Protein AF-A0A9Q1I365-F1 (afdb_monomer_lite)

Radius of gyration: 39.19 Å; chains: 1; bounding box: 93×83×141 Å

InterPro domains:
  IPR014830 Glycolipid transfer protein domain [PF08718] (234-352)
  IPR014830 Glycolipid transfer protein domain [PTHR10219] (133-377)
  IPR036497 Glycolipid transfer protein superfamily [G3DSA:1.10.3520.10] (135-388)
  IPR036497 Glycolipid transfer protein superfamily [SSF110004] (151-384)

Organism: Conger conger (NCBI:txid82655)

Sequence (390 aa):
MSTPSVPSPLSSPAEAVGIEAQLKCHTPLASPSPFLHQKQSQMREDRMQAVSGWPMGRSDRMARFLYRFLLPVAIFSFLLFLGLVRLPDGTVQQCEASWLPCLGLYAPEFKPVPSTLPSDTDGNHGDGLLLSECPGQNFQVSRLLSDLHSALGPGSEVLLQPYLSSWDELIKFMESLGAVVEFFSQKVRDKVSVIRRLAQEELERQEEGPQRMGTGRNKHKDPGSLGNTGPEAENQLQHLGADGENERGSYKSVRSMIRTELSRGMVDFERETASGCRNLLRLNRSLLWLQLFLKNMADGPDADGRLRSPGELCREAYQQALAPYHPWLIRRAAEIVILAMPEWDTFFRLVCVHSQAEAAPVLDRVVRAIEEVYSRTQGALQEHVVCQSA

Foldseek 3Di:
DDDDDDDDDDDDDDDDDDDDDDDDDDDDDDDDDDPVVVVVVVVVVVVVVVVVDDPPDPVNVVVVVCCVVVVVVVVVVVVVVCVVVPPPPPDLPPQQFFPAPPLVPPPPPPPPPPPPDDPDPDPDDDDDDPQDAQPPAPAGLNLLLVLLVVLCDPDLWGFQPSVLSNLVNVLSVQCLQDPLSPVVSVVLVVLSVLLVVVQVVVVVVVVPPDPDDDDPDDDDDDDDDDDDDDDDDDDDDPDDDDPPPPPPGQNRTLLSVLVVCVVVVQDDRRDDGSGNLVSLVVVLLVLQLVLQLLLLLLVAADPVRDGDWSLVSSLVSCVSRPVSNDDPVVVVSVNVVSVSGDGPCSVCSNSVHRDSVVSNVSSVSSSVSSVSSSVSSSVSCCVRVNVVVD

Secondary structure (DSSP, 8-state):
---------------------------------TTSHHHHHHHHHHHHHTTS-----HHHHHHHHHHHHHHHHHHHHHHHHHHHH-S---S--SSSS-STTHHHH-----------------S----S------TT-S--HHHHHHHHHHHB-STT-BBHHHHHHHHHHHHHHHHHT-GGGHHHHHHHHHHHHHHHHHHHHHHHHHHSSS--S--------------------------S-SS-S--S-TTSBHHHHHHHHHHTT---SSS----HHHHHHHHHHHHHHHHHHHHHHHS-S-TTS----HHHHHHHHHHHHTGGGS-HHHHHHHHHHHHTPPPHHHHHHHTT-SSHHHHHHHHHHHHHHHHHHHHHHHHHHIIIIITT--

Structure (mmCIF, N/CA/C/O backbone):
data_AF-A0A9Q1I365-F1
#
_entry.id   AF-A0A9Q1I365-F1
#
loop_
_atom_site.group_PDB
_atom_site.id
_atom_site.type_symbol
_atom_site.label_atom_id
_atom_site.label_alt_id
_atom_site.label_comp_id
_atom_site.label_asym_id
_atom_site.label_entity_id
_atom_site.label_seq_id
_atom_site.pdbx_PDB_ins_code
_atom_site.Cartn_x
_atom_site.Cartn_y
_atom_site.Cartn_z
_atom_site.occupancy
_atom_site.B_iso_or_equiv
_atom_site.auth_seq_id
_atom_site.auth_comp_id
_atom_site.auth_asym_id
_atom_site.auth_atom_id
_atom_site.pdbx_PDB_model_num
ATOM 1 N N . MET A 1 1 ? -7.252 -39.283 -49.975 1.00 37.09 1 MET A N 1
ATOM 2 C CA . MET A 1 1 ? -8.690 -39.543 -50.173 1.00 37.09 1 MET A CA 1
ATOM 3 C C . MET A 1 1 ? -9.442 -38.266 -49.839 1.00 37.09 1 MET A C 1
ATOM 5 O O . MET A 1 1 ? -9.314 -37.787 -48.724 1.00 37.09 1 MET A O 1
ATOM 9 N N . SER A 1 2 ? -10.131 -37.732 -50.848 1.00 38.38 2 SER A N 1
ATOM 10 C CA . SER A 1 2 ? -11.332 -36.888 -50.764 1.00 38.38 2 SER A CA 1
ATOM 11 C C . SER A 1 2 ? -11.239 -35.484 -50.135 1.00 38.38 2 SER A C 1
ATOM 13 O O . SER A 1 2 ? -11.420 -35.299 -48.939 1.00 38.38 2 SER A O 1
ATOM 15 N N . THR A 1 3 ? -11.088 -34.472 -50.994 1.00 41.62 3 THR A N 1
ATOM 16 C CA . THR A 1 3 ? -11.977 -33.286 -50.992 1.00 41.62 3 THR A CA 1
ATOM 17 C C . THR A 1 3 ? -13.306 -33.674 -51.686 1.00 41.62 3 THR A C 1
ATOM 19 O O . THR A 1 3 ? -13.390 -34.814 -52.158 1.00 41.62 3 THR A O 1
ATOM 22 N N . PRO A 1 4 ? -14.315 -32.799 -51.901 1.00 56.28 4 PRO A N 1
ATOM 23 C CA . PRO A 1 4 ? -14.654 -31.467 -51.356 1.00 56.28 4 PRO A CA 1
ATOM 24 C C . PRO A 1 4 ? -16.140 -31.411 -50.888 1.00 56.28 4 PRO A C 1
ATOM 26 O O . PRO A 1 4 ? -16.831 -32.414 -50.990 1.00 56.28 4 PRO A O 1
ATOM 29 N N . SER A 1 5 ? -16.660 -30.245 -50.461 1.00 36.75 5 SER A N 1
ATOM 30 C CA . SER A 1 5 ? -17.896 -29.658 -51.049 1.00 36.75 5 SER A CA 1
ATOM 31 C C . SER A 1 5 ? -18.431 -28.434 -50.286 1.00 36.75 5 SER A C 1
ATOM 33 O O . SER A 1 5 ? -18.808 -28.517 -49.120 1.00 36.75 5 SER A O 1
ATOM 35 N N . VAL A 1 6 ? -18.514 -27.323 -51.020 1.00 45.88 6 VAL A N 1
ATOM 36 C CA . VAL A 1 6 ? -19.403 -26.160 -50.825 1.00 45.88 6 VAL A CA 1
ATOM 37 C C . VAL A 1 6 ? -20.855 -26.586 -51.120 1.00 45.88 6 VAL A C 1
ATOM 39 O O . VAL A 1 6 ? -21.047 -27.545 -51.871 1.00 45.88 6 VAL A O 1
ATOM 42 N N . PRO A 1 7 ? -21.877 -25.889 -50.586 1.00 47.00 7 PRO A N 1
ATOM 43 C CA . PRO A 1 7 ? -22.792 -25.206 -51.512 1.00 47.00 7 PRO A CA 1
ATOM 44 C C . PRO A 1 7 ? -23.345 -23.853 -51.001 1.00 47.00 7 PRO A C 1
ATOM 46 O O . PRO A 1 7 ? -23.817 -23.727 -49.877 1.00 47.00 7 PRO A O 1
ATOM 49 N N . SER A 1 8 ? -23.371 -22.872 -51.903 1.00 36.59 8 SER A N 1
ATOM 50 C CA . SER A 1 8 ? -24.526 -21.978 -52.146 1.00 36.59 8 SER A CA 1
ATOM 51 C C . SER A 1 8 ? -25.186 -22.477 -53.455 1.00 36.59 8 SER A C 1
ATOM 53 O O . SER A 1 8 ? -24.623 -23.410 -54.040 1.00 36.59 8 SER A O 1
ATOM 55 N N . PRO A 1 9 ? -26.236 -21.872 -54.058 1.00 55.19 9 PRO A N 1
ATOM 56 C CA . PRO A 1 9 ? -27.181 -20.807 -53.663 1.00 55.19 9 PRO A CA 1
ATOM 57 C C . PRO A 1 9 ? -28.667 -21.212 -53.926 1.00 55.19 9 PRO A C 1
ATOM 59 O O . PRO A 1 9 ? -28.908 -22.339 -54.335 1.00 55.19 9 PRO A O 1
ATOM 62 N N . LEU A 1 10 ? -29.654 -20.312 -53.734 1.00 30.95 10 LEU A N 1
ATOM 63 C CA . LEU A 1 10 ? -30.687 -19.910 -54.733 1.00 30.95 10 LEU A CA 1
ATOM 64 C C . LEU A 1 10 ? -31.981 -19.291 -54.141 1.00 30.95 10 LEU A C 1
ATOM 66 O O . LEU A 1 10 ? -32.551 -19.771 -53.170 1.00 30.95 10 LEU A O 1
ATOM 70 N N . SER A 1 11 ? -32.451 -18.275 -54.881 1.00 32.28 11 SER A N 1
ATOM 71 C CA . SER A 1 11 ? -33.843 -17.898 -55.213 1.00 32.28 11 SER A CA 1
ATOM 72 C C . SER A 1 11 ? -34.812 -17.326 -54.160 1.00 32.28 11 SER A C 1
ATOM 74 O O . SER A 1 11 ? -35.356 -18.034 -53.322 1.00 32.28 11 SER A O 1
ATOM 76 N N . SER A 1 12 ? -35.141 -16.043 -54.369 1.00 37.19 12 SER A N 1
ATOM 77 C CA . SER A 1 12 ? -36.459 -15.412 -54.135 1.00 37.19 12 SER A CA 1
ATOM 78 C C . SER A 1 12 ? -37.524 -16.007 -55.085 1.00 37.19 12 SER A C 1
ATOM 80 O O . SER A 1 12 ? -37.121 -16.526 -56.134 1.00 37.19 12 SER A O 1
ATOM 82 N N . PRO A 1 13 ? -38.842 -15.970 -54.773 1.00 42.78 13 PRO A N 1
ATOM 83 C CA . PRO A 1 13 ? -39.699 -14.861 -55.258 1.00 42.78 13 PRO A CA 1
ATOM 84 C C . PRO A 1 13 ? -40.960 -14.508 -54.406 1.00 42.78 13 PRO A C 1
ATOM 86 O O . PRO A 1 13 ? -41.371 -15.281 -53.549 1.00 42.78 13 PRO A O 1
ATOM 89 N N . ALA A 1 14 ? -41.577 -13.360 -54.760 1.00 30.05 14 ALA A N 1
ATOM 90 C CA . ALA A 1 14 ? -43.028 -13.021 -54.818 1.00 30.05 14 ALA A CA 1
ATOM 91 C C . ALA A 1 14 ? -43.869 -12.936 -53.508 1.00 30.05 14 ALA A C 1
ATOM 93 O O . ALA A 1 14 ? -43.929 -13.887 -52.743 1.00 30.05 14 ALA A O 1
ATOM 94 N N . GLU A 1 15 ? -44.404 -11.751 -53.137 1.00 31.14 15 GLU A N 1
ATOM 95 C CA . GLU A 1 15 ? -45.765 -11.188 -53.439 1.00 31.14 15 GLU A CA 1
ATOM 96 C C . GLU A 1 15 ? -46.904 -11.874 -52.641 1.00 31.14 15 GLU A C 1
ATOM 98 O O . GLU A 1 15 ? -46.858 -13.075 -52.442 1.00 31.14 15 GLU A O 1
ATOM 103 N N . ALA A 1 16 ? -47.987 -11.271 -52.132 1.00 32.72 16 ALA A N 1
ATOM 104 C CA . ALA A 1 16 ? -48.637 -9.951 -52.143 1.00 32.72 16 ALA A CA 1
ATOM 105 C C . ALA A 1 16 ? -49.625 -9.909 -50.934 1.00 32.72 16 ALA A C 1
ATOM 107 O O . ALA A 1 16 ? -49.861 -10.943 -50.312 1.00 32.72 16 ALA A O 1
ATOM 108 N N . VAL A 1 17 ? -50.185 -8.757 -50.530 1.00 31.09 17 VAL A N 1
ATOM 109 C CA . VAL A 1 17 ? -51.630 -8.367 -50.575 1.00 31.09 17 VAL A CA 1
ATOM 110 C C . VAL A 1 17 ? -51.836 -7.361 -49.408 1.00 31.09 17 VAL A C 1
ATOM 112 O O . VAL A 1 17 ? -51.324 -7.613 -48.325 1.00 31.09 17 VAL A O 1
ATOM 115 N N . GLY A 1 18 ? -52.529 -6.218 -49.500 1.00 28.19 18 GLY A N 1
ATOM 116 C CA . GLY A 1 18 ? -53.263 -5.598 -50.601 1.00 28.19 18 GLY A CA 1
ATOM 117 C C . GLY A 1 18 ? -53.977 -4.287 -50.199 1.00 28.19 18 GLY A C 1
ATOM 118 O O . GLY A 1 18 ? -53.754 -3.777 -49.106 1.00 28.19 18 GLY A O 1
ATOM 119 N N . ILE A 1 19 ? -54.880 -3.858 -51.104 1.00 30.80 19 ILE A N 1
ATOM 120 C CA . ILE A 1 19 ? -56.088 -3.007 -50.919 1.00 30.80 19 ILE A CA 1
ATOM 121 C C . ILE A 1 19 ? -55.805 -1.491 -50.710 1.00 30.80 19 ILE A C 1
ATOM 123 O O . ILE A 1 19 ? -55.023 -1.131 -49.848 1.00 30.80 19 ILE A O 1
ATOM 127 N N . GLU A 1 20 ? -56.348 -0.498 -51.434 1.00 30.22 20 GLU A N 1
ATOM 128 C CA . GLU A 1 20 ? -57.453 -0.375 -52.403 1.00 30.22 20 GLU A CA 1
ATOM 129 C C . GLU A 1 20 ? -57.254 0.871 -53.296 1.00 30.22 20 GLU A C 1
ATOM 131 O O . GLU A 1 20 ? -56.515 1.796 -52.961 1.00 30.22 20 GLU A O 1
ATOM 136 N N . ALA A 1 21 ? -57.953 0.887 -54.429 1.00 27.95 21 ALA A N 1
ATOM 137 C CA . ALA A 1 21 ? -57.973 1.932 -55.446 1.00 27.95 21 ALA A CA 1
ATOM 138 C C . ALA A 1 21 ? -59.171 2.898 -55.287 1.00 27.95 21 ALA A C 1
ATOM 140 O O . ALA A 1 21 ? -59.980 2.731 -54.382 1.00 27.95 21 ALA A O 1
ATOM 141 N N . GLN A 1 22 ? -59.323 3.782 -56.295 1.00 29.97 22 GLN A N 1
ATOM 142 C CA . GLN A 1 22 ? -60.498 4.588 -56.722 1.00 29.97 22 GLN A CA 1
ATOM 143 C C . GLN A 1 22 ? -60.347 6.101 -56.403 1.00 29.97 22 GLN A C 1
ATOM 145 O O . GLN A 1 22 ? -59.947 6.462 -55.310 1.00 29.97 22 GLN A O 1
ATOM 150 N N . LEU A 1 23 ? -60.621 7.078 -57.282 1.00 28.83 23 LEU A N 1
ATOM 151 C CA . LEU A 1 23 ? -61.217 7.086 -58.622 1.00 28.83 23 LEU A CA 1
ATOM 152 C C . LEU A 1 23 ? -60.898 8.408 -59.361 1.00 28.83 23 LEU A C 1
ATOM 154 O O . LEU A 1 23 ? -60.390 9.364 -58.782 1.00 28.83 23 LEU A O 1
ATOM 158 N N . LYS A 1 24 ? -61.200 8.436 -60.660 1.00 28.98 24 LYS A N 1
ATOM 159 C CA . LYS A 1 24 ? -60.775 9.390 -61.696 1.00 28.98 24 LYS A CA 1
ATOM 160 C C . LYS A 1 24 ? -61.958 10.241 -62.208 1.00 28.98 24 LYS A C 1
ATOM 162 O O . LYS A 1 24 ? -63.088 9.767 -62.160 1.00 28.98 24 LYS A O 1
ATOM 167 N N . CYS A 1 25 ? -61.623 11.372 -62.855 1.00 25.08 25 CYS A N 1
ATOM 168 C CA . CYS A 1 25 ? -62.406 12.154 -63.850 1.00 25.08 25 CYS A CA 1
ATOM 169 C C . CYS A 1 25 ?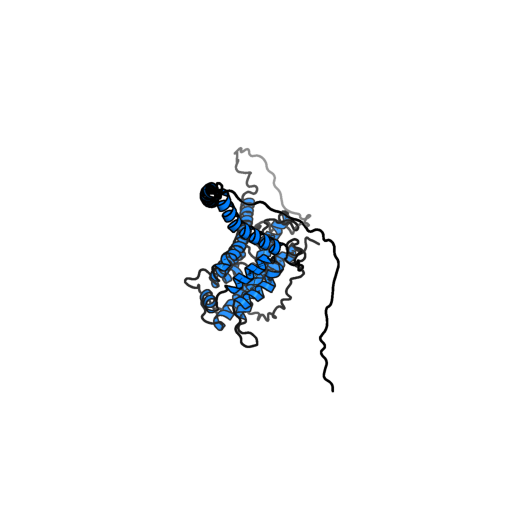 -63.487 13.129 -63.305 1.00 25.08 25 CYS A C 1
ATOM 171 O O . CYS A 1 25 ? -64.091 12.838 -62.290 1.00 25.08 25 CYS A O 1
ATOM 173 N N . HIS A 1 26 ? -63.829 14.298 -63.883 1.00 30.56 26 HIS A N 1
ATOM 174 C CA . HIS A 1 26 ? -63.609 14.947 -65.194 1.00 30.56 26 HIS A CA 1
ATOM 175 C C . HIS A 1 26 ? -63.815 16.502 -65.067 1.00 30.56 26 HIS A C 1
ATOM 177 O O . HIS A 1 26 ? -64.692 16.917 -64.321 1.00 30.56 26 HIS A O 1
ATOM 183 N N . THR A 1 27 ? -62.999 17.304 -65.786 1.00 27.80 27 THR A N 1
ATOM 184 C CA . THR A 1 27 ? -63.155 18.634 -66.498 1.00 27.80 27 THR A CA 1
ATOM 185 C C . THR A 1 27 ? -64.465 19.485 -66.439 1.00 27.80 27 THR A C 1
ATOM 187 O O . THR A 1 27 ? -65.485 18.888 -66.123 1.00 27.80 27 THR A O 1
ATOM 190 N N . PRO A 1 28 ? -64.568 20.765 -66.946 1.00 43.97 28 PRO A N 1
ATOM 191 C CA . PRO A 1 28 ? -63.582 21.696 -67.578 1.00 43.97 28 PRO A CA 1
ATOM 192 C C . PRO A 1 28 ? -63.743 23.250 -67.325 1.00 43.97 28 PRO A C 1
ATOM 194 O O . PRO A 1 28 ? -64.697 23.712 -66.718 1.00 43.97 28 PRO A O 1
ATOM 197 N N . LEU A 1 29 ? -62.817 24.033 -67.925 1.00 32.97 29 LEU A N 1
ATOM 198 C CA . LEU A 1 29 ? -62.939 25.358 -68.606 1.00 32.97 29 LEU A CA 1
ATOM 199 C C . LEU A 1 29 ? -63.512 26.617 -67.903 1.00 32.97 29 LEU A C 1
ATOM 201 O O . LEU A 1 29 ? -64.717 26.755 -67.740 1.00 32.97 29 LEU A O 1
ATOM 205 N N . ALA A 1 30 ? -62.652 27.642 -67.765 1.00 31.41 30 ALA A N 1
ATOM 206 C CA . ALA A 1 30 ? -62.901 29.020 -68.230 1.00 31.41 30 ALA A CA 1
ATOM 207 C C . ALA A 1 30 ? -61.595 29.853 -68.237 1.00 31.41 30 ALA A C 1
ATOM 209 O O . ALA A 1 30 ? -60.842 29.864 -67.266 1.00 31.41 30 ALA A O 1
ATOM 210 N N . SER A 1 31 ? -61.341 30.577 -69.325 1.00 36.22 31 SER A N 1
ATOM 211 C CA . SER A 1 31 ? -60.397 31.704 -69.440 1.00 36.22 31 SER A CA 1
ATOM 212 C C . SER A 1 31 ? -61.186 32.911 -69.988 1.00 36.22 31 SER A C 1
ATOM 214 O O . SER A 1 31 ? -62.312 32.714 -70.446 1.00 36.22 31 SER A O 1
ATOM 216 N N . PRO A 1 32 ? -60.628 34.129 -70.115 1.00 51.66 32 PRO A N 1
ATOM 217 C CA . PRO A 1 32 ? -59.732 34.908 -69.249 1.00 51.66 32 PRO A CA 1
ATOM 218 C C . PRO A 1 32 ? -60.311 36.331 -68.984 1.00 51.66 32 PRO A C 1
ATOM 220 O O . PRO A 1 32 ? -61.263 36.750 -69.634 1.00 51.66 32 PRO A O 1
ATOM 223 N N . SER A 1 33 ? -59.729 37.141 -68.087 1.00 38.28 33 SER A N 1
ATOM 224 C CA . SER A 1 33 ? -59.921 38.608 -68.148 1.00 38.28 33 SER A CA 1
ATOM 225 C C . SER A 1 33 ? -58.741 39.377 -67.521 1.00 38.28 33 SER A C 1
ATOM 227 O O . SER A 1 33 ? -58.203 38.934 -66.502 1.00 38.28 33 SER A O 1
ATOM 229 N N . PRO A 1 34 ? -58.296 40.512 -68.102 1.00 46.84 34 PRO A N 1
ATOM 230 C CA . PRO A 1 34 ? -56.928 41.037 -67.981 1.00 46.84 34 PRO A CA 1
ATOM 231 C C . PRO A 1 34 ? -56.661 41.876 -66.721 1.00 46.84 34 PRO A C 1
ATOM 233 O O . PRO A 1 34 ? -55.625 42.524 -66.619 1.00 46.84 34 PRO A O 1
ATOM 236 N N . PHE A 1 35 ? -57.566 41.866 -65.742 1.00 42.50 35 PHE A N 1
ATOM 237 C CA . PHE A 1 35 ? -57.469 42.701 -64.537 1.00 42.50 35 PHE A CA 1
ATOM 238 C C . PHE A 1 35 ? -56.734 42.038 -63.358 1.00 42.50 35 PHE A C 1
ATOM 240 O O . PHE A 1 35 ? -56.448 42.691 -62.355 1.00 42.50 35 PHE A O 1
ATOM 247 N N . LEU A 1 36 ? -56.385 40.751 -63.468 1.00 45.78 36 LEU A N 1
ATOM 248 C CA . LEU A 1 36 ? -55.667 40.015 -62.417 1.00 45.78 36 LEU A CA 1
ATOM 249 C C . LEU A 1 36 ? -54.142 40.078 -62.537 1.00 45.78 36 LEU A C 1
ATOM 251 O O . LEU A 1 36 ? -53.460 39.858 -61.538 1.00 45.78 36 LEU A O 1
ATOM 255 N N . HIS A 1 37 ? -53.595 40.425 -63.705 1.00 48.38 37 HIS A N 1
ATOM 256 C CA . HIS A 1 37 ? -52.142 40.454 -63.898 1.00 48.38 37 HIS A CA 1
ATOM 257 C C . HIS A 1 37 ? -51.461 41.585 -63.113 1.00 48.38 37 HIS A C 1
ATOM 259 O O . HIS A 1 37 ? -50.337 41.413 -62.649 1.00 48.38 37 HIS A O 1
ATOM 265 N N . GLN A 1 38 ? -52.169 42.694 -62.880 1.00 50.88 38 GLN A N 1
ATOM 266 C CA . GLN A 1 38 ? -51.659 43.823 -62.098 1.00 50.88 38 GLN A CA 1
ATOM 267 C C . GLN A 1 38 ? -51.815 43.619 -60.581 1.00 50.88 38 GLN A C 1
ATOM 269 O O . GLN A 1 38 ? -51.024 44.136 -59.800 1.00 50.88 38 GLN A O 1
ATOM 274 N N . LYS A 1 39 ? -52.790 42.806 -60.142 1.00 51.25 39 LYS A N 1
ATOM 275 C CA . LYS A 1 39 ? -52.969 42.453 -58.721 1.00 51.25 39 LYS A CA 1
ATOM 276 C C . LYS A 1 39 ? -52.108 41.251 -58.302 1.00 51.25 39 LYS A C 1
ATOM 278 O O . LYS A 1 39 ? -51.734 41.145 -57.137 1.00 51.25 39 LYS A O 1
ATOM 283 N N . GLN A 1 40 ? -51.756 40.363 -59.241 1.00 53.75 40 GLN A N 1
ATOM 284 C CA . GLN A 1 40 ? -50.844 39.243 -58.991 1.00 53.75 40 GLN A CA 1
ATOM 285 C C . GLN A 1 40 ? -49.371 39.653 -58.924 1.00 53.75 40 GLN A C 1
ATOM 287 O O . GLN A 1 40 ? -48.657 39.039 -58.141 1.00 53.75 40 GLN A O 1
ATOM 292 N N . SER A 1 41 ? -48.901 40.663 -59.669 1.00 53.69 41 SER A N 1
ATOM 293 C CA . SER A 1 41 ? -47.524 41.160 -59.498 1.00 53.69 41 SER A CA 1
ATOM 294 C C . SER A 1 41 ? -47.335 41.789 -58.114 1.00 53.69 41 SER A C 1
ATOM 296 O O . SER A 1 41 ? -46.416 41.398 -57.400 1.00 53.69 41 SER A O 1
ATOM 298 N N . GLN A 1 42 ? -48.289 42.626 -57.685 1.00 53.66 42 GLN A N 1
ATOM 299 C CA . GLN A 1 42 ? -48.279 43.271 -56.368 1.00 53.66 42 GLN A CA 1
ATOM 300 C C . GLN A 1 42 ? -48.336 42.244 -55.219 1.00 53.66 42 GLN A C 1
ATOM 302 O O . GLN A 1 42 ? -47.526 42.292 -54.300 1.00 53.66 42 GLN A O 1
ATOM 307 N N . MET A 1 43 ? -49.218 41.234 -55.303 1.00 51.03 43 MET A N 1
ATOM 308 C CA . MET A 1 43 ? -49.266 40.171 -54.288 1.00 51.03 43 MET A CA 1
ATOM 309 C C . MET A 1 43 ? -48.060 39.223 -54.327 1.00 51.03 43 MET A C 1
ATOM 311 O O . MET A 1 43 ? -47.780 38.584 -53.318 1.00 51.03 43 MET A O 1
ATOM 315 N N . ARG A 1 44 ? -47.351 39.068 -55.454 1.00 54.47 44 ARG A N 1
ATOM 316 C CA . ARG A 1 44 ? -46.168 38.190 -55.526 1.00 54.47 44 ARG A CA 1
ATOM 317 C C . ARG A 1 44 ? -44.939 38.851 -54.897 1.00 54.47 44 ARG A C 1
ATOM 319 O O . ARG A 1 44 ? -44.153 38.135 -54.282 1.00 54.47 44 ARG A O 1
ATOM 326 N N . GLU A 1 45 ? -44.821 40.176 -54.975 1.00 55.28 45 GLU A N 1
ATOM 327 C CA . GLU A 1 45 ? -43.836 40.956 -54.211 1.00 55.28 45 GLU A CA 1
ATOM 328 C C . GLU A 1 45 ? -44.157 40.970 -52.711 1.00 55.28 45 GLU A C 1
ATOM 330 O O . GLU A 1 45 ? -43.285 40.624 -51.911 1.00 55.28 45 GLU A O 1
ATOM 335 N N . ASP A 1 46 ? -45.419 41.193 -52.327 1.00 50.41 46 ASP A N 1
ATOM 336 C CA . ASP A 1 46 ? -45.829 41.131 -50.915 1.00 50.41 46 ASP A CA 1
ATOM 337 C C . ASP A 1 46 ? -45.661 39.718 -50.323 1.00 50.41 46 ASP A C 1
ATOM 339 O O . ASP A 1 46 ? -45.271 39.554 -49.166 1.00 50.41 46 ASP A O 1
ATOM 343 N N . ARG A 1 47 ? -45.876 38.658 -51.118 1.00 51.44 47 ARG A N 1
ATOM 344 C CA . ARG A 1 47 ? -45.681 37.267 -50.670 1.00 51.44 47 ARG A CA 1
ATOM 345 C C . ARG A 1 47 ? -44.209 36.845 -50.642 1.00 51.44 47 ARG A C 1
ATOM 347 O O . ARG A 1 47 ? -43.875 35.973 -49.846 1.00 51.44 47 ARG A O 1
ATOM 354 N N . MET A 1 48 ? -43.324 37.448 -51.445 1.00 48.31 48 MET A N 1
ATOM 355 C CA . MET A 1 48 ? -41.875 37.240 -51.296 1.00 48.31 48 MET A CA 1
ATOM 356 C C . MET A 1 48 ? -41.318 37.988 -50.078 1.00 48.31 48 MET A C 1
ATOM 358 O O . MET A 1 48 ? -40.492 37.424 -49.363 1.00 48.31 48 MET A O 1
ATOM 362 N N . GLN A 1 49 ? -41.831 39.181 -49.761 1.00 48.81 49 GLN A N 1
ATOM 363 C CA . GLN A 1 49 ? -41.464 39.899 -48.533 1.00 48.81 49 GLN A CA 1
ATOM 364 C C . GLN A 1 49 ? -42.065 39.267 -47.260 1.00 48.81 49 GLN A C 1
ATOM 366 O O . GLN A 1 49 ? -41.456 39.337 -46.193 1.00 48.81 49 GLN A O 1
ATOM 371 N N . ALA A 1 50 ? -43.194 38.555 -47.363 1.00 46.53 50 ALA A N 1
ATOM 372 C CA . ALA A 1 50 ? -43.809 37.830 -46.245 1.00 46.53 50 ALA A CA 1
ATOM 373 C C . ALA A 1 50 ? -43.195 36.440 -45.945 1.00 46.53 50 ALA A C 1
ATOM 375 O O . ALA A 1 50 ? -43.524 35.839 -44.921 1.00 46.53 50 ALA A O 1
ATOM 376 N N . VAL A 1 51 ? -42.295 35.913 -46.788 1.00 48.38 51 VAL A N 1
ATOM 377 C CA . VAL A 1 51 ? -41.576 34.642 -46.525 1.00 48.38 51 VAL A CA 1
ATOM 378 C C . VAL A 1 51 ? -40.171 34.878 -45.951 1.00 48.38 51 VAL A C 1
ATOM 380 O O . VAL A 1 51 ? -39.647 34.016 -45.251 1.00 48.38 51 VAL A O 1
ATOM 383 N N . SER A 1 52 ? -39.590 36.069 -46.124 1.00 45.12 52 SER A N 1
ATOM 384 C CA . SER A 1 52 ? -38.316 36.455 -45.491 1.00 45.12 52 SER A CA 1
ATOM 385 C C . SER A 1 52 ? -38.468 37.110 -44.109 1.00 45.12 52 SER A C 1
ATOM 387 O O . SER A 1 52 ? -37.476 37.528 -43.517 1.00 45.12 52 SER A O 1
ATOM 389 N N . GLY A 1 53 ? -39.697 37.216 -43.594 1.00 41.88 53 GLY A N 1
ATOM 390 C CA . GLY A 1 53 ? -40.034 38.029 -42.422 1.00 41.88 53 GLY A CA 1
ATOM 391 C C . GLY A 1 53 ? -40.707 37.289 -41.268 1.00 41.88 53 GLY A C 1
ATOM 392 O O . GLY A 1 53 ? -41.360 37.940 -40.459 1.00 41.88 53 GLY A O 1
ATOM 393 N N . TRP A 1 54 ? -40.577 35.963 -41.153 1.00 35.91 54 TRP A N 1
ATOM 394 C CA . TRP A 1 54 ? -40.960 35.290 -39.908 1.00 35.91 54 TRP A CA 1
ATOM 395 C C . TRP A 1 54 ? -39.842 35.482 -38.881 1.00 35.91 54 TRP A C 1
ATOM 397 O O . TRP A 1 54 ? -38.726 35.000 -39.104 1.00 35.91 54 TRP A O 1
ATOM 407 N N . PRO A 1 55 ? -40.091 36.151 -37.741 1.00 46.75 55 PRO A N 1
ATOM 408 C CA . PRO A 1 55 ? -39.135 36.150 -36.654 1.00 46.75 55 PRO A CA 1
ATOM 409 C C . PRO A 1 55 ? -39.097 34.721 -36.109 1.00 46.75 55 PRO A C 1
ATOM 411 O O . PRO A 1 55 ? -39.917 34.353 -35.272 1.00 46.75 55 PRO A O 1
ATOM 414 N N . MET A 1 56 ? -38.151 33.896 -36.578 1.00 46.88 56 MET A N 1
ATOM 415 C CA . MET A 1 56 ? -37.745 32.705 -35.833 1.00 46.88 56 MET A CA 1
ATOM 416 C C . MET A 1 56 ? -37.356 33.203 -34.447 1.00 46.88 56 MET A C 1
ATOM 418 O O . MET A 1 56 ? -36.329 33.875 -34.261 1.00 46.88 56 MET A O 1
ATOM 422 N N . GLY A 1 57 ? -38.267 32.950 -33.510 1.00 51.56 57 GLY A N 1
ATOM 423 C CA . GLY A 1 57 ? -38.238 33.501 -32.177 1.00 51.56 57 GLY A CA 1
ATOM 424 C C . GLY A 1 57 ? -36.877 33.250 -31.555 1.00 51.56 57 GLY A C 1
ATOM 425 O O . GLY A 1 57 ? -36.229 32.228 -31.787 1.00 51.56 57 GLY A O 1
ATOM 426 N N . ARG A 1 58 ? -36.429 34.189 -30.728 1.00 54.34 58 ARG A N 1
ATOM 427 C CA . ARG A 1 58 ? -35.246 34.012 -29.877 1.00 54.34 58 ARG A CA 1
ATOM 428 C C . ARG A 1 58 ? -35.301 32.660 -29.121 1.00 54.34 58 ARG A C 1
ATOM 430 O O . ARG A 1 58 ? -34.261 32.043 -28.926 1.00 54.34 58 ARG A O 1
ATOM 437 N N . SER A 1 59 ? -36.514 32.155 -28.854 1.00 55.09 59 SER A N 1
ATOM 438 C CA . SER A 1 59 ? -36.818 30.823 -28.310 1.00 55.09 59 SER A CA 1
ATOM 439 C C . SER A 1 59 ? -36.393 29.645 -29.209 1.00 55.09 59 SER A C 1
ATOM 441 O O . SER A 1 59 ? -35.828 28.688 -28.704 1.00 55.09 59 SER A O 1
ATOM 443 N N . ASP A 1 60 ? -36.518 29.724 -30.537 1.00 58.41 60 ASP A N 1
ATOM 444 C CA . ASP A 1 60 ? -36.218 28.611 -31.462 1.00 58.41 60 ASP A CA 1
ATOM 445 C C . ASP A 1 60 ? -34.715 28.404 -31.708 1.00 58.41 60 ASP A C 1
ATOM 447 O O . ASP A 1 60 ? -34.234 27.309 -32.014 1.00 58.41 60 ASP A O 1
ATOM 451 N N . ARG A 1 61 ? -33.931 29.481 -31.590 1.00 60.22 61 ARG A N 1
ATOM 452 C CA . ARG A 1 61 ? -32.462 29.394 -31.577 1.00 60.22 61 ARG A CA 1
ATOM 453 C C . ARG A 1 61 ? -31.964 28.871 -30.240 1.00 60.22 61 ARG A C 1
ATOM 455 O O . ARG A 1 61 ? -31.080 28.025 -30.238 1.00 60.22 61 ARG A O 1
ATOM 462 N N . MET A 1 62 ? -32.561 29.317 -29.136 1.00 60.19 62 MET A N 1
ATOM 463 C CA . MET A 1 62 ? -32.212 28.849 -27.797 1.00 60.19 62 MET A CA 1
ATOM 464 C C . MET A 1 62 ? -32.611 27.385 -27.595 1.00 60.19 62 MET A C 1
ATOM 466 O O . MET A 1 62 ? -31.811 26.629 -27.073 1.00 60.19 62 MET A O 1
ATOM 470 N N . ALA A 1 63 ? -33.765 26.951 -28.108 1.00 63.53 63 ALA A N 1
ATOM 471 C CA . ALA A 1 63 ? -34.212 25.561 -28.100 1.00 63.53 63 ALA A CA 1
ATOM 472 C C . ALA A 1 63 ? -33.309 24.660 -28.950 1.00 63.53 63 ALA A C 1
ATOM 474 O O . ALA A 1 63 ? -32.928 23.590 -28.496 1.00 63.53 63 ALA A O 1
ATOM 475 N N . ARG A 1 64 ? -32.876 25.100 -30.141 1.00 65.69 64 ARG A N 1
ATOM 476 C CA . ARG A 1 64 ? -31.896 24.350 -30.951 1.00 65.69 64 ARG A CA 1
ATOM 477 C C . ARG A 1 64 ? -30.503 24.315 -30.326 1.00 65.69 64 ARG A C 1
ATOM 479 O O . ARG A 1 64 ? -29.806 23.318 -30.481 1.00 65.69 64 ARG A O 1
ATOM 486 N N . PHE A 1 65 ? -30.092 25.374 -29.632 1.00 63.72 65 PHE A N 1
ATOM 487 C CA . PHE A 1 65 ? -28.825 25.408 -28.902 1.00 63.72 65 PHE A CA 1
ATOM 488 C C . PHE A 1 65 ? -28.894 24.491 -27.676 1.00 63.72 65 PHE A C 1
ATOM 490 O O . PHE A 1 65 ? -28.076 23.590 -27.545 1.00 63.72 65 PHE A O 1
ATOM 497 N N . LEU A 1 66 ? -29.940 24.626 -26.857 1.00 63.28 66 LEU A N 1
ATOM 498 C CA . LEU A 1 66 ? -30.239 23.743 -25.733 1.00 63.28 66 LEU A CA 1
ATOM 499 C C . LEU A 1 66 ? -30.316 22.290 -26.195 1.00 63.28 66 LEU A C 1
ATOM 501 O O . LEU A 1 66 ? -29.647 21.462 -25.610 1.00 63.28 66 LEU A O 1
ATOM 505 N N . TYR A 1 67 ? -31.006 21.968 -27.288 1.00 70.75 67 TYR A N 1
ATOM 506 C CA . TYR A 1 67 ? -31.066 20.602 -27.814 1.00 70.75 67 TYR A CA 1
ATOM 507 C C . TYR A 1 67 ? -29.703 20.106 -28.332 1.00 70.75 67 TYR A C 1
ATOM 509 O O . TYR A 1 67 ? -29.360 18.951 -28.116 1.00 70.75 67 TYR A O 1
ATOM 517 N N . ARG A 1 68 ? -28.868 20.967 -28.935 1.00 77.50 68 ARG A N 1
ATOM 518 C CA . ARG A 1 68 ? -27.498 20.605 -29.364 1.00 77.50 68 ARG A CA 1
ATOM 519 C C . ARG A 1 68 ? -26.548 20.284 -28.211 1.00 77.50 68 ARG A C 1
ATOM 521 O O . ARG A 1 68 ? -25.592 19.561 -28.458 1.00 77.50 68 ARG A O 1
ATOM 528 N N . PHE A 1 69 ? -26.794 20.782 -26.998 1.00 76.44 69 PHE A N 1
ATOM 529 C CA . PHE A 1 69 ? -25.977 20.477 -25.812 1.00 76.44 69 PHE A CA 1
ATOM 530 C C . PHE A 1 69 ? -26.652 19.479 -24.858 1.00 76.44 69 PHE A C 1
ATOM 532 O O . PHE A 1 69 ? -25.989 18.603 -24.315 1.00 76.44 69 PHE A O 1
ATOM 539 N N . LEU A 1 70 ? -27.973 19.536 -24.703 1.00 78.94 70 LEU A N 1
ATOM 540 C CA . LEU A 1 70 ? -28.748 18.616 -23.871 1.00 78.94 70 LEU A CA 1
ATOM 541 C C . LEU A 1 70 ? -28.862 17.232 -24.500 1.00 78.94 70 LEU A C 1
ATOM 543 O O . LEU A 1 70 ? -28.856 16.261 -23.760 1.00 78.94 70 LEU A O 1
ATOM 547 N N . LEU A 1 71 ? -28.920 17.107 -25.831 1.00 81.81 71 LEU A N 1
ATOM 548 C CA . LEU A 1 71 ? -28.919 15.801 -26.492 1.00 81.81 71 LEU A CA 1
ATOM 549 C C . LEU A 1 71 ? -27.604 15.036 -26.254 1.00 81.81 71 LEU A C 1
ATOM 551 O O . LEU A 1 71 ? -27.690 13.898 -25.809 1.00 81.81 71 LEU A O 1
ATOM 555 N N . PRO A 1 72 ? -26.394 15.594 -26.473 1.00 86.38 72 PRO A N 1
ATOM 556 C CA . PRO A 1 72 ? -25.165 14.873 -26.158 1.00 86.38 72 PRO A CA 1
ATOM 557 C C . PRO A 1 72 ? -24.987 14.645 -24.656 1.00 86.38 72 PRO A C 1
ATOM 559 O O . PRO A 1 72 ? -24.483 13.591 -24.295 1.00 86.38 72 PRO A O 1
ATOM 562 N N . VAL A 1 73 ? -25.443 15.549 -23.780 1.00 85.56 73 VAL A N 1
ATOM 563 C CA . VAL A 1 73 ? -25.436 15.305 -22.325 1.00 85.56 73 VAL A CA 1
ATOM 564 C C . VAL A 1 73 ? -26.397 14.177 -21.953 1.00 85.56 73 VAL A C 1
ATOM 566 O O . VAL A 1 73 ? -26.013 13.287 -21.211 1.00 85.56 73 VAL A O 1
ATOM 569 N N . ALA A 1 74 ? -27.608 14.146 -22.508 1.00 86.00 74 ALA A N 1
ATOM 570 C CA . ALA A 1 74 ? -28.578 13.081 -22.273 1.00 86.00 74 ALA A CA 1
ATOM 571 C C . ALA A 1 74 ? -28.106 11.746 -22.856 1.00 86.00 74 ALA A C 1
ATOM 573 O O . ALA A 1 74 ? -28.248 10.721 -22.201 1.00 86.00 74 ALA A O 1
ATOM 574 N N . ILE A 1 75 ? -27.492 11.749 -24.043 1.00 87.88 75 ILE A N 1
ATOM 575 C CA . ILE A 1 75 ? -26.860 10.566 -24.634 1.00 87.88 75 ILE A CA 1
ATOM 576 C C . ILE A 1 75 ? -25.683 10.120 -23.766 1.00 87.88 75 ILE A C 1
ATOM 578 O O . ILE A 1 75 ? -25.575 8.937 -23.485 1.00 87.88 75 ILE A O 1
ATOM 582 N N . PHE A 1 76 ? -24.834 11.028 -23.284 1.00 86.88 76 PHE A N 1
ATOM 583 C CA . PHE A 1 76 ? -23.711 10.698 -22.405 1.00 86.88 76 PHE A CA 1
ATOM 584 C C . PHE A 1 76 ? -24.184 10.148 -21.055 1.00 86.88 76 PHE A C 1
ATOM 586 O O . PHE A 1 76 ? -23.681 9.125 -20.609 1.00 86.88 76 PHE A O 1
ATOM 593 N N . SER A 1 77 ? -25.202 10.754 -20.440 1.00 84.38 77 SER A N 1
ATOM 594 C CA . SER A 1 77 ? -25.851 10.252 -19.226 1.00 84.38 77 SER A CA 1
ATOM 595 C C . SER A 1 77 ? -26.551 8.915 -19.458 1.00 84.38 77 SER A C 1
ATOM 597 O O . SER A 1 77 ? -26.494 8.054 -18.589 1.00 84.38 77 SER A O 1
ATOM 599 N N . PHE A 1 78 ? -27.167 8.702 -20.622 1.00 84.69 78 PHE A N 1
ATOM 600 C CA . PHE A 1 78 ? -27.787 7.432 -20.996 1.00 84.69 78 PHE A CA 1
ATOM 601 C C . PHE A 1 78 ? -26.743 6.354 -21.294 1.00 84.69 78 PHE A C 1
ATOM 603 O O . PHE A 1 78 ? -26.939 5.213 -20.912 1.00 84.69 78 PHE A O 1
ATOM 610 N N . LEU A 1 79 ? -25.608 6.695 -21.906 1.00 81.69 79 LEU A N 1
ATOM 611 C CA . LEU A 1 79 ? -24.477 5.787 -22.106 1.00 81.69 79 LEU A CA 1
ATOM 612 C C . LEU A 1 79 ? -23.773 5.465 -20.785 1.00 81.69 79 LEU A C 1
ATOM 614 O O . LEU A 1 79 ? -23.392 4.319 -20.585 1.00 81.69 79 LEU A O 1
ATOM 618 N N . LEU A 1 80 ? -23.656 6.428 -19.866 1.00 79.88 80 LEU A N 1
ATOM 619 C CA . LEU A 1 80 ? -23.229 6.190 -18.485 1.00 79.88 80 LEU A CA 1
ATOM 620 C C . LEU A 1 80 ? -24.209 5.260 -17.776 1.00 79.88 80 LEU A C 1
ATOM 622 O O . LEU A 1 80 ? -23.789 4.273 -17.191 1.00 79.88 80 LEU A O 1
ATOM 626 N N . PHE A 1 81 ? -25.510 5.528 -17.873 1.00 79.38 81 PHE A N 1
ATOM 627 C CA . PHE A 1 81 ? -26.551 4.696 -17.281 1.00 79.38 81 PHE A CA 1
ATOM 628 C C . PHE A 1 81 ? -26.545 3.283 -17.871 1.00 79.38 81 PHE A C 1
ATOM 630 O O . PHE A 1 81 ? -26.540 2.311 -17.130 1.00 79.38 81 PHE A O 1
ATOM 637 N N . LEU A 1 82 ? -26.448 3.139 -19.192 1.00 76.50 82 LEU A N 1
ATOM 638 C CA . LEU A 1 82 ? -26.306 1.844 -19.849 1.00 76.50 82 LEU A CA 1
ATOM 639 C C . LEU A 1 82 ? -24.980 1.168 -19.498 1.00 76.50 82 LEU A C 1
ATOM 641 O O . LEU A 1 82 ? -24.970 -0.042 -19.346 1.00 76.50 82 LEU A O 1
ATOM 645 N N . GLY A 1 83 ? -23.887 1.912 -19.333 1.00 67.31 83 GLY A N 1
ATOM 646 C CA . GLY A 1 83 ? -22.602 1.391 -18.864 1.00 67.31 83 GLY A CA 1
ATOM 647 C C . GLY A 1 83 ? -22.648 0.919 -17.409 1.00 67.31 83 GLY A C 1
ATOM 648 O O . GLY A 1 83 ? -21.985 -0.053 -17.069 1.00 67.31 83 GLY A O 1
ATOM 649 N N . LEU A 1 84 ? -23.474 1.553 -16.574 1.00 67.88 84 LEU A N 1
ATOM 650 C CA . LEU A 1 84 ? -23.746 1.141 -15.196 1.00 67.88 84 LEU A CA 1
ATOM 651 C C . LEU A 1 84 ? -24.720 -0.050 -15.128 1.00 67.88 84 LEU A C 1
ATOM 653 O O . LEU A 1 84 ? -24.596 -0.874 -14.231 1.00 67.88 84 LEU A O 1
ATOM 657 N N . VAL A 1 85 ? -25.654 -0.170 -16.079 1.00 66.19 85 VAL A N 1
ATOM 658 C CA . VAL A 1 85 ? -26.709 -1.209 -16.116 1.00 66.19 85 VAL A CA 1
ATOM 659 C C . VAL A 1 85 ? -26.313 -2.444 -16.948 1.00 66.19 85 VAL A C 1
ATOM 661 O O . VAL A 1 85 ? -26.911 -3.505 -16.804 1.00 66.19 85 VAL A O 1
ATOM 664 N N . ARG A 1 86 ? -25.302 -2.346 -17.823 1.00 52.09 86 ARG A N 1
ATOM 665 C CA . ARG A 1 86 ? -24.785 -3.443 -18.674 1.00 52.09 86 ARG A CA 1
ATOM 666 C C . ARG A 1 86 ? -23.450 -3.993 -18.194 1.00 52.09 86 ARG A C 1
ATOM 668 O O . ARG A 1 86 ? -22.729 -4.607 -18.981 1.00 52.09 86 ARG A O 1
ATOM 675 N N . LEU A 1 87 ? -23.105 -3.789 -16.928 1.00 51.31 87 LEU A N 1
ATOM 676 C CA . LEU A 1 87 ? -22.064 -4.612 -16.344 1.00 51.31 87 LEU A CA 1
ATOM 677 C C . LEU A 1 87 ? -22.643 -6.008 -16.171 1.00 51.31 87 LEU A C 1
ATOM 679 O O . LEU A 1 87 ? -23.638 -6.148 -15.465 1.00 51.31 87 LEU A O 1
ATOM 683 N N . PRO A 1 88 ? -22.096 -7.034 -16.845 1.00 41.94 88 PRO A N 1
ATOM 684 C CA . PRO A 1 88 ? -22.472 -8.382 -16.496 1.00 41.94 88 PRO A CA 1
ATOM 685 C C . PRO A 1 88 ? -22.094 -8.551 -15.027 1.00 41.94 88 PRO A C 1
ATOM 687 O O . PRO A 1 88 ? -20.931 -8.346 -14.663 1.00 41.94 88 PRO A O 1
ATOM 690 N N . ASP A 1 89 ? -23.085 -8.902 -14.209 1.00 44.66 89 ASP A N 1
ATOM 691 C CA . ASP A 1 89 ? -22.929 -9.475 -12.875 1.00 44.66 89 ASP A CA 1
ATOM 692 C C . ASP A 1 89 ? -22.162 -10.799 -12.997 1.00 44.66 89 ASP A C 1
ATOM 694 O O . ASP A 1 89 ? -22.673 -11.894 -12.773 1.00 44.66 89 ASP A O 1
ATOM 698 N N . GLY A 1 90 ? -20.897 -10.716 -13.398 1.00 41.12 90 GLY A N 1
ATOM 699 C CA . GLY A 1 90 ? -19.929 -11.779 -13.240 1.00 41.12 90 GLY A CA 1
ATOM 700 C C . GLY A 1 90 ? -19.563 -11.837 -11.769 1.00 41.12 90 GLY A C 1
ATOM 701 O O . GLY A 1 90 ? 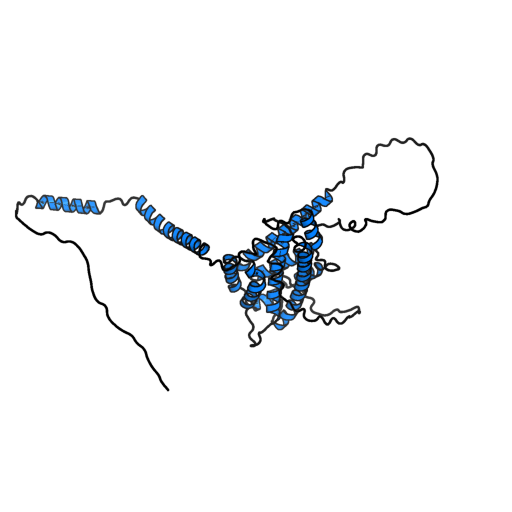-18.489 -11.383 -11.403 1.00 41.12 90 GLY A O 1
ATOM 702 N N . THR A 1 91 ? -20.493 -12.309 -10.938 1.00 39.84 91 THR A N 1
ATOM 703 C CA . THR A 1 91 ? -20.244 -12.949 -9.637 1.00 39.84 91 THR A CA 1
ATOM 704 C C . THR A 1 91 ? -19.100 -12.337 -8.813 1.00 39.84 91 THR A C 1
ATOM 706 O O . THR A 1 91 ? -18.090 -12.987 -8.556 1.00 39.84 91 THR A O 1
ATOM 709 N N . VAL A 1 92 ? -19.252 -11.086 -8.367 1.00 45.09 92 VAL A N 1
ATOM 710 C CA . VAL A 1 92 ? -18.445 -10.503 -7.268 1.00 45.09 92 VAL A CA 1
ATOM 711 C C . VAL A 1 92 ? -19.386 -9.873 -6.236 1.00 45.09 92 VAL A C 1
ATOM 713 O O . VAL A 1 92 ? -19.137 -8.804 -5.696 1.00 45.09 92 VAL A O 1
ATOM 716 N N . GLN A 1 93 ? -20.519 -10.524 -5.976 1.00 38.25 93 GLN A N 1
ATOM 717 C CA . GLN A 1 93 ? -21.545 -10.005 -5.071 1.00 38.25 93 GLN A CA 1
ATOM 718 C C . GLN A 1 93 ? -21.337 -10.429 -3.605 1.00 38.25 93 GLN A C 1
ATOM 720 O O . GLN A 1 93 ? -22.184 -10.145 -2.767 1.00 38.25 93 GLN A O 1
ATOM 725 N N . GLN A 1 94 ? -20.206 -11.059 -3.255 1.00 38.56 94 GLN A N 1
ATOM 726 C CA . GLN A 1 94 ? -19.987 -11.572 -1.893 1.00 38.56 94 GLN A CA 1
ATOM 727 C C . GLN A 1 94 ? -18.816 -10.982 -1.095 1.00 38.56 94 GLN A C 1
ATOM 729 O O . GLN A 1 94 ? -18.754 -11.273 0.091 1.00 38.56 94 GLN A O 1
ATOM 734 N N . CYS A 1 95 ? -17.916 -10.152 -1.640 1.00 47.75 95 CYS A N 1
ATOM 735 C CA . CYS A 1 95 ? -16.791 -9.630 -0.829 1.00 47.75 95 CYS A CA 1
ATOM 736 C C . CYS A 1 95 ? -16.941 -8.178 -0.348 1.00 47.75 95 CYS A C 1
ATOM 738 O O . CYS A 1 95 ? -16.127 -7.717 0.454 1.00 47.75 95 CYS A O 1
ATOM 740 N N . GLU A 1 96 ? -17.968 -7.453 -0.802 1.00 42.41 96 GLU A N 1
ATOM 741 C CA . GLU A 1 96 ? -18.253 -6.095 -0.314 1.00 42.41 96 GLU A CA 1
ATOM 742 C C . GLU A 1 96 ? -19.167 -6.101 0.928 1.00 42.41 96 GLU A C 1
ATOM 744 O O . GLU A 1 96 ? -19.043 -5.217 1.776 1.00 42.41 96 GLU A O 1
ATOM 749 N N . ALA A 1 97 ? -20.018 -7.129 1.066 1.00 43.31 97 ALA A N 1
ATOM 750 C CA . ALA A 1 97 ? -21.095 -7.191 2.059 1.00 43.31 97 ALA A CA 1
ATOM 751 C C . ALA A 1 97 ? -20.858 -8.150 3.238 1.00 43.31 97 ALA A C 1
ATOM 753 O O . ALA A 1 97 ? -21.617 -8.116 4.198 1.00 43.31 97 ALA A O 1
ATOM 754 N N . SER A 1 98 ? -19.832 -9.000 3.208 1.00 44.09 98 SER A N 1
ATOM 755 C CA . SER A 1 98 ? -19.544 -9.881 4.337 1.00 44.09 98 SER A CA 1
ATOM 756 C C . SER A 1 98 ? -18.045 -10.056 4.523 1.00 44.09 98 SER A C 1
ATOM 758 O O . SER A 1 98 ? -17.269 -10.232 3.586 1.00 44.09 98 SER A O 1
ATOM 760 N N . TRP A 1 99 ? -17.621 -9.960 5.776 1.00 49.12 99 TRP A N 1
ATOM 761 C CA . TRP A 1 99 ? -16.245 -10.212 6.190 1.00 49.12 99 TRP A CA 1
ATOM 762 C C . TRP A 1 99 ? -15.879 -11.699 6.087 1.00 49.12 99 TRP A C 1
ATOM 764 O O . TRP A 1 99 ? -14.707 -12.046 5.940 1.00 49.12 99 TRP A O 1
ATOM 774 N N . LEU A 1 100 ? -16.894 -12.565 6.125 1.00 48.44 100 LEU A N 1
ATOM 775 C CA . LEU A 1 100 ? -16.748 -14.002 6.307 1.00 48.44 100 LEU A CA 1
ATOM 776 C C . LEU A 1 100 ? -16.330 -14.836 5.080 1.00 48.44 100 LEU A C 1
ATOM 778 O O . LEU A 1 100 ? -15.629 -15.820 5.297 1.00 48.44 100 LEU A O 1
ATOM 782 N N . PRO A 1 101 ? -16.642 -14.519 3.807 1.00 42.16 101 PRO A N 1
ATOM 783 C CA . PRO A 1 101 ? -16.194 -15.370 2.707 1.00 42.16 101 PRO A CA 1
ATOM 784 C C . PRO A 1 101 ? -14.775 -15.029 2.226 1.00 42.16 101 PRO A C 1
ATOM 786 O O . PRO A 1 101 ? -14.137 -15.851 1.573 1.00 42.16 101 PRO A O 1
ATOM 789 N N . CYS A 1 102 ? -14.232 -13.850 2.551 1.00 44.34 102 CYS A N 1
ATOM 790 C CA . CYS A 1 102 ? -12.961 -13.407 1.970 1.00 44.34 102 CYS A CA 1
ATOM 791 C C . CYS A 1 102 ? -11.712 -13.922 2.713 1.00 44.34 102 CYS A C 1
ATOM 793 O O . CYS A 1 102 ? -10.641 -13.978 2.116 1.00 44.34 102 CYS A O 1
ATOM 795 N N . LEU A 1 103 ? -11.814 -14.286 3.998 1.00 48.66 103 LEU A N 1
ATOM 796 C CA . LEU A 1 103 ? -10.662 -14.775 4.776 1.00 48.66 103 LEU A CA 1
ATOM 797 C C . LEU A 1 103 ? -10.340 -16.256 4.505 1.00 48.66 103 LEU A C 1
ATOM 799 O O . LEU A 1 103 ? -9.189 -16.650 4.668 1.00 48.66 103 LEU A O 1
ATOM 803 N N . GLY A 1 104 ? -11.322 -17.052 4.061 1.00 37.88 104 GLY A N 1
ATOM 804 C CA . GLY A 1 104 ? -11.152 -18.485 3.778 1.00 37.88 104 GLY A CA 1
ATOM 805 C C . GLY A 1 104 ? -10.776 -18.831 2.330 1.00 37.88 104 GLY A C 1
ATOM 806 O O . GLY A 1 104 ? -10.181 -19.876 2.097 1.00 37.88 104 GLY A O 1
ATOM 807 N N . LEU A 1 105 ? -11.090 -17.969 1.355 1.00 36.00 105 LEU A N 1
ATOM 808 C CA . LEU A 1 105 ? -10.831 -18.226 -0.075 1.00 36.00 105 LEU A CA 1
ATOM 809 C C . LEU A 1 105 ? -9.507 -17.639 -0.594 1.00 36.00 105 LEU A C 1
ATOM 811 O O . LEU A 1 105 ? -9.083 -17.981 -1.692 1.00 36.00 105 LEU A O 1
ATOM 815 N N . TYR A 1 106 ? -8.859 -16.766 0.180 1.00 38.88 106 TYR A N 1
ATOM 816 C CA . TYR A 1 106 ? -7.617 -16.078 -0.192 1.00 38.88 106 TYR A CA 1
ATOM 817 C C . TYR A 1 106 ? -6.556 -16.209 0.907 1.00 38.88 106 TYR A C 1
ATOM 819 O O . TYR A 1 106 ? -5.937 -15.233 1.322 1.00 38.88 106 TYR A O 1
ATOM 827 N N . ALA A 1 107 ? -6.318 -17.433 1.373 1.00 37.97 107 ALA A N 1
ATOM 828 C CA . ALA A 1 107 ? -4.961 -17.792 1.750 1.00 37.97 107 ALA A CA 1
ATOM 829 C C . ALA A 1 107 ? -4.266 -18.182 0.437 1.00 37.97 107 ALA A C 1
ATOM 831 O O . ALA A 1 107 ? -4.470 -19.310 -0.017 1.00 37.97 107 ALA A O 1
ATOM 832 N N . PRO A 1 108 ? -3.529 -17.283 -0.254 1.00 38.56 108 PRO A N 1
ATOM 833 C CA . PRO A 1 108 ? -2.583 -17.776 -1.240 1.00 38.56 108 PRO A CA 1
ATOM 834 C C . PRO A 1 108 ? -1.723 -18.796 -0.499 1.00 38.56 108 PRO A C 1
ATOM 836 O O . PRO A 1 108 ? -1.202 -18.498 0.576 1.00 38.56 108 PRO A O 1
ATOM 839 N N . GLU A 1 109 ? -1.662 -20.019 -1.020 1.00 31.33 109 GLU A N 1
ATOM 840 C CA . GLU A 1 109 ? -0.788 -21.067 -0.513 1.00 31.33 109 GLU A CA 1
ATOM 841 C C . GLU A 1 109 ? 0.649 -20.617 -0.787 1.00 31.33 109 GLU A C 1
ATOM 843 O O . GLU A 1 109 ? 1.296 -21.000 -1.760 1.00 31.33 109 GLU A O 1
ATOM 848 N N . PHE A 1 110 ? 1.122 -19.686 0.035 1.00 37.69 110 PHE A N 1
ATOM 849 C CA . PHE A 1 110 ? 2.496 -19.264 0.054 1.00 37.69 110 PHE A CA 1
ATOM 850 C C . PHE A 1 110 ? 3.238 -20.442 0.654 1.00 37.69 110 PHE A C 1
ATOM 852 O O . PHE A 1 110 ? 3.196 -20.665 1.861 1.00 37.69 110 PHE A O 1
ATOM 859 N N . LYS A 1 111 ? 3.847 -21.262 -0.203 1.00 27.30 111 LYS A N 1
ATOM 860 C CA . LYS A 1 111 ? 4.817 -22.247 0.258 1.00 27.30 111 LYS A CA 1
ATOM 861 C C . LYS A 1 111 ? 5.939 -21.442 0.910 1.00 27.30 111 LYS A C 1
ATOM 863 O O . LYS A 1 111 ? 6.629 -20.732 0.174 1.00 27.30 111 LYS A O 1
ATOM 868 N N . PRO A 1 112 ? 6.115 -21.498 2.243 1.00 29.98 112 PRO A N 1
ATOM 869 C CA . PRO A 1 112 ? 7.264 -20.864 2.853 1.00 29.98 112 PRO A CA 1
ATOM 870 C C . PRO A 1 112 ? 8.493 -21.489 2.199 1.00 29.98 112 PRO A C 1
ATOM 872 O O . PRO A 1 112 ? 8.649 -22.714 2.180 1.00 29.98 112 PRO A O 1
ATOM 875 N N . VAL A 1 113 ? 9.340 -20.654 1.600 1.00 33.66 113 VAL A N 1
ATOM 876 C CA . VAL A 1 113 ? 10.688 -21.089 1.243 1.00 33.66 113 VAL A CA 1
ATOM 877 C C . VAL A 1 113 ? 11.305 -21.600 2.547 1.00 33.66 113 VAL A C 1
ATOM 879 O O . VAL A 1 113 ? 11.237 -20.876 3.541 1.00 33.66 113 VAL A O 1
ATOM 882 N N . PRO A 1 114 ? 11.831 -22.838 2.604 1.00 29.23 114 PRO A N 1
ATOM 883 C CA . PRO A 1 114 ? 12.386 -23.375 3.834 1.00 29.23 114 PRO A CA 1
ATOM 884 C C . PRO A 1 114 ? 13.462 -22.431 4.362 1.00 29.23 114 PRO A C 1
ATOM 886 O O . PRO A 1 114 ? 14.520 -22.271 3.754 1.00 29.23 114 PRO A O 1
ATOM 889 N N . SER A 1 115 ? 13.177 -21.796 5.494 1.00 36.72 115 SER A N 1
ATOM 890 C CA . SER A 1 115 ? 14.154 -21.046 6.265 1.00 36.72 115 SER A CA 1
ATOM 891 C C . SER A 1 115 ? 15.147 -22.041 6.856 1.00 36.72 115 SER A C 1
ATOM 893 O O . SER A 1 115 ? 15.007 -22.478 7.995 1.00 36.72 115 SER A O 1
ATOM 895 N N . THR A 1 116 ? 16.165 -22.429 6.091 1.00 29.31 116 THR A N 1
ATOM 896 C CA . THR A 1 116 ? 17.430 -22.861 6.688 1.00 29.31 116 THR A CA 1
ATOM 897 C C . THR A 1 116 ? 18.035 -21.636 7.355 1.00 29.31 116 THR A C 1
ATOM 899 O O . THR A 1 116 ? 18.731 -20.850 6.722 1.00 29.31 116 THR A O 1
ATOM 902 N N . LEU A 1 117 ? 17.681 -21.443 8.623 1.00 31.88 117 LEU A N 1
ATOM 903 C CA . LEU A 1 117 ? 18.333 -20.515 9.531 1.00 31.88 117 LEU A CA 1
ATOM 904 C C . LEU A 1 117 ? 19.616 -21.203 10.032 1.00 31.88 117 LEU A C 1
ATOM 906 O O . LEU A 1 117 ? 19.506 -22.228 10.711 1.00 31.88 117 LEU A O 1
ATOM 910 N N . PRO A 1 118 ? 20.827 -20.704 9.737 1.00 33.94 118 PRO A N 1
ATOM 911 C CA . PRO A 1 118 ? 21.968 -20.985 10.588 1.00 33.94 118 PRO A CA 1
ATOM 912 C C . PRO A 1 118 ? 21.724 -20.248 11.906 1.00 33.94 118 PRO A C 1
ATOM 914 O O . PRO A 1 118 ? 21.459 -19.046 11.933 1.00 33.94 118 PRO A O 1
ATOM 917 N N . SER A 1 119 ? 21.733 -21.001 12.999 1.00 37.06 119 SER A N 1
ATOM 918 C CA . SER A 1 119 ? 21.688 -20.459 14.351 1.00 37.06 119 SER A CA 1
ATOM 919 C C . SER A 1 119 ? 23.044 -19.835 14.672 1.00 37.06 119 SER A C 1
ATOM 921 O O . SER A 1 119 ? 23.879 -20.490 15.288 1.00 37.06 119 SER A O 1
ATOM 923 N N . ASP A 1 120 ? 23.254 -18.581 14.282 1.00 31.84 120 ASP A N 1
ATOM 924 C CA . ASP A 1 120 ? 24.444 -17.833 14.680 1.00 31.84 120 ASP A CA 1
ATOM 925 C C . ASP A 1 120 ? 24.155 -17.056 15.966 1.00 31.84 120 ASP A C 1
ATOM 927 O O . ASP A 1 120 ? 23.690 -15.916 15.982 1.00 31.84 120 ASP A O 1
ATOM 931 N N . THR A 1 121 ? 24.435 -17.718 17.087 1.00 40.19 121 THR A N 1
ATOM 932 C CA . THR A 1 121 ? 24.880 -17.033 18.296 1.00 40.19 121 THR A CA 1
ATOM 933 C C . THR A 1 121 ? 26.319 -16.588 18.069 1.00 40.19 121 THR A C 1
ATOM 935 O O . THR A 1 121 ? 27.239 -17.320 18.420 1.00 40.19 121 THR A O 1
ATOM 938 N N . ASP A 1 122 ? 26.526 -15.409 17.495 1.00 32.41 122 ASP A N 1
ATOM 939 C CA . ASP A 1 122 ? 27.721 -14.640 17.825 1.00 32.41 122 ASP A CA 1
ATOM 940 C C . ASP A 1 122 ? 27.506 -13.149 17.577 1.00 32.41 122 ASP A C 1
ATOM 942 O O . ASP A 1 122 ? 26.905 -12.718 16.591 1.00 32.41 122 ASP A O 1
ATOM 946 N N . GLY A 1 123 ? 27.957 -12.349 18.538 1.00 39.78 123 GLY A N 1
ATOM 947 C CA . GLY A 1 123 ? 27.958 -10.903 18.414 1.00 39.78 123 GLY A CA 1
ATOM 948 C C . GLY A 1 123 ? 28.909 -10.478 17.299 1.00 39.78 123 GLY A C 1
ATOM 949 O O . GLY A 1 123 ? 29.988 -11.042 17.159 1.00 39.78 123 GLY A O 1
ATOM 950 N N . ASN A 1 124 ? 28.522 -9.418 16.582 1.00 43.19 124 ASN A N 1
ATOM 951 C CA . ASN A 1 124 ? 29.288 -8.723 15.539 1.00 43.19 124 ASN A CA 1
ATOM 952 C C . ASN A 1 124 ? 29.099 -9.227 14.090 1.00 43.19 124 ASN A C 1
ATOM 954 O O . ASN A 1 124 ? 30.017 -9.765 13.478 1.00 43.19 124 ASN A O 1
ATOM 958 N N . HIS A 1 125 ? 27.952 -8.883 13.490 1.00 38.44 125 HIS A N 1
ATOM 959 C CA . HIS A 1 125 ? 27.814 -8.744 12.036 1.00 38.44 125 HIS A CA 1
ATOM 960 C C . HIS A 1 125 ? 27.421 -7.311 11.665 1.00 38.44 125 HIS A C 1
ATOM 962 O O . HIS A 1 125 ? 26.249 -6.957 11.565 1.00 38.44 125 HIS A O 1
ATOM 968 N N . GLY A 1 126 ? 28.436 -6.476 11.458 1.00 45.12 126 GLY A N 1
ATOM 969 C CA . GLY A 1 126 ? 28.336 -5.363 10.525 1.00 45.12 126 GLY A CA 1
ATOM 970 C C . GLY A 1 126 ? 28.758 -5.843 9.140 1.00 45.12 126 GLY A C 1
ATOM 971 O O . GLY A 1 126 ? 29.952 -5.938 8.899 1.00 45.12 126 GLY A O 1
ATOM 972 N N . ASP A 1 127 ? 27.786 -6.180 8.288 1.00 41.94 127 ASP A N 1
ATOM 973 C CA . ASP A 1 127 ? 27.772 -6.028 6.816 1.00 41.94 127 ASP A CA 1
ATOM 974 C C . ASP A 1 127 ? 26.416 -6.575 6.302 1.00 41.94 127 ASP A C 1
ATOM 976 O O . ASP A 1 127 ? 25.905 -7.541 6.855 1.00 41.94 127 ASP A O 1
ATOM 980 N N . GLY A 1 128 ? 25.713 -6.048 5.299 1.00 42.59 128 GLY A N 1
ATOM 981 C CA . GLY A 1 128 ? 26.066 -5.066 4.287 1.00 42.59 128 GLY A CA 1
ATOM 982 C C . GLY A 1 128 ? 24.803 -4.525 3.597 1.00 42.59 128 GLY A C 1
ATOM 983 O O . GLY A 1 128 ? 23.721 -5.110 3.676 1.00 42.59 128 GLY A O 1
ATOM 984 N N . LEU A 1 129 ? 24.959 -3.364 2.954 1.00 53.75 129 LEU A N 1
ATOM 985 C CA . LEU A 1 129 ? 23.927 -2.396 2.543 1.00 53.75 129 LEU A CA 1
ATOM 986 C C . LEU A 1 129 ? 23.300 -1.642 3.727 1.00 53.75 129 LEU A C 1
ATOM 988 O O . LEU A 1 129 ? 22.111 -1.770 4.030 1.00 53.75 129 LEU A O 1
ATOM 992 N N . LEU A 1 130 ? 24.086 -0.774 4.371 1.00 58.81 130 LEU A N 1
ATOM 993 C CA . LEU A 1 130 ? 23.514 0.418 4.998 1.00 58.81 130 LEU A CA 1
ATOM 994 C C . LEU A 1 130 ? 22.778 1.192 3.902 1.00 58.81 130 LEU A C 1
ATOM 996 O O . LEU A 1 130 ? 23.406 1.826 3.058 1.00 58.81 130 LEU A O 1
ATOM 1000 N N . LEU A 1 131 ? 21.452 1.080 3.874 1.00 78.88 131 LEU A N 1
ATOM 1001 C CA . LEU A 1 131 ? 20.636 1.850 2.947 1.00 78.88 131 LEU A CA 1
ATOM 1002 C C . LEU A 1 131 ? 20.699 3.302 3.404 1.00 78.88 131 LEU A C 1
ATOM 1004 O O . LEU A 1 131 ? 20.080 3.684 4.397 1.00 78.88 131 LEU A O 1
ATOM 1008 N N . SER A 1 132 ? 21.519 4.087 2.715 1.00 82.12 132 SER A N 1
ATOM 1009 C CA . SER A 1 132 ? 21.583 5.527 2.901 1.00 82.12 132 SER A CA 1
ATOM 1010 C C . SER A 1 132 ? 20.290 6.176 2.420 1.00 82.12 132 SER A C 1
ATOM 1012 O O . SER A 1 132 ? 19.566 5.622 1.592 1.00 82.12 132 SER A O 1
ATOM 1014 N N . GLU A 1 133 ? 20.004 7.373 2.922 1.00 89.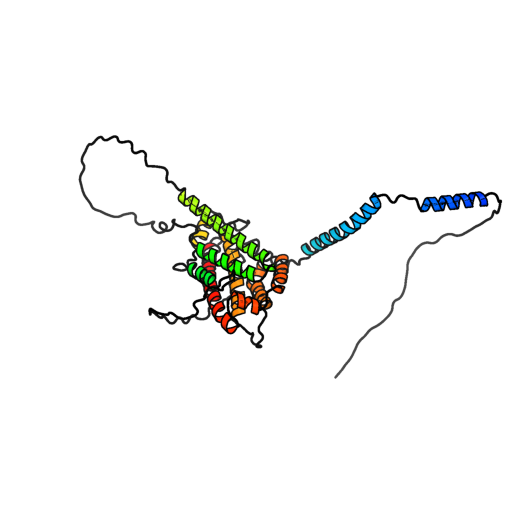06 133 GLU A N 1
ATOM 1015 C CA . GLU A 1 133 ? 18.934 8.182 2.349 1.00 89.06 133 GLU A CA 1
ATOM 1016 C C . GLU A 1 133 ? 19.273 8.595 0.910 1.00 89.06 133 GLU A C 1
ATOM 1018 O O . GLU A 1 133 ? 20.422 8.881 0.567 1.00 89.06 133 GLU A O 1
ATOM 1023 N N . CYS A 1 134 ? 18.237 8.633 0.084 1.00 88.56 134 CYS A N 1
ATOM 1024 C CA . CYS A 1 134 ? 18.239 9.078 -1.293 1.00 88.56 134 CYS A CA 1
ATOM 1025 C C . CYS A 1 134 ? 18.056 10.598 -1.372 1.00 88.56 134 CYS A C 1
ATOM 1027 O O . CYS A 1 134 ? 16.933 11.082 -1.196 1.00 88.56 134 CYS A O 1
ATOM 1029 N N . PRO A 1 135 ? 19.110 11.390 -1.634 1.00 87.25 135 PRO A N 1
ATOM 1030 C CA . PRO A 1 135 ? 18.990 12.842 -1.633 1.00 87.25 135 PRO A CA 1
ATOM 1031 C C . PRO A 1 135 ? 18.020 13.320 -2.722 1.00 87.25 135 PRO A C 1
ATOM 1033 O O . PRO A 1 135 ? 18.063 12.867 -3.864 1.00 87.25 135 PRO A O 1
ATOM 1036 N N . GLY A 1 136 ? 17.141 14.258 -2.363 1.00 85.94 136 GLY A N 1
ATOM 1037 C CA . GLY A 1 136 ? 16.164 14.848 -3.286 1.00 85.94 136 GLY A CA 1
ATOM 1038 C C . GLY A 1 136 ? 14.937 13.980 -3.585 1.00 85.94 136 GLY A C 1
ATOM 1039 O O . GLY A 1 136 ? 14.074 14.424 -4.337 1.00 85.94 136 GLY A O 1
ATOM 1040 N N . GLN A 1 137 ? 14.829 12.785 -2.994 1.00 89.44 137 GLN A N 1
ATOM 1041 C CA . GLN A 1 137 ? 13.639 11.939 -3.096 1.00 89.44 137 GLN A CA 1
ATOM 1042 C C . GLN A 1 137 ? 12.722 12.122 -1.883 1.00 89.44 137 GLN A C 1
ATOM 1044 O O . GLN A 1 137 ? 13.180 12.208 -0.741 1.00 89.44 137 GLN A O 1
ATOM 1049 N N . ASN A 1 138 ? 11.409 12.153 -2.124 1.00 91.56 138 ASN A N 1
ATOM 1050 C CA . ASN A 1 138 ? 10.420 12.175 -1.042 1.00 91.56 138 ASN A CA 1
ATOM 1051 C C . ASN A 1 138 ? 10.317 10.809 -0.359 1.00 91.56 138 ASN A C 1
ATOM 1053 O O . ASN A 1 138 ? 10.230 10.744 0.867 1.00 91.56 138 ASN A O 1
ATOM 1057 N N . PHE A 1 139 ? 10.327 9.741 -1.160 1.00 94.19 139 PHE A N 1
ATOM 1058 C CA . PHE A 1 139 ? 10.354 8.364 -0.689 1.00 94.19 139 PHE A CA 1
ATOM 1059 C C . PHE A 1 139 ? 11.776 7.930 -0.311 1.00 94.19 139 PHE A C 1
ATOM 1061 O O . PHE A 1 139 ? 12.737 8.240 -1.012 1.00 94.19 139 PHE A O 1
ATOM 1068 N N . GLN A 1 140 ? 11.894 7.199 0.794 1.00 95.06 140 GLN A N 1
ATOM 1069 C CA . GLN A 1 140 ? 13.132 6.724 1.393 1.00 95.06 140 GLN A CA 1
ATOM 1070 C C . GLN A 1 140 ? 12.986 5.254 1.802 1.00 95.06 140 GLN A C 1
ATOM 1072 O O . GLN A 1 140 ? 12.354 4.928 2.809 1.00 95.06 140 GLN A O 1
ATOM 1077 N N . VAL A 1 141 ? 13.633 4.353 1.055 1.00 94.00 141 VAL A N 1
ATOM 1078 C CA . VAL A 1 141 ? 13.605 2.902 1.333 1.00 94.00 141 VAL A CA 1
ATOM 1079 C C . VAL A 1 141 ? 14.147 2.577 2.729 1.00 94.00 141 VAL A C 1
ATOM 1081 O O . VAL A 1 141 ? 13.628 1.697 3.414 1.00 94.00 141 VAL A O 1
ATOM 1084 N N . SER A 1 142 ? 15.172 3.307 3.174 1.00 94.31 142 SER A N 1
ATOM 1085 C CA . SER A 1 142 ? 15.771 3.150 4.501 1.00 94.31 142 SER A CA 1
ATOM 1086 C C . SER A 1 142 ? 14.778 3.440 5.629 1.00 94.31 142 SER A C 1
ATOM 1088 O O . SER A 1 142 ? 14.706 2.674 6.590 1.00 94.31 142 SER A O 1
ATOM 1090 N N . ARG A 1 143 ? 13.961 4.494 5.487 1.00 95.81 143 ARG A N 1
ATOM 1091 C CA . ARG A 1 143 ? 12.903 4.843 6.447 1.00 95.81 143 ARG A CA 1
ATOM 1092 C C . ARG A 1 143 ? 11.786 3.812 6.437 1.00 95.81 143 ARG A C 1
ATOM 1094 O O . ARG A 1 143 ? 11.397 3.354 7.504 1.00 95.81 143 ARG A O 1
ATOM 1101 N N . LEU A 1 144 ? 11.359 3.368 5.251 1.00 96.88 144 LEU A N 1
ATOM 1102 C CA . LEU A 1 144 ? 10.347 2.319 5.119 1.00 96.88 144 LEU A CA 1
ATOM 1103 C C . LEU A 1 144 ? 10.779 1.050 5.860 1.00 96.88 144 LEU A C 1
ATOM 1105 O O . LEU A 1 144 ? 10.021 0.505 6.655 1.00 96.88 144 LEU A O 1
ATOM 1109 N N . LEU A 1 145 ? 12.011 0.594 5.627 1.00 96.12 145 LEU A N 1
ATOM 1110 C CA . LEU A 1 145 ? 12.556 -0.567 6.324 1.00 96.12 145 LEU A CA 1
ATOM 1111 C C . LEU A 1 145 ? 12.671 -0.333 7.826 1.00 96.12 145 LEU A C 1
ATOM 1113 O O . LEU A 1 145 ? 12.337 -1.231 8.592 1.00 96.12 145 LEU A O 1
ATOM 1117 N N . SER A 1 146 ? 13.132 0.841 8.257 1.00 96.44 146 SER A N 1
ATOM 1118 C CA . SER A 1 146 ? 13.205 1.187 9.678 1.00 96.44 146 SER A CA 1
ATOM 1119 C C . SER A 1 146 ? 11.832 1.101 10.349 1.00 96.44 146 SER A C 1
ATOM 1121 O O . SER A 1 146 ? 11.707 0.492 11.412 1.00 96.44 146 SER A O 1
ATOM 1123 N N . ASP A 1 147 ? 10.795 1.654 9.719 1.00 97.69 147 ASP A N 1
ATOM 1124 C CA . ASP A 1 147 ? 9.430 1.650 10.243 1.00 97.69 147 ASP A CA 1
ATOM 1125 C C . ASP A 1 147 ? 8.816 0.245 10.243 1.00 97.69 147 ASP A C 1
ATOM 1127 O O . ASP A 1 147 ? 8.211 -0.151 11.238 1.00 97.69 147 ASP A O 1
ATOM 1131 N N . LEU A 1 148 ? 9.019 -0.543 9.177 1.00 97.81 148 LEU A N 1
ATOM 1132 C CA . LEU A 1 148 ? 8.563 -1.937 9.105 1.00 97.81 148 LEU A CA 1
ATOM 1133 C C . LEU A 1 148 ? 9.198 -2.794 10.204 1.00 97.81 148 LEU A C 1
ATOM 1135 O O . LEU A 1 148 ? 8.484 -3.502 10.907 1.00 97.81 148 LEU A O 1
ATOM 1139 N N . HIS A 1 149 ? 10.516 -2.701 10.407 1.00 97.00 149 HIS A N 1
ATOM 1140 C CA . HIS A 1 149 ? 11.185 -3.424 11.493 1.00 97.00 149 HIS A CA 1
ATOM 1141 C C . HIS A 1 149 ? 10.737 -2.928 12.869 1.00 97.00 149 HIS A C 1
ATOM 1143 O O . HIS A 1 149 ? 10.495 -3.738 13.757 1.00 97.00 149 HIS A O 1
ATOM 1149 N N . SER A 1 150 ? 10.565 -1.615 13.043 1.00 97.38 150 SER A N 1
ATOM 1150 C CA . SER A 1 150 ? 10.064 -1.038 14.297 1.00 97.38 150 SER A CA 1
ATOM 1151 C C . SER A 1 150 ? 8.615 -1.438 14.585 1.00 97.38 150 SER A C 1
ATOM 1153 O O . SER A 1 150 ? 8.192 -1.440 15.740 1.00 97.38 150 SER A O 1
ATOM 1155 N N . ALA A 1 151 ? 7.842 -1.791 13.555 1.00 97.94 151 ALA A N 1
ATOM 1156 C CA . ALA A 1 151 ? 6.495 -2.320 13.713 1.00 97.94 151 ALA A CA 1
ATOM 1157 C C . ALA A 1 151 ? 6.498 -3.751 14.260 1.00 97.94 151 ALA A C 1
ATOM 1159 O O . ALA A 1 151 ? 5.508 -4.161 14.861 1.00 97.94 151 ALA A O 1
ATOM 1160 N N . LEU A 1 152 ? 7.583 -4.510 14.103 1.00 96.94 152 LEU A N 1
ATOM 1161 C CA . LEU A 1 152 ? 7.692 -5.871 14.620 1.00 96.94 152 LEU A CA 1
ATOM 1162 C C . LEU A 1 152 ? 7.998 -5.839 16.121 1.00 96.94 152 LEU A C 1
ATOM 1164 O O . LEU A 1 152 ? 9.132 -5.648 16.554 1.00 96.94 152 LEU A O 1
ATOM 1168 N N . GLY A 1 153 ? 6.953 -6.026 16.927 1.00 91.81 153 GLY A N 1
ATOM 1169 C CA . GLY A 1 153 ? 7.065 -6.114 18.378 1.00 91.81 153 GLY A CA 1
ATOM 1170 C C . GLY A 1 153 ? 7.562 -7.485 18.861 1.00 91.81 153 GLY A C 1
ATOM 1171 O O . GLY A 1 153 ? 7.719 -8.419 18.067 1.00 91.81 153 GLY A O 1
ATOM 1172 N N . PRO A 1 154 ? 7.782 -7.638 20.181 1.00 88.56 154 PRO A N 1
ATOM 1173 C CA . PRO A 1 154 ? 8.097 -8.933 20.777 1.00 88.56 154 PRO A CA 1
ATOM 1174 C C . PRO A 1 154 ? 6.966 -9.948 20.544 1.00 88.56 154 PRO A C 1
ATOM 1176 O O . PRO A 1 154 ? 5.784 -9.600 20.525 1.00 88.56 154 PRO A O 1
ATOM 1179 N N . GLY A 1 155 ? 7.332 -11.222 20.381 1.00 88.31 155 GLY A N 1
ATOM 1180 C CA . GLY A 1 155 ? 6.387 -12.276 20.006 1.00 88.31 155 GLY A CA 1
ATOM 1181 C C . GLY A 1 155 ? 5.854 -12.069 18.587 1.00 88.31 155 GLY A C 1
ATOM 1182 O O . GLY A 1 155 ? 6.606 -11.693 17.695 1.00 88.31 155 GLY A O 1
ATOM 1183 N N . SER A 1 156 ? 4.557 -12.299 18.377 1.00 89.88 156 SER A N 1
ATOM 1184 C CA . SER A 1 156 ? 3.889 -12.085 17.083 1.00 89.88 156 SER A CA 1
ATOM 1185 C C . SER A 1 156 ? 3.185 -10.726 16.988 1.00 89.88 156 SER A C 1
ATOM 1187 O O . SER A 1 156 ? 2.350 -10.539 16.105 1.00 89.88 156 SER A O 1
ATOM 1189 N N . GLU A 1 157 ? 3.450 -9.787 17.902 1.00 93.06 157 GLU A N 1
ATOM 1190 C CA . GLU A 1 157 ? 2.808 -8.466 17.924 1.00 93.06 157 GLU A CA 1
ATOM 1191 C C . GLU A 1 157 ? 3.274 -7.562 16.774 1.00 93.06 157 GLU A C 1
ATOM 1193 O O . GLU A 1 157 ? 4.426 -7.619 16.334 1.00 93.06 157 GLU A O 1
ATOM 1198 N N . VAL A 1 158 ? 2.366 -6.686 16.333 1.00 97.62 158 VAL A N 1
ATOM 1199 C CA . VAL A 1 158 ? 2.646 -5.594 15.390 1.00 97.62 158 VAL A CA 1
ATOM 1200 C C . VAL A 1 158 ? 2.299 -4.276 16.075 1.00 97.62 158 VAL A C 1
ATOM 1202 O O . VAL A 1 158 ? 1.131 -4.027 16.379 1.00 97.62 158 VAL A O 1
ATOM 1205 N N . LEU A 1 159 ? 3.300 -3.447 16.362 1.00 97.38 159 LEU A N 1
ATOM 1206 C CA . LEU A 1 159 ? 3.128 -2.141 16.995 1.00 97.38 159 LEU A CA 1
ATOM 1207 C C . LEU A 1 159 ? 2.441 -1.176 16.032 1.00 97.38 159 LEU A C 1
ATOM 1209 O O . LEU A 1 159 ? 2.860 -1.010 14.886 1.00 97.38 159 LEU A O 1
ATOM 1213 N N . LEU A 1 160 ? 1.383 -0.519 16.508 1.00 96.69 160 LEU A N 1
ATOM 1214 C CA . LEU A 1 160 ? 0.477 0.210 15.628 1.00 96.69 160 LEU A CA 1
ATOM 1215 C C . LEU A 1 160 ? 1.111 1.492 15.077 1.00 96.69 160 LEU A C 1
ATOM 1217 O O . LEU A 1 160 ? 0.981 1.779 13.892 1.00 96.69 160 LEU A O 1
ATOM 1221 N N . GLN A 1 161 ? 1.814 2.261 15.911 1.00 96.50 161 GLN A N 1
ATOM 1222 C CA . GLN A 1 161 ? 2.374 3.545 15.482 1.00 96.50 161 GLN A CA 1
ATOM 1223 C C . GLN A 1 161 ? 3.464 3.384 14.404 1.00 96.50 161 GLN A C 1
ATOM 1225 O O . GLN A 1 161 ? 3.293 3.992 13.348 1.00 96.50 161 GLN A O 1
ATOM 1230 N N . PRO A 1 162 ? 4.493 2.527 14.564 1.00 97.75 162 PRO A N 1
ATOM 1231 C CA . PRO A 1 162 ? 5.460 2.280 13.493 1.00 97.75 162 PRO A CA 1
ATOM 1232 C C . PRO A 1 162 ? 4.840 1.615 12.255 1.00 97.75 162 PRO A C 1
ATOM 1234 O O . PRO A 1 162 ? 5.206 1.955 11.133 1.00 97.75 162 PRO A O 1
ATOM 1237 N N . TYR A 1 163 ? 3.836 0.741 12.426 1.00 98.25 163 TYR A N 1
ATOM 1238 C CA . TYR A 1 163 ? 3.072 0.192 11.299 1.00 98.25 163 TYR A CA 1
ATOM 1239 C C . TYR A 1 163 ? 2.429 1.307 10.461 1.00 98.25 163 TYR A C 1
ATOM 1241 O O . TYR A 1 163 ? 2.559 1.321 9.239 1.00 98.25 163 TYR A O 1
ATOM 1249 N N . LEU A 1 164 ? 1.773 2.282 11.096 1.00 98.12 164 LEU A N 1
ATOM 1250 C CA . LEU A 1 164 ? 1.174 3.415 10.387 1.00 98.12 164 LEU A CA 1
ATOM 1251 C C . LEU A 1 164 ? 2.235 4.366 9.809 1.00 98.12 164 LEU A C 1
ATOM 1253 O O . LEU A 1 164 ? 2.004 4.923 8.740 1.00 98.12 164 LEU A O 1
ATOM 1257 N N . SER A 1 165 ? 3.391 4.535 10.461 1.00 98.19 165 SER A N 1
ATOM 1258 C CA . SER A 1 165 ? 4.526 5.283 9.891 1.00 98.19 165 SER A CA 1
ATOM 1259 C C . SER A 1 165 ? 5.042 4.635 8.604 1.00 98.19 165 SER A C 1
ATOM 1261 O O . SER A 1 165 ? 5.221 5.327 7.603 1.00 98.19 165 SER A O 1
ATOM 1263 N N . SER A 1 166 ? 5.144 3.299 8.569 1.00 98.06 166 SER A N 1
ATOM 1264 C CA . SER A 1 166 ? 5.539 2.579 7.351 1.00 98.06 166 SER A CA 1
ATOM 1265 C C . SER A 1 166 ? 4.584 2.869 6.188 1.00 98.06 166 SER A C 1
ATOM 1267 O O . SER A 1 166 ? 5.019 3.050 5.052 1.00 98.06 166 SER A O 1
ATOM 1269 N N . TRP A 1 167 ? 3.286 3.026 6.472 1.00 97.94 167 TRP A N 1
ATOM 1270 C CA . TRP A 1 167 ? 2.300 3.434 5.475 1.00 97.94 167 TRP A CA 1
ATOM 1271 C C . TRP A 1 167 ? 2.491 4.861 4.969 1.00 97.94 167 TRP A C 1
ATOM 1273 O O . TRP A 1 167 ? 2.243 5.094 3.788 1.00 97.94 167 TRP A O 1
ATOM 1283 N N . ASP A 1 168 ? 2.939 5.804 5.801 1.00 97.56 168 ASP A N 1
ATOM 1284 C CA . ASP A 1 168 ? 3.261 7.153 5.320 1.00 97.56 168 ASP A CA 1
ATOM 1285 C C . ASP A 1 168 ? 4.399 7.105 4.295 1.00 97.56 168 ASP A C 1
ATOM 1287 O O . ASP A 1 168 ? 4.358 7.814 3.289 1.00 97.56 168 ASP A O 1
ATOM 1291 N N . GLU A 1 169 ? 5.394 6.246 4.513 1.00 97.00 169 GLU A N 1
ATOM 1292 C CA . GLU A 1 169 ? 6.500 6.061 3.577 1.00 97.00 169 GLU A CA 1
ATOM 1293 C C . GLU A 1 169 ? 6.053 5.326 2.298 1.00 97.00 169 GLU A C 1
ATOM 1295 O O . GLU A 1 169 ? 6.385 5.749 1.190 1.00 97.00 169 GLU A O 1
ATOM 1300 N N . LEU A 1 170 ? 5.198 4.302 2.411 1.00 95.81 170 LEU A N 1
ATOM 1301 C CA . LEU A 1 170 ? 4.574 3.634 1.256 1.00 95.81 170 LEU A CA 1
ATOM 1302 C C . LEU A 1 170 ? 3.682 4.575 0.432 1.00 95.81 170 LEU A C 1
ATOM 1304 O O . LEU A 1 170 ? 3.604 4.452 -0.790 1.00 95.81 170 LEU A O 1
ATOM 1308 N N . ILE A 1 171 ? 3.011 5.532 1.074 1.00 94.94 171 ILE A N 1
ATOM 1309 C CA . ILE A 1 171 ? 2.226 6.562 0.386 1.00 94.94 171 ILE A CA 1
ATOM 1310 C C . ILE A 1 171 ? 3.132 7.446 -0.475 1.00 94.94 171 ILE A C 1
ATOM 1312 O O . ILE A 1 171 ? 2.812 7.671 -1.643 1.00 94.94 171 ILE A O 1
ATOM 1316 N N . LYS A 1 172 ? 4.291 7.869 0.047 1.00 94.75 172 LYS A N 1
ATOM 1317 C CA . LYS A 1 172 ? 5.283 8.627 -0.735 1.00 94.75 172 LYS A CA 1
ATOM 1318 C C . LYS A 1 172 ? 5.812 7.814 -1.911 1.00 94.75 172 LYS A C 1
ATOM 1320 O O . LYS A 1 172 ? 5.991 8.371 -2.993 1.00 94.75 172 LYS A O 1
ATOM 1325 N N . PHE A 1 173 ? 6.034 6.510 -1.727 1.00 92.94 173 PHE A N 1
ATOM 1326 C CA . PHE A 1 173 ? 6.397 5.613 -2.825 1.00 92.94 173 PHE A CA 1
ATOM 1327 C C . PHE A 1 173 ? 5.338 5.631 -3.932 1.00 92.94 173 PHE A C 1
ATOM 1329 O O . PHE A 1 173 ? 5.670 5.902 -5.083 1.00 92.94 173 PHE A O 1
ATOM 1336 N N . MET A 1 174 ? 4.064 5.421 -3.584 1.00 90.25 174 MET A N 1
ATOM 1337 C CA . MET A 1 174 ? 2.962 5.437 -4.554 1.00 90.25 174 MET A CA 1
ATOM 1338 C C . MET A 1 174 ? 2.863 6.775 -5.298 1.00 90.25 174 MET A C 1
ATOM 1340 O O . MET A 1 174 ? 2.693 6.787 -6.512 1.00 90.25 174 MET A O 1
ATOM 1344 N N . GLU A 1 175 ? 3.014 7.899 -4.599 1.00 90.12 175 GLU A N 1
ATOM 1345 C CA . GLU A 1 175 ? 2.978 9.242 -5.200 1.00 90.12 175 GLU A CA 1
ATOM 1346 C C . GLU A 1 175 ? 4.184 9.512 -6.110 1.00 90.12 175 GLU A C 1
ATOM 1348 O O . GLU A 1 175 ? 4.068 10.222 -7.110 1.00 90.12 175 GLU A O 1
ATOM 1353 N N . SER A 1 176 ? 5.325 8.884 -5.821 1.00 90.19 176 SER A N 1
ATOM 1354 C CA . SER A 1 176 ? 6.533 8.978 -6.644 1.00 90.19 176 SER A CA 1
ATOM 1355 C C . SER A 1 176 ? 6.430 8.206 -7.967 1.00 90.19 176 SER A C 1
ATOM 1357 O O . SER A 1 176 ? 7.209 8.464 -8.883 1.00 90.19 176 SER A O 1
ATOM 1359 N N . LEU A 1 177 ? 5.456 7.296 -8.106 1.00 85.00 177 LEU A N 1
ATOM 1360 C CA . LEU A 1 177 ? 5.167 6.607 -9.371 1.00 85.00 177 LEU A CA 1
ATOM 1361 C C . LEU A 1 177 ? 4.448 7.514 -10.386 1.00 85.00 177 LEU A C 1
ATOM 1363 O O . LEU A 1 177 ? 4.382 7.173 -11.564 1.00 85.00 177 LEU A O 1
ATOM 1367 N N . GLY A 1 178 ? 3.944 8.678 -9.960 1.00 80.31 178 GLY A N 1
ATOM 1368 C CA . GLY A 1 178 ? 3.389 9.707 -10.837 1.00 80.31 178 GLY A CA 1
ATOM 1369 C C . GLY A 1 178 ? 2.035 10.251 -10.377 1.00 80.31 178 GLY A C 1
ATOM 1370 O O . GLY A 1 178 ? 1.327 9.653 -9.569 1.00 80.31 178 GLY A O 1
ATOM 1371 N N . ALA A 1 179 ? 1.637 11.387 -10.958 1.00 73.94 179 ALA A N 1
ATOM 1372 C CA . ALA A 1 179 ? 0.436 12.136 -10.565 1.00 73.94 179 ALA A CA 1
ATOM 1373 C C . ALA A 1 179 ? -0.881 11.345 -10.703 1.00 73.94 179 ALA A C 1
ATOM 1375 O O . ALA A 1 179 ? -1.862 11.631 -10.024 1.00 73.94 179 ALA A O 1
ATOM 1376 N N . VAL A 1 180 ? -0.918 10.318 -11.558 1.00 71.81 180 VAL A N 1
ATOM 1377 C CA . VAL A 1 180 ? -2.120 9.495 -11.783 1.00 71.81 180 VAL A CA 1
ATOM 1378 C C . VAL A 1 180 ? -2.440 8.600 -10.569 1.00 71.81 180 VAL A C 1
ATOM 1380 O O . VAL A 1 180 ? -3.573 8.142 -10.415 1.00 71.81 180 VAL A O 1
ATOM 1383 N N . VAL A 1 181 ? -1.477 8.386 -9.665 1.00 77.31 181 VAL A N 1
ATOM 1384 C CA . VAL A 1 181 ? -1.622 7.515 -8.484 1.00 77.31 181 VAL A CA 1
ATOM 1385 C C . VAL A 1 181 ? -2.174 8.264 -7.257 1.00 77.31 181 VAL A C 1
ATOM 1387 O O . VAL A 1 181 ? -2.630 7.631 -6.304 1.00 77.31 181 VAL A O 1
ATOM 1390 N N . GLU A 1 182 ? -2.236 9.600 -7.287 1.00 79.31 182 GLU A N 1
ATOM 1391 C CA . GLU A 1 182 ? -2.614 10.448 -6.140 1.00 79.31 182 GLU A CA 1
ATOM 1392 C C . GLU A 1 182 ? -4.018 10.140 -5.586 1.00 79.31 182 GLU A C 1
ATOM 1394 O O . GLU A 1 182 ? -4.240 10.095 -4.375 1.00 79.31 182 GLU A O 1
ATOM 1399 N N . PHE A 1 183 ? -4.982 9.829 -6.457 1.00 79.88 183 PHE A N 1
ATOM 1400 C CA . PHE A 1 183 ? -6.318 9.426 -6.009 1.00 79.88 183 PHE A CA 1
ATOM 1401 C C . PHE A 1 183 ? -6.279 8.158 -5.140 1.00 79.88 183 PHE A C 1
ATOM 1403 O O . PHE A 1 183 ? -6.998 8.050 -4.142 1.00 79.88 183 PHE A O 1
ATOM 1410 N N . PHE A 1 184 ? -5.438 7.189 -5.508 1.00 82.75 184 PHE A N 1
ATOM 1411 C CA . PHE A 1 184 ? -5.314 5.924 -4.788 1.00 82.75 184 PHE A CA 1
ATOM 1412 C C . PHE A 1 184 ? -4.526 6.104 -3.492 1.00 82.75 184 PHE A C 1
ATOM 1414 O O . PHE A 1 184 ? -4.947 5.577 -2.459 1.00 82.75 184 PHE A O 1
ATOM 1421 N N . SER A 1 185 ? -3.452 6.902 -3.517 1.00 88.44 185 SER A N 1
ATOM 1422 C CA . SER A 1 185 ? -2.677 7.221 -2.315 1.00 88.44 185 SER A CA 1
ATOM 1423 C C . SER A 1 185 ? -3.543 7.938 -1.274 1.00 88.44 185 SER A C 1
ATOM 1425 O O . SER A 1 185 ? -3.513 7.575 -0.096 1.00 88.44 185 SER A O 1
ATOM 1427 N N . GLN A 1 186 ? -4.427 8.847 -1.703 1.00 90.69 186 GLN A N 1
ATOM 1428 C CA . GLN A 1 186 ? -5.360 9.524 -0.806 1.00 90.69 186 GLN A CA 1
ATOM 1429 C C . GLN A 1 186 ? -6.315 8.544 -0.115 1.00 90.69 186 GLN A C 1
ATOM 1431 O O . GLN A 1 186 ? -6.539 8.637 1.090 1.00 90.69 186 GLN A O 1
ATOM 1436 N N . LYS A 1 187 ? -6.823 7.535 -0.834 1.00 90.69 187 LYS A N 1
ATOM 1437 C CA . LYS A 1 187 ? -7.677 6.501 -0.226 1.00 90.69 187 LYS A CA 1
ATOM 1438 C C . LYS A 1 187 ? -6.951 5.664 0.818 1.00 90.69 187 LYS A C 1
ATOM 1440 O O . LYS A 1 187 ? -7.625 5.117 1.692 1.00 90.69 187 LYS A O 1
ATOM 1445 N N . VAL A 1 188 ? -5.635 5.505 0.722 1.00 93.25 188 VAL A N 1
ATOM 1446 C CA . VAL A 1 188 ? -4.821 4.839 1.751 1.00 93.25 188 VAL A CA 1
ATOM 1447 C C . VAL A 1 188 ? -4.608 5.787 2.933 1.00 93.25 188 VAL A C 1
ATOM 1449 O O . VAL A 1 188 ? -4.881 5.400 4.069 1.00 93.25 188 VAL A O 1
ATOM 1452 N N . ARG A 1 189 ? -4.249 7.049 2.665 1.00 95.12 189 ARG A N 1
ATOM 1453 C CA . ARG A 1 189 ? -4.071 8.111 3.669 1.00 95.12 189 ARG A CA 1
ATOM 1454 C C . ARG A 1 189 ? -5.303 8.295 4.555 1.00 95.12 189 ARG A C 1
ATOM 1456 O O . ARG A 1 189 ? -5.172 8.341 5.776 1.00 95.12 189 ARG A O 1
ATOM 1463 N N . ASP A 1 190 ? -6.496 8.318 3.962 1.00 94.25 190 ASP A N 1
ATOM 1464 C CA . ASP A 1 190 ? -7.754 8.433 4.705 1.00 94.25 190 ASP A CA 1
ATOM 1465 C C . ASP A 1 190 ? -7.899 7.290 5.727 1.00 94.25 190 ASP A C 1
ATOM 1467 O O . ASP A 1 190 ? -8.202 7.534 6.893 1.00 94.25 190 ASP A O 1
ATOM 1471 N N . LYS A 1 191 ? -7.605 6.042 5.334 1.00 91.12 191 LYS A N 1
ATOM 1472 C CA . LYS A 1 191 ? -7.701 4.867 6.223 1.00 91.12 191 LYS A CA 1
ATOM 1473 C C . LYS A 1 191 ? -6.697 4.927 7.369 1.00 91.12 191 LYS A C 1
ATOM 1475 O O . LYS A 1 191 ? -7.056 4.638 8.508 1.00 91.12 191 LYS A O 1
ATOM 1480 N N . VAL A 1 192 ? -5.459 5.324 7.070 1.00 96.06 192 VAL A N 1
ATOM 1481 C CA . VAL A 1 192 ? -4.408 5.530 8.076 1.00 96.06 192 VAL A CA 1
ATOM 1482 C C . VAL A 1 192 ? -4.845 6.604 9.079 1.00 96.06 192 VAL A C 1
ATOM 1484 O O . VAL A 1 192 ? -4.738 6.397 10.287 1.00 96.06 192 VAL A O 1
ATOM 1487 N N . SER A 1 193 ? -5.409 7.718 8.598 1.00 96.25 193 SER A N 1
ATOM 1488 C CA . SER A 1 193 ? -5.886 8.813 9.453 1.00 96.25 193 SER A CA 1
ATOM 1489 C C . SER A 1 193 ? -7.023 8.396 10.391 1.00 96.25 193 SER A C 1
ATOM 1491 O O . SER A 1 193 ? -7.020 8.790 11.555 1.00 96.25 193 SER A O 1
ATOM 1493 N N . VAL A 1 194 ? -7.944 7.537 9.935 1.00 94.00 194 VAL A N 1
ATOM 1494 C CA . VAL A 1 194 ? -9.019 6.997 10.780 1.00 94.00 194 VAL A CA 1
ATOM 1495 C C . VAL A 1 194 ? -8.449 6.189 11.942 1.00 94.00 194 VAL A C 1
ATOM 1497 O O . VAL A 1 194 ? -8.840 6.431 13.081 1.00 94.00 194 VAL A O 1
ATOM 1500 N N . ILE A 1 195 ? -7.499 5.283 11.685 1.00 95.12 195 ILE A N 1
ATOM 1501 C CA . ILE A 1 195 ? -6.873 4.476 12.746 1.00 95.12 195 ILE A CA 1
ATOM 1502 C C . ILE A 1 195 ? -6.137 5.377 13.747 1.00 95.12 195 ILE A C 1
ATOM 1504 O O . ILE A 1 195 ? -6.278 5.187 14.953 1.00 95.12 195 ILE A O 1
ATOM 1508 N N . ARG A 1 196 ? -5.397 6.391 13.271 1.00 96.81 196 ARG A N 1
ATOM 1509 C CA . ARG A 1 196 ? -4.708 7.358 14.146 1.00 96.81 196 ARG A CA 1
ATOM 1510 C C . ARG A 1 196 ? -5.675 8.125 15.037 1.00 96.81 196 ARG A C 1
ATOM 1512 O O . ARG A 1 196 ? -5.434 8.232 16.234 1.00 96.81 196 ARG A O 1
ATOM 1519 N N . ARG A 1 197 ? -6.768 8.631 14.462 1.00 95.75 197 ARG A N 1
ATOM 1520 C CA . ARG A 1 197 ? -7.794 9.359 15.211 1.00 95.75 197 ARG A CA 1
ATOM 1521 C C . ARG A 1 197 ? -8.399 8.479 16.304 1.00 95.75 197 ARG A C 1
ATOM 1523 O O . ARG A 1 197 ? -8.471 8.912 17.444 1.00 95.75 197 ARG A O 1
ATOM 1530 N N . LEU A 1 198 ? -8.763 7.238 15.979 1.00 93.69 198 LEU A N 1
ATOM 1531 C CA . LEU A 1 198 ? -9.308 6.294 16.961 1.00 93.69 198 LEU A CA 1
ATOM 1532 C C . LEU A 1 198 ? -8.306 5.968 18.079 1.00 93.69 198 LEU A C 1
ATOM 1534 O O . LEU A 1 198 ? -8.699 5.893 19.241 1.00 93.69 198 LEU A O 1
ATOM 1538 N N . ALA A 1 199 ? -7.021 5.814 17.740 1.00 93.31 199 ALA A N 1
ATOM 1539 C CA . ALA A 1 199 ? -5.960 5.604 18.722 1.00 93.31 199 ALA A CA 1
ATOM 1540 C C . ALA A 1 199 ? -5.815 6.799 19.677 1.00 93.31 199 ALA A C 1
ATOM 1542 O O . ALA A 1 199 ? -5.667 6.607 20.881 1.00 93.31 199 ALA A O 1
ATOM 1543 N N . GLN A 1 200 ? -5.890 8.025 19.149 1.00 93.06 200 GLN A N 1
ATOM 1544 C CA . GLN A 1 200 ? -5.811 9.246 19.948 1.00 93.06 200 GLN A CA 1
ATOM 1545 C C . GLN A 1 200 ? -7.033 9.418 20.857 1.00 93.06 200 GLN A C 1
ATOM 1547 O O . GLN A 1 200 ? -6.867 9.635 22.052 1.00 93.06 200 GLN A O 1
ATOM 1552 N N . GLU A 1 201 ? -8.247 9.260 20.325 1.00 91.69 201 GLU A N 1
ATOM 1553 C CA . GLU A 1 201 ? -9.476 9.330 21.128 1.00 91.69 201 GLU A CA 1
ATOM 1554 C C . GLU A 1 201 ? -9.458 8.309 22.276 1.00 91.69 201 GLU A C 1
ATOM 1556 O O . GLU A 1 201 ? -9.999 8.546 23.353 1.00 91.69 201 GLU A O 1
ATOM 1561 N N . GLU A 1 202 ? -8.854 7.142 22.055 1.00 89.88 202 GLU A N 1
ATOM 1562 C CA . GLU A 1 202 ? -8.722 6.119 23.084 1.00 89.88 202 GLU A CA 1
ATOM 1563 C C . GLU A 1 202 ? -7.658 6.449 24.137 1.00 89.88 202 GLU A C 1
ATOM 1565 O O . GLU A 1 202 ? -7.857 6.127 25.309 1.00 89.88 202 GLU A O 1
ATOM 1570 N N . LEU A 1 203 ? -6.569 7.111 23.744 1.00 89.06 203 LEU A N 1
ATOM 1571 C CA . LEU A 1 203 ? -5.577 7.644 24.676 1.00 89.06 203 LEU A CA 1
ATOM 1572 C C . LEU A 1 203 ? -6.218 8.695 25.597 1.00 89.06 203 LEU A C 1
ATOM 1574 O O . LEU A 1 203 ? -6.111 8.586 26.815 1.00 89.06 203 LEU A O 1
ATOM 1578 N N . GLU A 1 204 ? -6.955 9.649 25.023 1.00 89.44 204 GLU A N 1
ATOM 1579 C CA . GLU A 1 204 ? -7.652 10.714 25.760 1.00 89.44 204 GLU A CA 1
ATOM 1580 C C . GLU A 1 204 ? -8.666 10.129 26.760 1.00 89.44 204 GLU A C 1
ATOM 1582 O O . GLU A 1 204 ? -8.672 10.492 27.936 1.00 89.44 204 GLU A O 1
ATOM 1587 N N . ARG A 1 205 ? -9.455 9.123 26.350 1.00 86.06 205 ARG A N 1
ATOM 1588 C CA . ARG A 1 205 ? -10.383 8.415 27.257 1.00 86.06 205 ARG A CA 1
ATOM 1589 C C . ARG A 1 205 ? -9.683 7.739 28.439 1.00 86.06 205 ARG A C 1
ATOM 1591 O O . ARG A 1 205 ? -10.277 7.640 29.512 1.00 86.06 205 ARG A O 1
ATOM 1598 N N . GLN A 1 206 ? -8.463 7.233 28.255 1.00 82.75 206 GLN A N 1
ATOM 1599 C CA . GLN A 1 206 ? -7.693 6.601 29.334 1.00 82.75 206 GLN A CA 1
ATOM 1600 C C . GLN A 1 206 ? -7.103 7.629 30.301 1.00 82.75 206 GLN A C 1
ATOM 1602 O O . GLN A 1 206 ? -7.012 7.353 31.498 1.00 82.75 206 GLN A O 1
ATOM 1607 N N . GLU A 1 207 ? -6.738 8.812 29.807 1.00 82.38 207 GLU A N 1
ATOM 1608 C CA . GLU A 1 207 ? -6.251 9.924 30.629 1.00 82.38 207 GLU A CA 1
ATOM 1609 C C . GLU A 1 207 ? -7.377 10.583 31.449 1.00 82.38 207 GLU A C 1
ATOM 1611 O O . GLU A 1 207 ? -7.138 11.029 32.572 1.00 82.38 207 GLU A O 1
ATOM 1616 N N . GLU A 1 208 ? -8.616 10.572 30.944 1.00 75.75 208 GLU A N 1
ATOM 1617 C CA . GLU A 1 208 ? -9.806 11.122 31.616 1.00 75.75 208 GLU A CA 1
ATOM 1618 C C . GLU A 1 208 ? -10.516 10.142 32.588 1.00 75.75 208 GLU A C 1
ATOM 1620 O O . GLU A 1 208 ? -11.468 10.526 33.277 1.00 75.75 208 GLU A O 1
ATOM 1625 N N . GLY A 1 209 ? -10.050 8.887 32.701 1.00 60.62 209 GLY A N 1
ATOM 1626 C CA . GLY A 1 209 ? -10.517 7.895 33.690 1.00 60.62 209 GLY A CA 1
ATOM 1627 C C . GLY A 1 209 ? -10.302 8.346 35.151 1.00 60.62 209 GLY A C 1
ATOM 1628 O O . GLY A 1 209 ? -9.536 9.273 35.397 1.00 60.62 209 GLY A O 1
ATOM 1629 N N . PRO A 1 210 ? -10.971 7.748 36.164 1.00 53.38 210 PRO A N 1
ATOM 1630 C CA . PRO A 1 210 ? -11.385 8.431 37.397 1.00 53.38 210 PRO A CA 1
ATOM 1631 C C . PRO A 1 210 ? -10.232 8.905 38.303 1.00 53.38 210 PRO A C 1
ATOM 1633 O O . PRO A 1 210 ? -9.958 8.334 39.355 1.00 53.38 210 PRO A O 1
ATOM 1636 N N . GLN A 1 211 ? -9.638 10.051 37.972 1.00 50.59 211 GLN A N 1
ATOM 1637 C CA . GLN A 1 211 ? -8.917 10.921 38.899 1.00 50.59 211 GLN A CA 1
ATOM 1638 C C . GLN A 1 211 ? -9.856 12.020 39.412 1.00 50.59 211 GLN A C 1
ATOM 1640 O O . GLN A 1 211 ? -9.674 13.210 39.172 1.00 50.59 211 GLN A O 1
ATOM 1645 N N . ARG A 1 212 ? -10.889 11.623 40.162 1.00 51.31 212 ARG A N 1
ATOM 1646 C CA . ARG A 1 212 ? -11.619 12.532 41.061 1.00 51.31 212 ARG A CA 1
ATOM 1647 C C . ARG A 1 212 ? -11.989 11.834 42.364 1.00 51.31 212 ARG A C 1
ATOM 1649 O O . ARG A 1 212 ? -13.139 11.475 42.571 1.00 51.31 212 ARG A O 1
ATOM 1656 N N . MET A 1 213 ? -11.023 11.728 43.274 1.00 45.06 213 MET A N 1
ATOM 1657 C CA . MET A 1 213 ? -11.220 12.090 44.685 1.00 45.06 213 MET A CA 1
ATOM 1658 C C . MET A 1 213 ? -9.890 12.019 45.437 1.00 45.06 213 MET A C 1
ATOM 1660 O O . MET A 1 213 ? -9.267 10.965 45.466 1.00 45.06 213 MET A O 1
ATOM 1664 N N . GLY A 1 214 ? -9.482 13.113 46.094 1.00 44.00 214 GLY A N 1
ATOM 1665 C CA . GLY A 1 214 ? -8.533 12.983 47.205 1.00 44.00 214 GLY A CA 1
ATOM 1666 C C . GLY A 1 214 ? -7.492 14.073 47.448 1.00 44.00 214 GLY A C 1
ATOM 1667 O O . GLY A 1 214 ? -6.384 13.726 47.828 1.00 44.00 214 GLY A O 1
ATOM 1668 N N . THR A 1 215 ? -7.806 15.368 47.353 1.00 41.72 215 THR A N 1
ATOM 1669 C CA . THR A 1 215 ? -7.015 16.397 48.072 1.00 41.72 215 THR A CA 1
ATOM 1670 C C . THR A 1 215 ? -7.907 17.442 48.740 1.00 41.72 215 THR A C 1
ATOM 1672 O O . THR A 1 215 ? -7.802 18.640 48.522 1.00 41.72 215 THR A O 1
ATOM 1675 N N . GLY A 1 216 ? -8.777 16.968 49.632 1.00 38.88 216 GLY A N 1
ATOM 1676 C CA . GLY A 1 216 ? -9.405 17.779 50.676 1.00 38.88 216 GLY A CA 1
ATOM 1677 C C . GLY A 1 216 ? -8.924 17.319 52.049 1.00 38.88 216 GLY A C 1
ATOM 1678 O O . GLY A 1 216 ? -9.678 16.700 52.791 1.00 38.88 216 GLY A O 1
ATOM 1679 N N . ARG A 1 217 ? -7.648 17.545 52.387 1.00 37.81 217 ARG A N 1
ATOM 1680 C CA . ARG A 1 217 ? -7.111 17.203 53.714 1.00 37.81 217 ARG A CA 1
ATOM 1681 C C . ARG A 1 217 ? -7.494 18.296 54.711 1.00 37.81 217 ARG A C 1
ATOM 1683 O O . ARG A 1 217 ? -6.707 19.202 54.973 1.00 37.81 217 ARG A O 1
ATOM 1690 N N . ASN A 1 218 ? -8.695 18.201 55.277 1.00 40.03 218 ASN A N 1
ATOM 1691 C CA . ASN A 1 218 ? -9.039 18.945 56.484 1.00 40.03 218 ASN A CA 1
ATOM 1692 C C . ASN A 1 218 ? -8.270 18.328 57.662 1.00 40.03 218 ASN A C 1
ATOM 1694 O O . ASN A 1 218 ? -8.457 17.162 58.005 1.00 40.03 218 ASN A O 1
ATOM 1698 N N . LYS A 1 219 ? -7.360 19.103 58.258 1.00 42.62 219 LYS A N 1
ATOM 1699 C CA . LYS A 1 219 ? -6.708 18.757 59.523 1.00 42.62 219 LYS A CA 1
ATOM 1700 C C . LYS A 1 219 ? -7.739 18.895 60.646 1.00 42.62 219 LYS A C 1
ATOM 1702 O O . LYS A 1 219 ? -8.072 20.009 61.041 1.00 42.62 219 LYS A O 1
ATOM 1707 N N . HIS A 1 220 ? -8.180 17.774 61.200 1.00 38.25 220 HIS A N 1
ATOM 1708 C CA . HIS A 1 220 ? -8.531 17.695 62.615 1.00 38.25 220 HIS A CA 1
ATOM 1709 C C . HIS A 1 220 ? -7.778 16.515 63.218 1.00 38.25 220 HIS A C 1
ATOM 1711 O O . HIS A 1 220 ? -7.758 15.417 62.669 1.00 38.25 220 HIS A O 1
ATOM 1717 N N . LYS A 1 221 ? -7.042 16.823 64.281 1.00 33.84 221 LYS A N 1
ATOM 1718 C CA . LYS A 1 221 ? -6.106 15.960 64.986 1.00 33.84 221 LYS A CA 1
ATOM 1719 C C . LYS A 1 221 ? -6.715 15.738 66.360 1.00 33.84 221 LYS A C 1
ATOM 1721 O O . LYS A 1 221 ? -6.679 16.668 67.151 1.00 33.84 221 LYS A O 1
ATOM 1726 N N . ASP A 1 222 ? -7.191 14.529 66.622 1.00 34.69 222 ASP A N 1
ATOM 1727 C CA . ASP A 1 222 ? -7.363 14.014 67.979 1.00 34.69 222 ASP A CA 1
ATOM 1728 C C . ASP A 1 222 ? -6.649 12.656 68.082 1.00 34.69 222 ASP A C 1
ATOM 1730 O O . ASP A 1 222 ? -6.778 11.836 67.168 1.00 34.69 222 ASP A O 1
ATOM 1734 N N . PRO A 1 223 ? -5.835 12.419 69.129 1.00 44.62 223 PRO A N 1
ATOM 1735 C CA . PRO A 1 223 ? -5.099 11.176 69.309 1.00 44.62 223 PRO A CA 1
ATOM 1736 C C . PRO A 1 223 ? -5.802 10.260 70.320 1.00 44.62 223 PRO A C 1
ATOM 1738 O O . PRO A 1 223 ? -6.211 10.704 71.390 1.00 44.62 223 PRO A O 1
ATOM 1741 N N . GLY A 1 224 ? -5.861 8.958 70.042 1.00 31.48 224 GLY A N 1
ATOM 1742 C CA . GLY A 1 224 ? -6.285 8.002 71.061 1.00 31.48 224 GLY A CA 1
ATOM 1743 C C . GLY A 1 224 ? -6.348 6.545 70.616 1.00 31.48 224 GLY A C 1
ATOM 1744 O O . GLY A 1 224 ? -7.243 6.165 69.876 1.00 31.48 224 GLY A O 1
ATOM 1745 N N . SER A 1 225 ? -5.463 5.745 71.216 1.00 31.38 225 SER A N 1
ATOM 1746 C CA . SER A 1 225 ? -5.635 4.324 71.561 1.00 31.38 225 SER A CA 1
ATOM 1747 C C . SER A 1 225 ? -5.082 3.230 70.628 1.00 31.38 225 SER A C 1
ATOM 1749 O O . SER A 1 225 ? -5.704 2.809 69.663 1.00 31.38 225 SER A O 1
ATOM 1751 N N . LEU A 1 226 ? -3.894 2.759 71.037 1.00 35.09 226 LEU A N 1
ATOM 1752 C CA . LEU A 1 226 ? -3.423 1.374 71.225 1.00 35.09 226 LEU A CA 1
ATOM 1753 C C . LEU A 1 226 ? -4.133 0.194 70.527 1.00 35.09 226 LEU A C 1
ATOM 1755 O O . LEU A 1 226 ? -5.314 -0.055 70.751 1.00 35.09 226 LEU A O 1
ATOM 1759 N N . GLY A 1 227 ? -3.309 -0.674 69.923 1.00 31.09 227 GLY A N 1
ATOM 1760 C CA . GLY A 1 227 ? -3.607 -2.097 69.715 1.00 31.09 227 GLY A CA 1
ATOM 1761 C C . GLY A 1 227 ? -2.526 -2.823 68.905 1.00 31.09 227 GLY A C 1
ATOM 1762 O O . GLY A 1 227 ? -2.472 -2.679 67.693 1.00 31.09 227 GLY A O 1
ATOM 1763 N N . ASN A 1 228 ? -1.655 -3.564 69.596 1.00 31.70 228 ASN A N 1
ATOM 1764 C CA . ASN A 1 228 ? -0.554 -4.391 69.075 1.00 31.70 228 ASN A CA 1
ATOM 1765 C C . ASN A 1 228 ? -1.021 -5.764 68.535 1.00 31.70 228 ASN A C 1
ATOM 1767 O O . ASN A 1 228 ? -2.148 -6.169 68.801 1.00 31.70 228 ASN A O 1
ATOM 1771 N N . THR A 1 229 ? -0.051 -6.518 67.978 1.00 33.12 229 THR A N 1
ATOM 1772 C CA . THR A 1 229 ? -0.015 -7.959 67.582 1.00 33.12 229 THR A CA 1
ATOM 1773 C C . THR A 1 229 ? -0.502 -8.224 66.154 1.00 33.12 229 THR A C 1
ATOM 1775 O O . THR A 1 229 ? -1.516 -7.677 65.757 1.00 33.12 229 THR A O 1
ATOM 1778 N N . GLY A 1 230 ? 0.144 -8.979 65.264 1.00 30.70 230 GLY A N 1
ATOM 1779 C CA . GLY A 1 230 ? 1.204 -10.002 65.269 1.00 30.70 230 GLY A CA 1
ATOM 1780 C C . GLY A 1 230 ? 0.901 -10.922 64.052 1.00 30.70 230 GLY A C 1
ATOM 1781 O O . GLY A 1 230 ? -0.266 -10.976 63.668 1.00 30.70 230 GLY A O 1
ATOM 1782 N N . PRO A 1 231 ? 1.879 -11.555 63.374 1.00 51.97 231 PRO A N 1
ATOM 1783 C CA . PRO A 1 231 ? 1.697 -12.085 62.013 1.00 51.97 231 PRO A CA 1
ATOM 1784 C C . PRO A 1 231 ? 1.228 -13.558 61.963 1.00 51.97 231 PRO A C 1
ATOM 1786 O O . PRO A 1 231 ? 1.324 -14.253 62.966 1.00 51.97 231 PRO A O 1
ATOM 1789 N N . GLU A 1 232 ? 0.825 -14.001 60.758 1.00 29.86 232 GLU A N 1
ATOM 1790 C CA . GLU A 1 232 ? 0.773 -15.391 60.225 1.00 29.86 232 GLU A CA 1
ATOM 1791 C C . GLU A 1 232 ? -0.596 -16.069 59.966 1.00 29.86 232 GLU A C 1
ATOM 1793 O O . GLU A 1 232 ? -1.572 -15.875 60.684 1.00 29.86 232 GLU A O 1
ATOM 1798 N N . ALA A 1 233 ? -0.563 -16.922 58.922 1.00 31.23 233 ALA A N 1
ATOM 1799 C CA . ALA A 1 233 ? -1.542 -17.873 58.363 1.00 31.23 233 ALA A CA 1
ATOM 1800 C C . ALA A 1 233 ? -2.590 -17.296 57.380 1.00 31.23 233 ALA A C 1
ATOM 1802 O O . ALA A 1 233 ? -3.614 -16.744 57.765 1.00 31.23 233 ALA A O 1
ATOM 1803 N N . GLU A 1 234 ? -2.288 -17.210 56.081 1.00 31.16 234 GLU A N 1
ATOM 1804 C CA . GLU A 1 234 ? -2.323 -18.279 55.055 1.00 31.16 234 GLU A CA 1
ATOM 1805 C C . GLU A 1 234 ? -3.728 -18.656 54.534 1.00 31.16 234 GLU A C 1
ATOM 1807 O O . GLU A 1 234 ? -4.503 -19.364 55.162 1.00 31.16 234 GLU A O 1
ATOM 1812 N N . ASN A 1 235 ? -3.944 -18.241 53.280 1.00 33.84 235 ASN A N 1
ATOM 1813 C CA . ASN A 1 235 ? -4.311 -19.105 52.157 1.00 33.84 235 ASN A CA 1
ATOM 1814 C C . ASN A 1 235 ? -5.736 -19.692 52.102 1.00 33.84 235 ASN A C 1
ATOM 1816 O O . ASN A 1 235 ? -5.973 -20.805 52.558 1.00 33.84 235 ASN A O 1
ATOM 1820 N N . GLN A 1 236 ? -6.642 -18.990 51.404 1.00 36.62 236 GLN A N 1
ATOM 1821 C CA . GLN A 1 236 ? -7.648 -19.584 50.503 1.00 36.62 236 GLN A CA 1
ATOM 1822 C C . GLN A 1 236 ? -8.459 -18.491 49.785 1.00 36.62 236 GLN A C 1
ATOM 1824 O O . GLN A 1 236 ? -9.495 -18.059 50.274 1.00 36.62 236 GLN A O 1
ATOM 1829 N N . LEU A 1 237 ? -7.970 -18.042 48.622 1.00 33.62 237 LEU A N 1
ATOM 1830 C CA . LEU A 1 237 ? -8.773 -17.844 47.400 1.00 33.62 237 LEU A CA 1
ATOM 1831 C C . LEU A 1 237 ? -7.843 -17.500 46.218 1.00 33.62 237 LEU A C 1
ATOM 1833 O O . LEU A 1 237 ? -7.871 -16.415 45.646 1.00 33.62 237 LEU A O 1
ATOM 1837 N N . GLN A 1 238 ? -6.974 -18.443 45.854 1.00 41.88 238 GLN A N 1
ATOM 1838 C CA . GLN A 1 238 ? -6.326 -18.452 44.542 1.00 41.88 238 GLN A CA 1
ATOM 1839 C C . GLN A 1 238 ? -7.138 -19.360 43.622 1.00 41.88 238 GLN A C 1
ATOM 1841 O O . GLN A 1 238 ? -6.856 -20.546 43.507 1.00 41.88 238 GLN A O 1
ATOM 1846 N N . HIS A 1 239 ? -8.175 -18.806 42.996 1.00 35.91 239 HIS A N 1
ATOM 1847 C CA . HIS A 1 239 ? -8.638 -19.272 41.690 1.00 35.91 239 HIS A CA 1
ATOM 1848 C C . HIS A 1 239 ? -9.547 -18.201 41.084 1.00 35.91 239 HIS A C 1
ATOM 1850 O O . HIS A 1 239 ? -10.736 -18.182 41.366 1.00 35.91 239 HIS A O 1
ATOM 1856 N N . LEU A 1 240 ? -8.940 -17.268 40.345 1.00 33.97 240 LEU A N 1
ATOM 1857 C CA . LEU A 1 240 ? -9.490 -16.395 39.289 1.00 33.97 240 LEU A CA 1
ATOM 1858 C C . LEU A 1 240 ? -8.413 -15.329 39.003 1.00 33.97 240 LEU A C 1
ATOM 1860 O O . LEU A 1 240 ? -8.571 -14.148 39.291 1.00 33.97 240 LEU A O 1
ATOM 1864 N N . GLY A 1 241 ? -7.252 -15.772 38.524 1.00 33.56 241 GLY A N 1
ATOM 1865 C CA . GLY A 1 241 ? -6.152 -14.891 38.151 1.00 33.56 241 GLY A CA 1
ATOM 1866 C C . GLY A 1 241 ? -5.563 -15.347 36.829 1.00 33.56 241 GLY A C 1
ATOM 1867 O O . GLY A 1 241 ? -4.878 -16.364 36.813 1.00 33.56 241 GLY A O 1
ATOM 1868 N N . ALA A 1 242 ? -5.869 -14.611 35.756 1.00 34.75 242 ALA A N 1
ATOM 1869 C CA . ALA A 1 242 ? -5.050 -14.541 34.538 1.00 34.75 242 ALA A CA 1
ATOM 1870 C C . ALA A 1 242 ? -5.436 -13.407 33.555 1.00 34.75 242 ALA A C 1
ATOM 1872 O O . ALA A 1 242 ? -4.730 -13.248 32.572 1.00 34.75 242 ALA A O 1
ATOM 1873 N N . ASP A 1 243 ? -6.468 -12.585 33.798 1.00 36.66 243 ASP A N 1
ATOM 1874 C CA . ASP A 1 243 ? -6.886 -11.535 32.836 1.00 36.66 243 ASP A CA 1
ATOM 1875 C C . ASP A 1 243 ? -6.681 -10.094 33.352 1.00 36.66 243 ASP A C 1
ATOM 1877 O O . ASP A 1 243 ? -7.418 -9.178 33.000 1.00 36.66 243 ASP A O 1
ATOM 1881 N N . GLY A 1 244 ? -5.692 -9.875 34.225 1.00 35.47 244 GLY A N 1
ATOM 1882 C CA . GLY A 1 244 ? -5.545 -8.619 34.979 1.00 35.47 244 GLY A CA 1
ATOM 1883 C C . GLY A 1 244 ? -4.370 -7.703 34.619 1.00 35.47 244 GLY A C 1
ATOM 1884 O O . GLY A 1 244 ? -4.205 -6.686 35.284 1.00 35.47 244 GLY A O 1
ATOM 1885 N N . GLU A 1 245 ? -3.537 -8.026 33.621 1.00 36.56 245 GLU A N 1
ATOM 1886 C CA . GLU A 1 245 ? -2.270 -7.297 33.381 1.00 36.56 245 GLU A CA 1
ATOM 1887 C C . GLU A 1 245 ? -2.130 -6.595 32.016 1.00 36.56 245 GLU A C 1
ATOM 1889 O O . GLU A 1 245 ? -1.040 -6.133 31.691 1.00 36.56 245 GLU A O 1
ATOM 1894 N N . ASN A 1 246 ? -3.192 -6.423 31.214 1.00 41.81 246 ASN A N 1
ATOM 1895 C CA . ASN A 1 246 ? -3.039 -5.815 29.874 1.00 41.81 246 ASN A CA 1
ATOM 1896 C C . ASN A 1 246 ? -3.922 -4.590 29.563 1.00 41.81 246 ASN A C 1
ATOM 1898 O O . ASN A 1 246 ? -4.028 -4.184 28.408 1.00 41.81 246 ASN A O 1
ATOM 1902 N N . GLU A 1 247 ? -4.498 -3.938 30.577 1.00 45.34 247 GLU A N 1
ATOM 1903 C CA . GLU A 1 247 ? -5.297 -2.703 30.426 1.00 45.34 247 GLU A CA 1
ATOM 1904 C C . GLU A 1 247 ? -4.448 -1.411 30.361 1.00 45.34 247 GLU A C 1
ATOM 1906 O O . GLU A 1 247 ? -4.900 -0.326 30.717 1.00 45.34 247 GLU A O 1
ATOM 1911 N N . ARG A 1 248 ? -3.186 -1.487 29.918 1.00 51.41 248 ARG A N 1
ATOM 1912 C CA . ARG A 1 248 ? -2.376 -0.294 29.608 1.00 51.41 248 ARG A CA 1
ATOM 1913 C C . ARG A 1 248 ? -1.890 -0.353 28.171 1.00 51.41 248 ARG A C 1
ATOM 1915 O O . ARG A 1 248 ? -0.778 -0.794 27.887 1.00 51.41 248 ARG A O 1
ATOM 1922 N N . GLY A 1 249 ? -2.744 0.118 27.267 1.00 65.56 249 GLY A N 1
ATOM 1923 C CA . GLY A 1 249 ? -2.379 0.359 25.874 1.00 65.56 249 GLY A CA 1
ATOM 1924 C C . GLY A 1 249 ? -3.361 -0.208 24.856 1.00 65.56 249 GLY A C 1
ATOM 1925 O O . GLY A 1 249 ? -2.942 -0.911 23.927 1.00 65.56 249 GLY A O 1
ATOM 1926 N N . SER A 1 250 ? -4.653 0.118 24.972 1.00 85.25 250 SER A N 1
ATOM 1927 C CA . SER A 1 250 ? -5.543 0.048 23.805 1.00 85.25 250 SER A CA 1
ATOM 1928 C C . SER A 1 250 ? -4.873 0.777 22.633 1.00 85.25 250 SER A C 1
ATOM 1930 O O . SER A 1 250 ? -4.269 1.828 22.833 1.00 85.25 250 SER A O 1
ATOM 1932 N N . TYR A 1 251 ? -4.929 0.210 21.426 1.00 92.19 251 TYR A N 1
ATOM 1933 C CA . TYR A 1 251 ? -4.279 0.773 20.231 1.00 92.19 251 TYR A CA 1
ATOM 1934 C C . TYR A 1 251 ? -2.740 0.909 20.291 1.00 92.19 251 TYR A C 1
ATOM 1936 O O . TYR A 1 251 ? -2.140 1.539 19.422 1.00 92.19 251 TYR A O 1
ATOM 1944 N N . LYS A 1 252 ? -2.057 0.271 21.252 1.00 94.44 252 LYS A N 1
ATOM 1945 C CA . LYS A 1 252 ? -0.588 0.133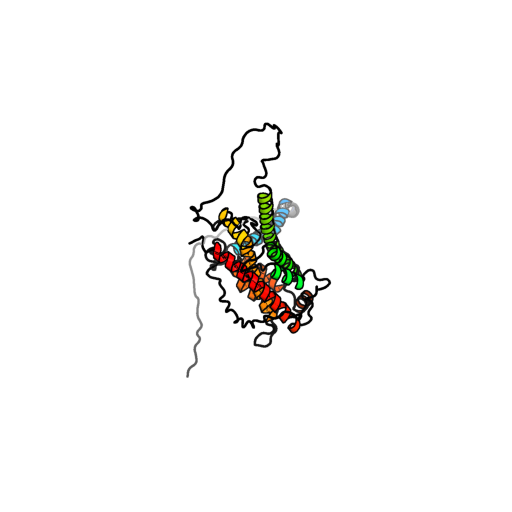 21.231 1.00 94.44 252 LYS A CA 1
ATOM 1946 C C . LYS A 1 252 ? -0.116 -0.813 20.120 1.00 94.44 252 LYS A C 1
ATOM 1948 O O . LYS A 1 252 ? 0.904 -0.565 19.476 1.00 94.44 252 LYS A O 1
ATOM 1953 N N . SER A 1 253 ? -0.852 -1.898 19.897 1.00 96.00 253 SER A N 1
ATOM 1954 C CA . SER A 1 253 ? -0.570 -2.890 18.863 1.00 96.00 253 SER A CA 1
ATOM 1955 C C . SER A 1 253 ? -1.817 -3.208 18.047 1.00 96.00 253 SER A C 1
ATOM 1957 O O . SER A 1 253 ? -2.937 -2.864 18.427 1.00 96.00 253 SER A O 1
ATOM 1959 N N . VAL A 1 254 ? -1.628 -3.894 16.922 1.00 95.88 254 VAL A N 1
ATOM 1960 C CA . VAL A 1 254 ? -2.720 -4.411 16.095 1.00 95.88 254 VAL A CA 1
ATOM 1961 C C . VAL A 1 254 ? -3.650 -5.311 16.913 1.00 95.88 254 VAL A C 1
ATOM 1963 O O . VAL A 1 254 ? -4.863 -5.120 16.861 1.00 95.88 254 VAL A O 1
ATOM 1966 N N . ARG A 1 255 ? -3.119 -6.246 17.716 1.00 94.19 255 ARG A N 1
ATOM 1967 C CA . ARG A 1 255 ? -3.962 -7.122 18.546 1.00 94.19 255 ARG A CA 1
ATOM 1968 C C . ARG A 1 255 ? -4.700 -6.352 19.630 1.00 94.19 255 ARG A C 1
ATOM 1970 O O . ARG A 1 255 ? -5.883 -6.614 19.839 1.00 94.19 255 ARG A O 1
ATOM 1977 N N . SER A 1 256 ? -4.044 -5.401 20.304 1.00 93.69 256 SER A N 1
ATOM 1978 C CA . SER A 1 256 ? -4.730 -4.618 21.336 1.00 93.69 256 SER A CA 1
ATOM 1979 C C . SER A 1 256 ? -5.825 -3.739 20.733 1.00 93.69 256 SER A C 1
ATOM 1981 O O . SER A 1 256 ? -6.917 -3.695 21.286 1.00 93.69 256 SER A O 1
ATOM 1983 N N . MET A 1 257 ? -5.601 -3.143 19.556 1.00 94.75 257 MET A N 1
ATOM 1984 C CA . MET A 1 257 ? -6.645 -2.448 18.796 1.00 94.75 257 MET A CA 1
ATOM 1985 C C . MET A 1 257 ? -7.827 -3.373 18.481 1.00 94.75 257 MET A C 1
ATOM 1987 O O . MET A 1 257 ? -8.959 -3.036 18.821 1.00 94.75 257 MET A O 1
ATOM 1991 N N . ILE A 1 258 ? -7.573 -4.535 17.865 1.00 92.12 258 ILE A N 1
ATOM 1992 C CA . ILE A 1 258 ? -8.630 -5.482 17.483 1.00 92.12 258 ILE A CA 1
ATOM 1993 C C . ILE A 1 258 ? -9.443 -5.898 18.715 1.00 92.12 258 ILE A C 1
ATOM 1995 O O . ILE A 1 258 ? -10.670 -5.826 18.699 1.00 92.12 258 ILE A O 1
ATOM 1999 N N . ARG A 1 259 ? -8.773 -6.258 19.816 1.00 91.75 259 ARG A N 1
ATOM 2000 C CA . ARG A 1 259 ? -9.436 -6.644 21.067 1.00 91.75 259 ARG A CA 1
ATOM 2001 C C . ARG A 1 259 ? -10.297 -5.514 21.637 1.00 91.75 259 ARG A C 1
ATOM 2003 O O . ARG A 1 259 ? -11.437 -5.776 22.011 1.00 91.75 259 ARG A O 1
ATOM 2010 N N . THR A 1 260 ? -9.782 -4.283 21.682 1.00 91.38 260 THR A N 1
ATOM 2011 C CA . THR A 1 260 ? -10.521 -3.113 22.187 1.00 91.38 260 THR A CA 1
ATOM 2012 C C . THR A 1 260 ? -11.741 -2.790 21.324 1.00 91.38 260 THR A C 1
ATOM 2014 O O . THR A 1 260 ? -12.792 -2.430 21.852 1.00 91.38 260 THR A O 1
ATOM 2017 N N . GLU A 1 261 ? -11.633 -2.887 19.998 1.00 91.31 261 GLU A N 1
ATOM 2018 C CA . GLU A 1 261 ? -12.766 -2.602 19.115 1.00 91.31 261 GLU A CA 1
ATOM 2019 C C . GLU A 1 261 ? -13.862 -3.663 19.192 1.00 91.31 261 GLU A C 1
ATOM 2021 O O . GLU A 1 261 ? -15.045 -3.312 19.216 1.00 91.31 261 GLU A O 1
ATOM 2026 N N . LEU A 1 262 ? -13.479 -4.940 19.269 1.00 87.44 262 LEU A N 1
ATOM 2027 C CA . LEU A 1 262 ? -14.422 -6.048 19.414 1.00 87.44 262 LEU A CA 1
ATOM 2028 C C . LEU A 1 262 ? -15.130 -6.003 20.771 1.00 87.44 262 LEU A C 1
ATOM 2030 O O . LEU A 1 262 ? -16.353 -6.102 20.817 1.00 87.44 262 LEU A O 1
ATOM 2034 N N . SER A 1 263 ? -14.401 -5.770 21.871 1.00 88.50 263 SER A N 1
ATOM 2035 C CA . SER A 1 263 ? -15.000 -5.719 23.216 1.00 88.50 263 SER A CA 1
ATOM 2036 C C . SER A 1 263 ? -16.006 -4.579 23.392 1.00 88.50 263 SER A C 1
ATOM 2038 O O . SER A 1 263 ? -16.898 -4.662 24.233 1.00 88.50 263 SER A O 1
ATOM 2040 N N . ARG A 1 264 ? -15.893 -3.524 22.580 1.00 85.94 264 ARG A N 1
ATOM 2041 C CA . ARG A 1 264 ? -16.796 -2.366 22.586 1.00 85.94 264 ARG A CA 1
ATOM 2042 C C . ARG A 1 264 ? -17.871 -2.410 21.501 1.00 85.94 264 ARG A C 1
ATOM 2044 O O . ARG A 1 264 ? -18.619 -1.445 21.372 1.00 85.94 264 ARG A O 1
ATOM 2051 N N . GLY A 1 265 ? -17.937 -3.479 20.706 1.00 84.44 265 GLY A N 1
ATOM 2052 C CA . GLY A 1 265 ? -18.913 -3.603 19.621 1.00 84.44 265 GLY A CA 1
ATOM 2053 C C . GLY A 1 265 ? -18.760 -2.541 18.524 1.00 84.44 265 GLY A C 1
ATOM 2054 O O . GLY A 1 265 ? -19.743 -2.161 17.897 1.00 84.44 265 GLY A O 1
ATOM 2055 N N . MET A 1 266 ? -17.543 -2.028 18.295 1.00 83.75 266 MET A N 1
ATOM 2056 C CA . MET A 1 266 ? -17.270 -1.036 17.238 1.00 83.75 266 MET A CA 1
ATOM 2057 C C . MET A 1 266 ? -17.168 -1.670 15.838 1.00 83.75 266 MET A C 1
ATOM 2059 O O . MET A 1 266 ? -17.209 -0.976 14.815 1.00 83.75 266 MET A O 1
ATOM 2063 N N . VAL A 1 267 ? -17.018 -2.993 15.780 1.00 80.75 267 VAL A N 1
ATOM 2064 C CA . VAL A 1 267 ? -16.938 -3.766 14.540 1.00 80.75 267 VAL A CA 1
ATOM 2065 C C . VAL A 1 267 ? -18.320 -4.323 14.217 1.00 80.75 267 VAL A C 1
ATOM 2067 O O . VAL A 1 267 ? -18.855 -5.128 14.971 1.00 80.75 267 VAL A O 1
ATOM 2070 N N . ASP A 1 268 ? -18.879 -3.894 13.087 1.00 71.62 268 ASP A N 1
ATOM 2071 C CA . ASP A 1 268 ? -20.114 -4.444 12.528 1.00 71.62 268 ASP A CA 1
ATOM 2072 C C . ASP A 1 268 ? -19.768 -5.208 11.240 1.00 71.62 268 ASP A C 1
ATOM 2074 O O . ASP A 1 268 ? -18.981 -4.744 10.400 1.00 71.62 268 ASP A O 1
ATOM 2078 N N . PHE A 1 269 ? -20.322 -6.413 11.113 1.00 68.00 269 PHE A N 1
ATOM 2079 C CA . PHE A 1 269 ? -20.073 -7.307 9.986 1.00 68.00 269 PHE A CA 1
ATOM 2080 C C . PHE A 1 269 ? -21.068 -7.131 8.834 1.00 68.00 269 PHE A C 1
ATOM 2082 O O . PHE A 1 269 ? -20.775 -7.569 7.722 1.00 68.00 269 PHE A O 1
ATOM 2089 N N . GLU A 1 270 ? -22.193 -6.463 9.081 1.00 57.19 270 GLU A N 1
ATOM 2090 C CA . GLU A 1 270 ? -23.274 -6.229 8.122 1.00 57.19 270 GLU A CA 1
ATOM 2091 C C . GLU A 1 270 ? -23.315 -4.771 7.646 1.00 57.19 270 GLU A C 1
ATOM 2093 O O . GLU A 1 270 ? -23.741 -4.487 6.524 1.00 57.19 270 GLU A O 1
ATOM 2098 N N . ARG A 1 271 ? -22.857 -3.828 8.481 1.00 64.31 271 ARG A N 1
ATOM 2099 C CA . ARG A 1 271 ? -22.900 -2.386 8.195 1.00 64.31 271 ARG A CA 1
ATOM 2100 C C . ARG A 1 271 ? -21.508 -1.778 8.092 1.00 64.31 271 ARG A C 1
ATOM 2102 O O . ARG A 1 271 ? -20.544 -2.218 8.711 1.00 64.31 271 ARG A O 1
ATOM 2109 N N . GLU A 1 272 ? -21.394 -0.709 7.308 1.00 64.81 272 GLU A N 1
ATOM 2110 C CA . GLU A 1 272 ? -20.141 0.033 7.211 1.00 64.81 272 GLU A CA 1
ATOM 2111 C C . GLU A 1 272 ? -19.910 0.863 8.481 1.00 64.81 272 GLU A C 1
ATOM 2113 O O . GLU A 1 272 ? -20.527 1.910 8.676 1.00 64.81 272 GLU A O 1
ATOM 2118 N N . THR A 1 273 ? -18.995 0.400 9.336 1.00 69.19 273 THR A N 1
ATOM 2119 C CA . THR A 1 273 ? -18.468 1.186 10.458 1.00 69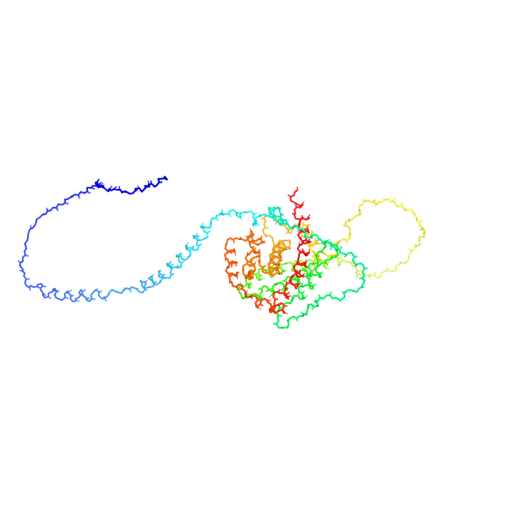.19 273 THR A CA 1
ATOM 2120 C C . THR A 1 273 ? -17.107 1.776 10.113 1.00 69.19 273 THR A C 1
ATOM 2122 O O . THR A 1 273 ? -16.312 1.199 9.366 1.00 69.19 273 THR A O 1
ATOM 2125 N N . ALA A 1 274 ? -16.807 2.948 10.673 1.00 74.81 274 ALA A N 1
ATOM 2126 C CA . ALA A 1 274 ? -15.497 3.581 10.556 1.00 74.81 274 ALA A CA 1
ATOM 2127 C C . ALA A 1 274 ? -14.480 2.979 11.550 1.00 74.81 274 ALA A C 1
ATOM 2129 O O . ALA A 1 274 ? -13.711 3.724 12.147 1.00 74.81 274 ALA A O 1
ATOM 2130 N N . SER A 1 275 ? -14.494 1.654 11.746 1.00 87.62 275 SER A N 1
ATOM 2131 C CA . SER A 1 275 ? -13.634 0.958 12.710 1.00 87.62 275 SER A CA 1
ATOM 2132 C C . SER A 1 275 ? -12.188 0.836 12.227 1.00 87.62 275 SER A C 1
ATOM 2134 O O . SER A 1 275 ? -11.899 0.751 11.023 1.00 87.62 275 SER A O 1
ATOM 2136 N N . GLY A 1 276 ? -11.260 0.798 13.174 1.00 90.31 276 GLY A N 1
ATOM 2137 C CA . GLY A 1 276 ? -9.850 0.522 12.959 1.00 90.31 276 GLY A CA 1
ATOM 2138 C C . GLY A 1 276 ? -9.631 -0.829 12.283 1.00 90.31 276 GLY A C 1
ATOM 2139 O O . GLY A 1 276 ? -8.874 -0.896 11.321 1.00 90.31 276 GLY A O 1
ATOM 2140 N N . CYS A 1 277 ? -10.364 -1.874 12.671 1.00 90.69 277 CYS A N 1
ATOM 2141 C CA . CYS A 1 277 ? -10.297 -3.217 12.092 1.00 90.69 277 CYS A CA 1
ATOM 2142 C C . CYS A 1 277 ? -10.620 -3.221 10.593 1.00 90.69 277 CYS A C 1
ATOM 2144 O O . CYS A 1 277 ? -9.927 -3.873 9.810 1.00 90.69 277 CYS A O 1
ATOM 2146 N N . ARG A 1 278 ? -11.638 -2.465 10.152 1.00 86.44 278 ARG A N 1
ATOM 2147 C CA . ARG A 1 278 ? -12.021 -2.398 8.725 1.00 86.44 278 ARG A CA 1
ATOM 2148 C C . ARG A 1 278 ? -10.966 -1.685 7.902 1.00 86.44 278 ARG A C 1
ATOM 2150 O O . ARG A 1 278 ? -10.626 -2.122 6.799 1.00 86.44 278 ARG A O 1
ATOM 2157 N N . ASN A 1 279 ? -10.449 -0.586 8.438 1.00 91.19 279 ASN A N 1
ATOM 2158 C CA . ASN A 1 279 ? -9.376 0.162 7.804 1.00 91.19 279 ASN A CA 1
ATOM 2159 C C . ASN A 1 279 ? -8.086 -0.665 7.763 1.00 91.19 279 ASN A C 1
ATOM 2161 O O . ASN A 1 279 ? -7.468 -0.749 6.703 1.00 91.19 279 ASN A O 1
ATOM 2165 N N . LEU A 1 280 ? -7.754 -1.369 8.847 1.00 94.06 280 LEU A N 1
ATOM 2166 C CA . LEU A 1 280 ? -6.612 -2.271 8.938 1.00 94.06 280 LEU A CA 1
ATOM 2167 C C . LEU A 1 280 ? -6.706 -3.407 7.922 1.00 94.06 280 LEU A C 1
ATOM 2169 O O . LEU A 1 280 ? -5.738 -3.642 7.213 1.00 94.06 280 LEU A O 1
ATOM 2173 N N . LEU A 1 281 ? -7.858 -4.068 7.783 1.00 91.00 281 LEU A N 1
ATOM 2174 C CA . LEU A 1 281 ? -8.039 -5.141 6.800 1.00 91.00 281 LEU A CA 1
ATOM 2175 C C . LEU A 1 281 ? -7.785 -4.649 5.366 1.00 91.00 281 LEU A C 1
ATOM 2177 O O . LEU A 1 281 ? -7.117 -5.314 4.573 1.00 91.00 281 LEU A O 1
ATOM 2181 N N . ARG A 1 282 ? -8.315 -3.471 5.022 1.00 90.44 282 ARG A N 1
ATOM 2182 C CA . ARG A 1 282 ? -8.122 -2.863 3.696 1.00 90.44 282 ARG A CA 1
ATOM 2183 C C . ARG A 1 282 ? -6.662 -2.459 3.463 1.00 90.44 282 ARG A C 1
ATOM 2185 O O . ARG A 1 282 ? -6.163 -2.630 2.350 1.00 90.44 282 ARG A O 1
ATOM 2192 N N . LEU A 1 283 ? -5.981 -1.959 4.496 1.00 94.75 283 LEU A N 1
ATOM 2193 C CA . LEU A 1 283 ? -4.540 -1.711 4.457 1.00 94.75 283 LEU A CA 1
ATOM 2194 C C . LEU A 1 283 ? -3.776 -3.028 4.268 1.00 94.75 283 LEU A C 1
ATOM 2196 O O . LEU A 1 283 ? -2.982 -3.118 3.344 1.00 94.75 283 LEU A O 1
ATOM 2200 N N . ASN A 1 284 ? -4.096 -4.083 5.020 1.00 94.81 284 ASN A N 1
ATOM 2201 C CA . ASN A 1 284 ? -3.424 -5.380 4.925 1.00 94.81 284 ASN A CA 1
ATOM 2202 C C . ASN A 1 284 ? -3.511 -5.985 3.509 1.00 94.81 284 ASN A C 1
ATOM 2204 O O . ASN A 1 284 ? -2.516 -6.449 2.962 1.00 94.81 284 ASN A O 1
ATOM 2208 N N . ARG A 1 285 ? -4.676 -5.896 2.851 1.00 92.56 285 ARG A N 1
ATOM 2209 C CA . ARG A 1 285 ? -4.837 -6.300 1.436 1.00 92.56 285 ARG A CA 1
ATOM 2210 C C . ARG A 1 285 ? -3.983 -5.463 0.477 1.00 92.56 285 ARG A C 1
ATOM 2212 O O . ARG A 1 285 ? -3.438 -5.988 -0.488 1.00 92.56 285 ARG A O 1
ATOM 2219 N N . SER A 1 286 ? -3.865 -4.164 0.744 1.00 94.00 286 SER A N 1
ATOM 2220 C CA . SER A 1 286 ? -3.021 -3.260 -0.048 1.00 94.00 286 SER A CA 1
ATOM 2221 C C . SER A 1 286 ? -1.531 -3.539 0.179 1.00 94.00 286 SER A C 1
ATOM 2223 O O . SER A 1 286 ? -0.736 -3.403 -0.746 1.00 94.00 286 SER A O 1
ATOM 2225 N N . LEU A 1 287 ? -1.157 -3.979 1.385 1.00 95.81 287 LEU A N 1
ATOM 2226 C CA . LEU A 1 287 ? 0.208 -4.367 1.724 1.00 95.81 287 LEU A CA 1
ATOM 2227 C C . LEU A 1 287 ? 0.627 -5.621 0.955 1.00 95.81 287 LEU A C 1
ATOM 2229 O O . LEU A 1 287 ? 1.718 -5.645 0.397 1.00 95.81 287 LEU A O 1
ATOM 2233 N N . LEU A 1 288 ? -0.270 -6.608 0.845 1.00 95.44 288 LEU A N 1
ATOM 2234 C CA . LEU A 1 288 ? -0.052 -7.792 0.011 1.00 95.44 288 LEU A CA 1
ATOM 2235 C C . LEU A 1 288 ? 0.184 -7.418 -1.457 1.00 95.44 288 LEU A C 1
ATOM 2237 O O . LEU A 1 288 ? 1.089 -7.947 -2.095 1.00 95.44 288 LEU A O 1
ATOM 2241 N N . TRP A 1 289 ? -0.602 -6.485 -2.002 1.00 95.19 289 TRP A N 1
ATOM 2242 C CA . TRP A 1 289 ? -0.376 -5.992 -3.363 1.00 95.19 289 TRP A CA 1
ATOM 2243 C C . TRP A 1 289 ? 1.019 -5.386 -3.532 1.00 95.19 289 TRP A C 1
ATOM 2245 O O . TRP A 1 289 ? 1.716 -5.735 -4.484 1.00 95.19 289 TRP A O 1
ATOM 2255 N N . LEU A 1 290 ? 1.439 -4.522 -2.603 1.00 94.94 290 LEU A N 1
ATOM 2256 C CA . LEU A 1 290 ? 2.777 -3.931 -2.622 1.00 94.94 290 LEU A CA 1
ATOM 2257 C C . LEU A 1 290 ? 3.864 -5.001 -2.509 1.00 94.94 290 LEU A C 1
ATOM 2259 O O . LEU A 1 290 ? 4.814 -4.966 -3.282 1.00 94.94 290 LEU A O 1
ATOM 2263 N N . GLN A 1 291 ? 3.708 -5.976 -1.612 1.00 95.88 291 GLN A N 1
ATOM 2264 C CA . GLN A 1 291 ? 4.637 -7.098 -1.470 1.00 95.88 291 GLN A CA 1
ATOM 2265 C C . GLN A 1 291 ? 4.809 -7.848 -2.795 1.00 95.88 291 GLN A C 1
ATOM 2267 O O . GLN A 1 291 ? 5.935 -8.037 -3.247 1.00 95.88 291 GLN A O 1
ATOM 2272 N N . LEU A 1 292 ? 3.702 -8.238 -3.438 1.00 96.56 292 LEU A N 1
ATOM 2273 C CA . LEU A 1 292 ? 3.730 -8.949 -4.718 1.00 96.56 292 LEU A CA 1
ATOM 2274 C C . LEU A 1 292 ? 4.349 -8.093 -5.821 1.00 96.56 292 LEU A C 1
ATOM 2276 O O . LEU A 1 292 ? 5.150 -8.590 -6.604 1.00 96.56 292 LEU A O 1
ATOM 2280 N N . PHE A 1 293 ? 4.018 -6.804 -5.874 1.00 94.94 293 PHE A N 1
ATOM 2281 C CA . PHE A 1 293 ? 4.577 -5.899 -6.870 1.00 94.94 293 PHE A CA 1
ATOM 2282 C C . PHE A 1 293 ? 6.094 -5.730 -6.703 1.00 94.94 293 PHE A C 1
ATOM 2284 O O . PHE A 1 293 ? 6.833 -5.884 -7.675 1.00 94.94 293 PHE A O 1
ATOM 2291 N N . LEU A 1 294 ? 6.571 -5.466 -5.482 1.00 94.69 294 LEU A N 1
ATOM 2292 C CA . LEU A 1 294 ? 7.999 -5.327 -5.190 1.00 94.69 294 LEU A CA 1
ATOM 2293 C C . LEU A 1 294 ? 8.758 -6.645 -5.409 1.00 94.69 294 LEU A C 1
ATOM 2295 O O . LEU A 1 294 ? 9.867 -6.615 -5.932 1.00 94.69 294 LEU A O 1
ATOM 2299 N N . LYS A 1 295 ? 8.152 -7.794 -5.078 1.00 95.88 295 LYS A N 1
ATOM 2300 C CA . LYS A 1 295 ? 8.719 -9.125 -5.341 1.00 95.88 295 LYS A CA 1
ATOM 2301 C C . LYS A 1 295 ? 8.868 -9.388 -6.835 1.00 95.88 295 LYS A C 1
ATOM 2303 O O . LYS A 1 295 ? 9.962 -9.684 -7.298 1.00 95.88 295 LYS A O 1
ATOM 2308 N N . ASN A 1 296 ? 7.797 -9.170 -7.592 1.00 94.62 296 ASN A N 1
ATOM 2309 C CA . ASN A 1 296 ? 7.796 -9.279 -9.046 1.00 94.62 296 ASN A CA 1
ATOM 2310 C C . ASN A 1 296 ? 8.849 -8.364 -9.691 1.00 94.62 296 ASN A C 1
ATOM 2312 O O . ASN A 1 296 ? 9.386 -8.693 -10.746 1.00 94.62 296 ASN A O 1
ATOM 2316 N N . MET A 1 297 ? 9.136 -7.212 -9.072 1.00 92.25 297 MET A N 1
ATOM 2317 C CA . MET A 1 297 ? 10.224 -6.335 -9.493 1.00 92.25 297 MET A CA 1
ATOM 2318 C C . MET A 1 297 ? 11.606 -6.823 -9.065 1.00 92.25 297 MET A C 1
ATOM 2320 O O . MET A 1 297 ? 12.563 -6.516 -9.759 1.00 92.25 297 MET A O 1
ATOM 2324 N N . ALA A 1 298 ? 11.746 -7.557 -7.964 1.00 92.94 298 ALA A N 1
ATOM 2325 C CA . ALA A 1 298 ? 13.023 -8.110 -7.519 1.00 92.94 298 ALA A CA 1
ATOM 2326 C C . ALA A 1 298 ? 13.465 -9.320 -8.363 1.00 92.94 298 ALA A C 1
ATOM 2328 O O . ALA A 1 298 ? 14.654 -9.445 -8.654 1.00 92.94 298 ALA A O 1
ATOM 2329 N N . ASP A 1 299 ? 12.517 -10.156 -8.805 1.00 90.88 299 ASP A N 1
ATOM 2330 C CA . ASP A 1 299 ? 12.774 -11.425 -9.511 1.00 90.88 299 ASP A CA 1
ATOM 2331 C C . ASP A 1 299 ? 13.512 -11.255 -10.861 1.00 90.88 299 ASP A C 1
ATOM 2333 O O . ASP A 1 299 ? 14.153 -12.189 -11.341 1.00 90.88 299 ASP A O 1
ATOM 2337 N N . GLY A 1 300 ? 13.501 -10.052 -11.450 1.00 85.25 300 GLY A N 1
ATOM 2338 C CA . GLY A 1 300 ? 14.275 -9.734 -12.653 1.00 85.25 300 GLY A CA 1
ATOM 2339 C C . GLY A 1 300 ? 13.672 -10.293 -13.952 1.00 85.25 300 GLY A C 1
ATOM 2340 O O . GLY A 1 300 ? 12.447 -10.320 -14.095 1.00 85.25 300 GLY A O 1
ATOM 2341 N N . PRO A 1 301 ? 14.502 -10.637 -14.959 1.00 88.50 301 PRO A N 1
ATOM 2342 C CA . PRO A 1 301 ? 14.026 -11.179 -16.231 1.00 88.50 301 PRO A CA 1
ATOM 2343 C C . PRO A 1 301 ? 13.266 -12.501 -16.069 1.00 88.50 301 PRO A C 1
ATOM 2345 O O . PRO A 1 301 ? 13.608 -13.322 -15.221 1.00 88.50 301 PRO A O 1
ATOM 2348 N N . ASP A 1 302 ? 12.255 -12.717 -16.912 1.00 88.50 302 ASP A N 1
ATOM 2349 C CA . ASP A 1 302 ? 11.500 -13.972 -16.948 1.00 88.50 302 ASP A CA 1
ATOM 2350 C C . ASP A 1 302 ? 12.315 -15.138 -17.552 1.00 88.50 302 ASP A C 1
ATOM 2352 O O . ASP A 1 302 ? 13.481 -14.994 -17.925 1.00 88.50 302 ASP A O 1
ATOM 2356 N N . ALA A 1 303 ? 11.702 -16.325 -17.638 1.00 87.94 303 ALA A N 1
ATOM 2357 C CA . ALA A 1 303 ? 12.349 -17.536 -18.153 1.00 87.94 303 ALA A CA 1
ATOM 2358 C C . ALA A 1 303 ? 12.862 -17.399 -19.601 1.00 87.94 303 ALA A C 1
ATOM 2360 O O . ALA A 1 303 ? 13.801 -18.098 -19.979 1.00 87.94 303 ALA A O 1
ATOM 2361 N N . ASP A 1 304 ? 12.283 -16.484 -20.385 1.00 90.56 304 ASP A N 1
ATOM 2362 C CA . ASP A 1 304 ? 12.692 -16.183 -21.759 1.00 90.56 304 ASP A CA 1
ATOM 2363 C C . ASP A 1 304 ? 13.784 -15.093 -21.816 1.00 90.56 304 ASP A C 1
ATOM 2365 O O . ASP A 1 304 ? 14.214 -14.677 -22.894 1.00 90.56 304 ASP A O 1
ATOM 2369 N N . GLY A 1 305 ? 14.250 -14.613 -20.657 1.00 88.62 305 GLY A N 1
ATOM 2370 C CA . GLY A 1 305 ? 15.246 -13.553 -20.526 1.00 88.62 305 GLY A CA 1
ATOM 2371 C C . GLY A 1 305 ? 14.686 -12.147 -20.756 1.00 88.62 305 GLY A C 1
ATOM 2372 O O . GLY A 1 305 ? 15.462 -11.193 -20.864 1.00 88.62 305 GLY A O 1
ATOM 2373 N N . ARG A 1 306 ? 13.359 -11.979 -20.828 1.00 91.75 306 ARG A N 1
ATOM 2374 C CA . ARG A 1 306 ? 12.721 -10.676 -21.032 1.00 91.75 306 ARG A CA 1
ATOM 2375 C C . ARG A 1 306 ? 12.513 -9.983 -19.691 1.00 91.75 306 ARG A C 1
ATOM 2377 O O . ARG A 1 306 ? 11.848 -10.495 -18.793 1.00 91.75 306 ARG A O 1
ATOM 2384 N N . LEU A 1 307 ? 13.018 -8.758 -19.569 1.00 89.56 307 LEU A N 1
ATOM 2385 C CA . LEU A 1 307 ? 12.668 -7.899 -18.442 1.00 89.56 307 LEU A CA 1
ATOM 2386 C C . LEU A 1 307 ? 11.269 -7.312 -18.668 1.00 89.56 307 LEU A C 1
ATOM 2388 O O . LEU A 1 307 ? 11.060 -6.486 -19.559 1.00 89.56 307 LEU A O 1
ATOM 2392 N N . ARG A 1 308 ? 10.300 -7.764 -17.872 1.00 93.56 308 ARG A N 1
ATOM 2393 C CA . ARG A 1 308 ? 8.909 -7.293 -17.936 1.00 93.56 308 ARG A CA 1
ATOM 2394 C C . ARG A 1 308 ? 8.818 -5.832 -17.478 1.00 93.56 308 ARG A C 1
ATOM 2396 O O . ARG A 1 308 ? 9.626 -5.374 -16.670 1.00 93.56 308 ARG A O 1
ATOM 2403 N N . SER A 1 309 ? 7.847 -5.080 -17.993 1.00 93.44 309 SER A N 1
ATOM 2404 C CA . SER A 1 309 ? 7.689 -3.664 -17.617 1.00 93.44 309 SER A CA 1
ATOM 2405 C C . SER A 1 309 ? 7.072 -3.514 -16.216 1.00 93.44 309 SER A C 1
ATOM 2407 O O . SER A 1 309 ? 6.258 -4.358 -15.829 1.00 93.44 309 SER A O 1
ATOM 2409 N N . PRO A 1 310 ? 7.347 -2.426 -15.466 1.00 93.00 310 PRO A N 1
ATOM 2410 C CA . PRO A 1 310 ? 6.730 -2.206 -14.154 1.00 93.00 310 PRO A CA 1
ATOM 2411 C C . PRO A 1 310 ? 5.195 -2.215 -14.200 1.00 93.00 310 PRO A C 1
ATOM 2413 O O . PRO A 1 310 ? 4.552 -2.687 -13.267 1.00 93.00 310 PRO A O 1
ATOM 2416 N N . GLY A 1 311 ? 4.594 -1.766 -15.308 1.00 93.94 311 GLY A N 1
ATOM 2417 C CA . GLY A 1 311 ? 3.149 -1.850 -15.534 1.00 93.94 311 GLY A CA 1
ATOM 2418 C C . GLY A 1 311 ? 2.628 -3.288 -15.656 1.00 93.94 311 GLY A C 1
ATOM 2419 O O . GLY A 1 311 ? 1.595 -3.613 -15.073 1.00 93.94 311 GLY A O 1
ATOM 2420 N N . GLU A 1 312 ? 3.335 -4.181 -16.360 1.00 94.62 312 GLU A N 1
ATOM 2421 C CA . GLU A 1 312 ? 2.978 -5.611 -16.421 1.00 94.62 312 GLU A CA 1
ATOM 2422 C C . GLU A 1 312 ? 3.053 -6.266 -15.034 1.00 94.62 312 GLU A C 1
ATOM 2424 O O . GLU A 1 312 ? 2.103 -6.930 -14.615 1.00 94.62 312 GLU A O 1
ATOM 2429 N N . LEU A 1 313 ? 4.140 -6.011 -14.298 1.00 95.12 313 LEU A N 1
ATOM 2430 C CA . LEU A 1 313 ? 4.359 -6.532 -12.944 1.00 95.12 313 LEU A CA 1
ATOM 2431 C C . LEU A 1 313 ? 3.298 -6.027 -11.952 1.00 95.12 313 LEU A C 1
ATOM 2433 O O . LEU A 1 313 ? 2.777 -6.793 -11.138 1.00 95.12 313 LEU A O 1
ATOM 2437 N N . CYS A 1 314 ? 2.956 -4.738 -12.043 1.00 94.50 314 CYS A N 1
ATOM 2438 C CA . CYS A 1 314 ? 1.939 -4.087 -11.221 1.00 94.50 314 CYS A CA 1
ATOM 2439 C C . CYS A 1 314 ? 0.534 -4.626 -11.515 1.00 94.50 314 CYS A C 1
ATOM 2441 O O . CYS A 1 314 ? -0.229 -4.892 -10.582 1.00 94.50 314 CYS A O 1
ATOM 2443 N N . ARG A 1 315 ? 0.203 -4.849 -12.797 1.00 95.56 315 ARG A N 1
ATOM 2444 C CA . ARG A 1 315 ? -1.062 -5.470 -13.215 1.00 95.56 315 ARG A CA 1
ATOM 2445 C C . ARG A 1 315 ? -1.240 -6.845 -12.597 1.00 95.56 315 ARG A C 1
ATOM 2447 O O . ARG A 1 315 ? -2.298 -7.125 -12.039 1.00 95.56 315 ARG A O 1
ATOM 2454 N N . GLU A 1 316 ? -0.213 -7.683 -12.693 1.00 95.12 316 GLU A N 1
ATOM 2455 C CA . GLU A 1 316 ? -0.236 -9.039 -12.155 1.00 95.12 316 GLU A CA 1
ATOM 2456 C C . GLU A 1 316 ? -0.463 -9.027 -10.637 1.00 95.12 316 GLU A C 1
ATOM 2458 O O . GLU A 1 316 ? -1.388 -9.675 -10.142 1.00 95.12 316 GLU A O 1
ATOM 2463 N N . ALA A 1 317 ? 0.301 -8.213 -9.904 1.00 95.44 317 ALA A N 1
ATOM 2464 C CA . ALA A 1 317 ? 0.126 -8.056 -8.464 1.00 95.44 317 ALA A CA 1
ATOM 2465 C C . ALA A 1 317 ? -1.282 -7.541 -8.106 1.00 95.44 317 ALA A C 1
ATOM 2467 O O . ALA A 1 317 ? -1.913 -8.030 -7.165 1.00 95.44 317 ALA A O 1
ATOM 2468 N N . TYR A 1 318 ? -1.806 -6.558 -8.851 1.00 94.12 318 TYR A N 1
ATOM 2469 C CA . TYR A 1 318 ? -3.135 -5.982 -8.610 1.00 94.12 318 TYR A CA 1
ATOM 2470 C C . TYR A 1 318 ? -4.242 -7.016 -8.803 1.00 94.12 318 TYR A C 1
ATOM 2472 O O . TYR A 1 318 ? -5.154 -7.106 -7.975 1.00 94.12 318 TYR A O 1
ATOM 2480 N N . GLN A 1 319 ? -4.159 -7.805 -9.876 1.00 94.25 319 GLN A N 1
ATOM 2481 C CA . GLN A 1 319 ? -5.125 -8.858 -10.181 1.00 94.25 319 GLN A CA 1
ATOM 2482 C C . GLN A 1 319 ? -5.191 -9.914 -9.077 1.00 94.25 319 GLN A C 1
ATOM 2484 O O . GLN A 1 319 ? -6.284 -10.376 -8.752 1.00 94.25 319 GLN A O 1
ATOM 2489 N N . GLN A 1 320 ? -4.051 -10.248 -8.472 1.00 92.50 320 GLN A N 1
ATOM 2490 C CA . GLN A 1 320 ? -3.982 -11.228 -7.392 1.00 92.50 320 GLN A CA 1
ATOM 2491 C C . GLN A 1 320 ? -4.498 -10.673 -6.056 1.00 92.50 320 GLN A C 1
ATOM 2493 O O . GLN A 1 320 ? -5.313 -11.319 -5.402 1.00 92.50 320 GLN A O 1
ATOM 2498 N N . ALA A 1 321 ? -4.058 -9.479 -5.648 1.00 89.81 321 ALA A N 1
ATOM 2499 C CA . ALA A 1 321 ? -4.282 -8.995 -4.283 1.00 89.81 321 ALA A CA 1
ATOM 2500 C C . ALA A 1 321 ? -5.507 -8.079 -4.108 1.00 89.81 321 ALA A C 1
ATOM 2502 O O . ALA A 1 321 ? -6.162 -8.123 -3.066 1.00 89.81 321 ALA A O 1
ATOM 2503 N N . LEU A 1 322 ? -5.823 -7.229 -5.092 1.00 90.94 322 LEU A N 1
ATOM 2504 C CA . LEU A 1 322 ? -6.798 -6.138 -4.924 1.00 90.94 322 LEU A CA 1
ATOM 2505 C C . LEU A 1 322 ? -8.012 -6.236 -5.842 1.00 90.94 322 LEU A C 1
ATOM 2507 O O . LEU A 1 322 ? -9.119 -5.910 -5.413 1.00 90.94 322 LEU A O 1
ATOM 2511 N N . ALA A 1 323 ? -7.842 -6.695 -7.083 1.00 90.12 323 ALA A N 1
ATOM 2512 C CA . ALA A 1 323 ? -8.938 -6.808 -8.040 1.00 90.12 323 ALA A CA 1
ATOM 2513 C C . ALA A 1 323 ? -10.161 -7.570 -7.492 1.00 90.12 323 ALA A C 1
ATOM 2515 O O . ALA A 1 323 ? -11.270 -7.063 -7.687 1.00 90.12 323 ALA A O 1
ATOM 2516 N N . PRO A 1 324 ? -10.025 -8.694 -6.753 1.00 88.44 324 PRO A N 1
ATOM 2517 C CA . PRO A 1 324 ? -11.173 -9.425 -6.205 1.00 88.44 324 PRO A CA 1
ATOM 2518 C C . PRO A 1 324 ? -12.088 -8.564 -5.325 1.00 88.44 324 PRO A C 1
ATOM 2520 O O . PRO A 1 324 ? -13.292 -8.792 -5.283 1.00 88.44 324 PRO A O 1
ATOM 2523 N N . TYR A 1 325 ? -11.532 -7.533 -4.686 1.00 82.62 325 TYR A N 1
ATOM 2524 C CA . TYR A 1 325 ? -12.227 -6.649 -3.751 1.00 82.62 325 TYR A CA 1
ATOM 2525 C C . TYR A 1 325 ? -12.702 -5.333 -4.371 1.00 82.62 325 TYR A C 1
ATOM 2527 O O . TYR A 1 325 ? -13.324 -4.523 -3.687 1.00 82.62 325 TYR A O 1
ATOM 2535 N N . HIS A 1 326 ? -12.388 -5.087 -5.642 1.00 83.00 326 HIS A N 1
ATOM 2536 C CA . HIS A 1 326 ? -12.723 -3.844 -6.324 1.00 83.00 326 HIS A CA 1
ATOM 2537 C C . HIS A 1 326 ? -13.891 -4.028 -7.300 1.00 83.00 326 HIS A C 1
ATOM 2539 O O . HIS A 1 326 ? -13.847 -4.952 -8.120 1.00 83.00 326 HIS A O 1
ATOM 2545 N N . PRO A 1 327 ? -14.889 -3.121 -7.291 1.00 87.31 327 PRO A N 1
ATOM 2546 C CA . PRO A 1 327 ? -15.920 -3.065 -8.321 1.00 87.31 327 PRO A CA 1
ATOM 2547 C C . PRO A 1 327 ? -15.319 -2.868 -9.713 1.00 87.31 327 PRO A C 1
ATOM 2549 O O . PRO A 1 327 ? -14.224 -2.316 -9.859 1.00 87.31 327 PRO A O 1
ATOM 2552 N N . TRP A 1 328 ? -16.057 -3.253 -10.757 1.00 84.88 328 TRP A N 1
ATOM 2553 C CA . TRP A 1 328 ? -15.574 -3.167 -12.139 1.00 84.88 328 TRP A CA 1
ATOM 2554 C C . TRP A 1 328 ? -15.018 -1.786 -12.503 1.00 84.88 328 TRP A C 1
ATOM 2556 O O . TRP A 1 328 ? -13.954 -1.706 -13.114 1.00 84.88 328 TRP A O 1
ATOM 2566 N N . LEU A 1 329 ? -15.692 -0.708 -12.089 1.00 88.06 329 LEU A N 1
ATOM 2567 C CA . LEU A 1 329 ? -15.262 0.655 -12.407 1.00 88.06 329 LEU A CA 1
ATOM 2568 C C . LEU A 1 329 ? -13.888 0.966 -11.804 1.00 88.06 329 LEU A C 1
ATOM 2570 O O . LEU A 1 329 ? -13.028 1.528 -12.478 1.00 88.06 329 LEU A O 1
ATOM 2574 N N . ILE A 1 330 ? -13.655 0.532 -10.565 1.00 88.31 330 ILE A N 1
ATOM 2575 C CA . ILE A 1 330 ? -12.365 0.688 -9.890 1.00 88.31 330 ILE A CA 1
ATOM 2576 C C . ILE A 1 330 ? -11.295 -0.173 -10.568 1.00 88.31 330 ILE A C 1
ATOM 2578 O O . ILE A 1 330 ? -10.172 0.292 -10.741 1.00 88.31 330 ILE A O 1
ATOM 2582 N N . ARG A 1 331 ? -11.641 -1.381 -11.040 1.00 90.44 331 ARG A N 1
ATOM 2583 C CA . ARG A 1 331 ? -10.725 -2.208 -11.848 1.00 90.44 331 ARG A CA 1
ATOM 2584 C C . ARG A 1 331 ? -10.332 -1.513 -13.150 1.00 90.44 331 ARG A C 1
ATOM 2586 O O . ARG A 1 331 ? -9.165 -1.532 -13.516 1.00 90.44 331 ARG A O 1
ATOM 2593 N N . ARG A 1 332 ? -11.279 -0.876 -13.848 1.00 91.19 332 ARG A N 1
ATOM 2594 C CA . ARG A 1 332 ? -10.984 -0.117 -15.076 1.00 91.19 332 ARG A CA 1
ATOM 2595 C C . ARG A 1 332 ? -10.115 1.108 -14.800 1.00 91.19 332 ARG A C 1
ATOM 2597 O O . ARG A 1 332 ? -9.181 1.357 -15.552 1.00 91.19 332 ARG A O 1
ATOM 2604 N N . ALA A 1 333 ? -10.394 1.841 -13.723 1.00 90.00 333 ALA A N 1
ATOM 2605 C CA . ALA A 1 333 ? -9.568 2.972 -13.313 1.00 90.00 333 ALA A CA 1
ATOM 2606 C C . ALA A 1 333 ? -8.132 2.529 -12.983 1.00 90.00 333 ALA A C 1
ATOM 2608 O O . ALA A 1 333 ? -7.182 3.161 -13.435 1.00 90.00 333 ALA A O 1
ATOM 2609 N N . ALA A 1 334 ? -7.972 1.411 -12.267 1.00 90.44 334 ALA A N 1
ATOM 2610 C CA . ALA A 1 334 ? -6.662 0.842 -11.964 1.00 90.44 334 ALA A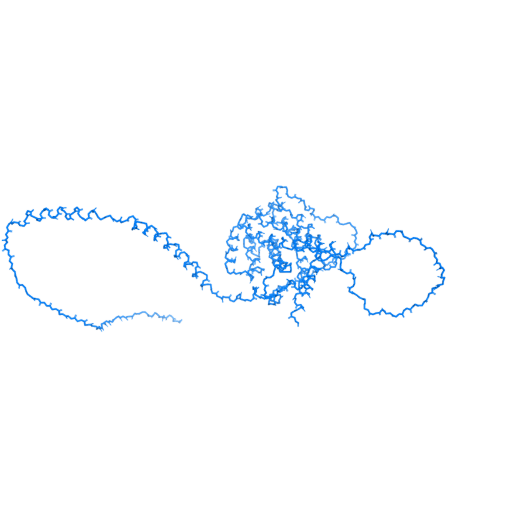 CA 1
ATOM 2611 C C . ALA A 1 334 ? -5.884 0.470 -13.236 1.00 90.44 334 ALA A C 1
ATOM 2613 O O . ALA A 1 334 ? -4.708 0.794 -13.332 1.00 90.44 334 ALA A O 1
ATOM 2614 N N . GLU A 1 335 ? -6.531 -0.125 -14.245 1.00 91.31 335 GLU A N 1
ATOM 2615 C CA . GLU A 1 335 ? -5.879 -0.429 -15.530 1.00 91.31 335 GLU A CA 1
ATOM 2616 C C . GLU A 1 335 ? -5.326 0.820 -16.229 1.00 91.31 335 GLU A C 1
ATOM 2618 O O . GLU A 1 335 ? -4.226 0.779 -16.776 1.00 91.31 335 GLU A O 1
ATOM 2623 N N . ILE A 1 336 ? -6.045 1.946 -16.176 1.00 90.75 336 ILE A N 1
ATOM 2624 C CA . ILE A 1 336 ? -5.569 3.220 -16.739 1.00 90.75 336 ILE A CA 1
ATOM 2625 C C . ILE A 1 336 ? -4.328 3.712 -15.986 1.00 90.75 336 ILE A C 1
ATOM 2627 O O . ILE A 1 336 ? -3.362 4.141 -16.610 1.00 90.75 336 ILE A O 1
ATOM 2631 N N . VAL A 1 337 ? -4.329 3.616 -14.655 1.00 89.56 337 VAL A N 1
ATOM 2632 C CA . VAL A 1 337 ? -3.180 4.013 -13.825 1.00 89.56 337 VAL A CA 1
ATOM 2633 C C . VAL A 1 337 ? -1.975 3.117 -14.083 1.00 89.56 337 VAL A C 1
ATOM 2635 O O . VAL A 1 337 ? -0.861 3.609 -14.209 1.00 89.56 337 VAL A O 1
ATOM 2638 N N . ILE A 1 338 ? -2.200 1.812 -14.234 1.00 91.00 338 ILE A N 1
ATOM 2639 C CA . ILE A 1 338 ? -1.150 0.840 -14.542 1.00 91.00 338 ILE A CA 1
ATOM 2640 C C . ILE A 1 338 ? -0.495 1.138 -15.898 1.00 91.00 338 ILE A C 1
ATOM 2642 O O . ILE A 1 338 ? 0.715 0.981 -16.041 1.00 91.00 338 ILE A O 1
ATOM 2646 N N . LEU A 1 339 ? -1.265 1.589 -16.893 1.00 90.06 339 LEU A N 1
ATOM 2647 C CA . LEU A 1 339 ? -0.713 2.031 -18.180 1.00 90.06 339 LEU A CA 1
ATOM 2648 C C . LEU A 1 339 ? 0.146 3.298 -18.056 1.00 90.06 339 LEU A C 1
ATOM 2650 O O . LEU A 1 339 ? 1.021 3.510 -18.888 1.00 90.06 339 LEU A O 1
ATOM 2654 N N . ALA A 1 340 ? -0.091 4.116 -17.030 1.00 89.19 340 ALA A N 1
ATOM 2655 C CA . ALA A 1 340 ? 0.690 5.309 -16.721 1.00 89.19 340 ALA A CA 1
ATOM 2656 C C . ALA A 1 340 ? 1.875 5.033 -15.772 1.00 89.19 340 ALA A C 1
ATOM 2658 O O . ALA A 1 340 ? 2.504 5.983 -15.306 1.00 89.19 340 ALA A O 1
ATOM 2659 N N . MET A 1 341 ? 2.172 3.762 -15.468 1.00 89.31 341 MET A N 1
ATOM 2660 C CA . MET A 1 341 ? 3.320 3.396 -14.638 1.00 89.31 341 MET A CA 1
ATOM 2661 C C . MET A 1 341 ? 4.634 3.862 -15.274 1.00 89.31 341 MET A C 1
ATOM 2663 O O . MET A 1 341 ? 4.788 3.789 -16.496 1.00 89.31 341 MET A O 1
ATOM 2667 N N . PRO A 1 342 ? 5.601 4.304 -14.458 1.00 89.81 342 PRO A N 1
ATOM 2668 C CA . PRO A 1 342 ? 6.869 4.786 -14.966 1.00 89.81 342 PRO A CA 1
ATOM 2669 C C . PRO A 1 342 ? 7.756 3.632 -15.454 1.00 89.81 342 PRO A C 1
ATOM 2671 O O . PRO A 1 342 ? 7.567 2.467 -15.096 1.00 89.81 342 PRO A O 1
ATOM 2674 N N . GLU A 1 343 ? 8.765 3.975 -16.253 1.00 90.50 343 GLU A N 1
ATOM 2675 C CA . GLU A 1 343 ? 9.810 3.042 -16.681 1.00 90.50 343 GLU A CA 1
ATOM 2676 C C . GLU A 1 343 ? 10.794 2.713 -15.545 1.00 90.50 343 GLU A C 1
ATOM 2678 O O . GLU A 1 343 ? 10.911 3.447 -14.556 1.00 90.50 343 GLU A O 1
ATOM 2683 N N . TRP A 1 344 ? 11.547 1.624 -15.723 1.00 91.31 344 TRP A N 1
ATOM 2684 C CA . TRP A 1 344 ? 12.535 1.119 -14.764 1.00 91.31 344 TRP A CA 1
ATOM 2685 C C . TRP A 1 344 ? 13.551 2.171 -14.310 1.00 91.31 344 TRP A C 1
ATOM 2687 O O . TRP A 1 344 ? 13.838 2.254 -13.121 1.00 91.31 344 TRP A O 1
ATOM 2697 N N . ASP A 1 345 ? 14.024 3.041 -15.205 1.00 90.88 345 ASP A N 1
ATOM 2698 C CA . ASP A 1 345 ? 15.000 4.081 -14.852 1.00 90.88 345 ASP A CA 1
ATOM 2699 C C . ASP A 1 345 ? 14.467 5.064 -13.806 1.00 90.88 345 ASP A C 1
ATOM 2701 O O . ASP A 1 345 ? 15.209 5.561 -12.958 1.00 90.88 345 ASP A O 1
ATOM 2705 N N . THR A 1 346 ? 13.167 5.362 -13.852 1.00 89.12 346 THR A N 1
ATOM 2706 C CA . THR A 1 346 ? 12.535 6.210 -12.836 1.00 89.12 346 THR A CA 1
ATOM 2707 C C . THR A 1 346 ? 12.475 5.479 -11.511 1.00 89.12 346 THR A C 1
ATOM 2709 O O . THR A 1 346 ? 12.815 6.064 -10.489 1.00 89.12 346 THR A O 1
ATOM 2712 N N . PHE A 1 347 ? 12.115 4.197 -11.531 1.00 89.06 347 PHE A N 1
ATOM 2713 C CA . PHE A 1 347 ? 12.083 3.373 -10.332 1.00 89.06 347 PHE A CA 1
ATOM 2714 C C . PHE A 1 347 ? 13.467 3.244 -9.678 1.00 89.06 347 PHE A C 1
ATOM 2716 O O . PHE A 1 347 ? 13.597 3.440 -8.472 1.00 89.06 347 PHE A O 1
ATOM 2723 N N . PHE A 1 348 ? 14.518 3.001 -10.463 1.00 91.62 348 PHE A N 1
ATOM 2724 C CA . PHE A 1 348 ? 15.888 2.905 -9.956 1.00 91.62 348 PHE A CA 1
ATOM 2725 C C . PHE A 1 348 ? 16.347 4.197 -9.271 1.00 91.62 348 PHE A C 1
ATOM 2727 O O . PHE A 1 348 ? 16.937 4.144 -8.191 1.00 91.62 348 PHE A O 1
ATOM 2734 N N . ARG A 1 349 ? 15.969 5.365 -9.810 1.00 90.00 349 ARG A N 1
ATOM 2735 C CA . ARG A 1 349 ? 16.219 6.660 -9.153 1.00 90.00 349 ARG A CA 1
ATOM 2736 C C . ARG A 1 349 ? 15.513 6.804 -7.803 1.00 90.00 349 ARG A C 1
ATOM 2738 O O . ARG A 1 349 ? 16.079 7.433 -6.914 1.00 90.00 349 ARG A O 1
ATOM 2745 N N . LEU A 1 350 ? 14.317 6.231 -7.631 1.00 87.81 350 LEU A N 1
ATOM 2746 C CA . LEU A 1 350 ? 13.585 6.280 -6.355 1.00 87.81 350 LEU A CA 1
ATOM 2747 C C . LEU A 1 350 ? 14.290 5.503 -5.242 1.00 87.81 350 LEU A C 1
ATOM 2749 O O . LEU A 1 350 ? 14.158 5.859 -4.075 1.00 87.81 350 LEU A O 1
ATOM 2753 N N . VAL A 1 351 ? 15.031 4.452 -5.598 1.00 88.19 351 VAL A N 1
ATOM 2754 C CA . VAL A 1 351 ? 15.759 3.599 -4.644 1.00 88.19 351 VAL A CA 1
ATOM 2755 C C . VAL A 1 351 ? 17.281 3.807 -4.688 1.00 88.19 351 VAL A C 1
ATOM 2757 O O . VAL A 1 351 ? 18.015 3.054 -4.059 1.00 88.19 351 VAL A O 1
ATOM 2760 N N . CYS A 1 352 ? 17.753 4.838 -5.400 1.00 89.75 352 CYS A N 1
ATOM 2761 C CA . CYS A 1 352 ? 19.167 5.203 -5.574 1.00 89.75 352 CYS A CA 1
ATOM 2762 C C . CYS A 1 352 ? 20.081 4.091 -6.082 1.00 89.75 352 CYS A C 1
ATOM 2764 O O . CYS A 1 352 ? 21.220 3.950 -5.636 1.00 89.75 352 CYS A O 1
ATOM 2766 N N . VAL A 1 353 ? 19.592 3.331 -7.049 1.00 90.88 353 VAL A N 1
ATOM 2767 C CA . VAL A 1 353 ? 20.379 2.322 -7.761 1.00 90.88 353 VAL A CA 1
ATOM 2768 C C . VAL A 1 353 ? 20.440 2.666 -9.243 1.00 90.88 353 VAL A C 1
ATOM 2770 O O . VAL A 1 353 ? 19.700 3.531 -9.716 1.00 90.88 353 VAL A O 1
ATOM 2773 N N . HIS A 1 354 ? 21.322 2.000 -9.983 1.00 88.44 354 HIS A N 1
ATOM 2774 C CA . HIS A 1 354 ? 21.492 2.236 -11.422 1.00 88.44 354 HIS A CA 1
ATOM 2775 C C . HIS A 1 354 ? 21.109 1.027 -12.275 1.00 88.44 354 HIS A C 1
ATOM 2777 O O . HIS A 1 354 ? 21.054 1.130 -13.498 1.00 88.44 354 HIS A O 1
ATOM 2783 N N . SER A 1 355 ? 20.860 -0.127 -11.655 1.00 90.88 355 SER A N 1
ATOM 2784 C CA . SER A 1 355 ? 20.561 -1.357 -12.379 1.00 90.88 355 SER A CA 1
ATOM 2785 C C . SER A 1 355 ? 19.611 -2.275 -11.619 1.00 90.88 355 SER A C 1
ATOM 2787 O O . SER A 1 355 ? 19.492 -2.218 -10.396 1.00 90.88 355 SER A O 1
ATOM 2789 N N . GLN A 1 356 ? 18.995 -3.194 -12.361 1.00 91.00 356 GLN A N 1
ATOM 2790 C CA . GLN A 1 356 ? 18.161 -4.255 -11.801 1.00 91.00 356 GLN A CA 1
ATOM 2791 C C . GLN A 1 356 ? 18.927 -5.136 -10.803 1.00 91.00 356 GLN A C 1
ATOM 2793 O O . GLN A 1 356 ? 18.376 -5.532 -9.780 1.00 91.00 356 GLN A O 1
ATOM 2798 N N . ALA A 1 357 ? 20.201 -5.425 -11.084 1.00 90.56 357 ALA A N 1
ATOM 2799 C CA . ALA A 1 357 ? 21.043 -6.254 -10.223 1.00 90.56 357 ALA A CA 1
ATOM 2800 C C . ALA A 1 357 ? 21.336 -5.583 -8.869 1.00 90.56 357 ALA A C 1
ATOM 2802 O O . ALA A 1 357 ? 21.447 -6.269 -7.858 1.00 90.56 357 ALA A O 1
ATOM 2803 N N . GLU A 1 358 ? 21.421 -4.250 -8.842 1.00 91.44 358 GLU A N 1
ATOM 2804 C CA . GLU A 1 358 ? 21.545 -3.467 -7.608 1.00 91.44 358 GLU A CA 1
ATOM 2805 C C . GLU A 1 358 ? 20.196 -3.297 -6.893 1.00 91.44 358 GLU A C 1
ATOM 2807 O O . GLU A 1 358 ? 20.143 -3.321 -5.665 1.00 91.44 358 GLU A O 1
ATOM 2812 N N . ALA A 1 359 ? 19.100 -3.151 -7.647 1.00 91.75 359 ALA A N 1
ATOM 2813 C CA . ALA A 1 359 ? 17.755 -2.988 -7.097 1.00 91.75 359 ALA A CA 1
ATOM 2814 C C . ALA A 1 359 ? 17.260 -4.254 -6.385 1.00 91.75 359 ALA A C 1
ATOM 2816 O O . ALA A 1 359 ? 16.719 -4.171 -5.283 1.00 91.75 359 ALA A O 1
ATOM 2817 N N . ALA A 1 360 ? 17.457 -5.425 -6.995 1.00 92.69 360 ALA A N 1
ATOM 2818 C CA . ALA A 1 360 ? 16.940 -6.704 -6.514 1.00 92.69 360 ALA A CA 1
ATOM 2819 C C . ALA A 1 360 ? 17.230 -6.993 -5.024 1.00 92.69 360 ALA A C 1
ATOM 2821 O O . ALA A 1 360 ? 16.271 -7.233 -4.289 1.00 92.69 360 ALA A O 1
ATOM 2822 N N . PRO A 1 361 ? 18.478 -6.912 -4.511 1.00 93.50 361 PRO A N 1
ATOM 2823 C CA . PRO A 1 361 ? 18.749 -7.165 -3.093 1.00 93.50 361 PRO A CA 1
ATOM 2824 C C . PRO A 1 361 ? 18.120 -6.120 -2.159 1.00 93.50 361 PRO A C 1
ATOM 2826 O O . PRO A 1 361 ? 17.769 -6.439 -1.023 1.00 93.50 361 PRO A O 1
ATOM 2829 N N . VAL A 1 362 ? 17.954 -4.874 -2.613 1.00 93.31 362 VAL A N 1
ATOM 2830 C CA . VAL A 1 362 ? 17.265 -3.830 -1.839 1.00 93.31 362 VAL A CA 1
ATOM 2831 C C . VAL A 1 362 ? 15.776 -4.151 -1.734 1.00 93.31 362 VAL A C 1
ATOM 2833 O O . VAL A 1 362 ? 15.215 -4.116 -0.638 1.00 93.31 362 VAL A O 1
ATOM 2836 N N . LEU A 1 363 ? 15.147 -4.514 -2.854 1.00 94.12 363 LEU A N 1
ATOM 2837 C CA . LEU A 1 363 ? 13.736 -4.888 -2.899 1.00 94.12 363 LEU A CA 1
ATOM 2838 C C . LEU A 1 363 ? 13.455 -6.167 -2.111 1.00 94.12 363 LEU A C 1
ATOM 2840 O O . LEU A 1 363 ? 12.484 -6.187 -1.364 1.00 94.12 363 LEU A O 1
ATOM 2844 N N . ASP A 1 364 ? 14.311 -7.188 -2.197 1.00 94.94 364 ASP A N 1
ATOM 2845 C CA . ASP A 1 364 ? 14.148 -8.439 -1.444 1.00 94.94 364 ASP A CA 1
ATOM 2846 C C . ASP A 1 364 ? 14.108 -8.187 0.073 1.00 94.94 364 ASP A C 1
ATOM 2848 O O . ASP A 1 364 ? 13.264 -8.733 0.783 1.00 94.94 364 ASP A O 1
ATOM 2852 N N . ARG A 1 365 ? 14.942 -7.269 0.581 1.00 94.44 365 ARG A N 1
ATOM 2853 C CA . ARG A 1 365 ? 14.904 -6.866 1.999 1.00 94.44 365 ARG A CA 1
ATOM 2854 C C . ARG A 1 365 ? 13.582 -6.209 2.382 1.00 94.44 365 ARG A C 1
ATOM 2856 O O . ARG A 1 365 ? 13.043 -6.509 3.446 1.00 94.44 365 ARG A O 1
ATOM 2863 N N . VAL A 1 366 ? 13.058 -5.326 1.530 1.00 95.94 366 VAL A N 1
ATOM 2864 C CA . VAL A 1 366 ? 11.752 -4.682 1.750 1.00 95.94 366 VAL A CA 1
ATOM 2865 C C . VAL A 1 366 ? 10.634 -5.717 1.707 1.00 95.94 366 VAL A C 1
ATOM 2867 O O . VAL A 1 366 ? 9.792 -5.729 2.599 1.00 95.94 366 VAL A O 1
ATOM 2870 N N . VAL A 1 367 ? 10.649 -6.614 0.720 1.00 97.19 367 VAL A N 1
ATOM 2871 C CA . VAL A 1 367 ? 9.658 -7.683 0.556 1.00 97.19 367 VAL A CA 1
ATOM 2872 C C . VAL A 1 367 ? 9.613 -8.572 1.794 1.00 97.19 367 VAL A C 1
ATOM 2874 O O . VAL A 1 367 ? 8.525 -8.783 2.317 1.00 97.19 367 VAL A O 1
ATOM 2877 N N . ARG A 1 368 ? 10.763 -9.015 2.320 1.00 97.25 368 ARG A N 1
ATOM 2878 C CA . ARG A 1 368 ? 10.825 -9.828 3.550 1.00 97.25 368 ARG A CA 1
ATOM 2879 C C . ARG A 1 368 ? 10.279 -9.094 4.773 1.00 97.25 368 ARG A C 1
ATOM 2881 O O . ARG A 1 368 ? 9.532 -9.676 5.553 1.00 97.25 368 ARG A O 1
ATOM 2888 N N . ALA A 1 369 ? 10.629 -7.818 4.940 1.00 97.56 369 ALA A N 1
ATOM 2889 C CA . ALA A 1 369 ? 10.122 -7.019 6.055 1.00 97.56 369 ALA A CA 1
ATOM 2890 C C . ALA A 1 369 ? 8.598 -6.818 5.962 1.00 97.56 369 ALA A C 1
ATOM 2892 O O . ALA A 1 369 ? 7.891 -6.958 6.960 1.00 97.56 369 ALA A O 1
ATOM 2893 N N . ILE A 1 370 ? 8.081 -6.540 4.759 1.00 98.12 370 ILE A N 1
ATOM 2894 C CA . ILE A 1 370 ? 6.640 -6.443 4.502 1.00 98.12 370 ILE A CA 1
ATOM 2895 C C . ILE A 1 370 ? 5.947 -7.783 4.765 1.00 98.12 370 ILE A C 1
ATOM 2897 O O . ILE A 1 370 ? 4.898 -7.799 5.404 1.00 98.12 370 ILE A O 1
ATOM 2901 N N . GLU A 1 371 ? 6.516 -8.891 4.291 1.00 97.50 371 GLU A N 1
ATOM 2902 C CA . GLU A 1 371 ? 5.968 -10.241 4.444 1.00 97.50 371 GLU A CA 1
ATOM 2903 C C . GLU A 1 371 ? 5.776 -10.620 5.915 1.00 97.50 371 GLU A C 1
ATOM 2905 O O . GLU A 1 371 ? 4.723 -11.143 6.284 1.00 97.50 371 GLU A O 1
ATOM 2910 N N . GLU A 1 372 ? 6.748 -10.301 6.770 1.00 97.56 372 GLU A N 1
ATOM 2911 C CA . GLU A 1 372 ? 6.662 -10.567 8.207 1.00 97.56 372 GLU A CA 1
ATOM 2912 C C . GLU A 1 372 ? 5.566 -9.717 8.875 1.00 97.56 372 GLU A C 1
ATOM 2914 O O . GLU A 1 372 ? 4.725 -10.239 9.615 1.00 97.56 372 GLU A O 1
ATOM 2919 N N . VAL A 1 373 ? 5.511 -8.412 8.573 1.00 98.06 373 VAL A N 1
ATOM 2920 C CA . VAL A 1 373 ? 4.460 -7.511 9.083 1.00 98.06 373 VAL A CA 1
ATOM 2921 C C . VAL A 1 373 ? 3.075 -7.965 8.613 1.00 98.06 373 VAL A C 1
ATOM 2923 O O . VAL A 1 373 ? 2.134 -8.018 9.414 1.00 98.06 373 VAL A O 1
ATOM 2926 N N . TYR A 1 374 ? 2.944 -8.316 7.333 1.00 97.19 374 TYR A N 1
ATOM 2927 C CA . TYR A 1 374 ? 1.712 -8.823 6.738 1.00 97.19 374 TYR A CA 1
ATOM 2928 C C . TYR A 1 374 ? 1.268 -10.117 7.420 1.00 97.19 374 TYR A C 1
ATOM 2930 O O . TYR A 1 374 ? 0.125 -10.206 7.862 1.00 97.19 374 TYR A O 1
ATOM 2938 N N . SER A 1 375 ? 2.168 -11.090 7.573 1.00 96.31 375 SER A N 1
ATOM 2939 C CA . SER A 1 375 ? 1.855 -12.402 8.149 1.00 96.31 375 SER A CA 1
ATOM 2940 C C . SER A 1 375 ? 1.378 -12.291 9.596 1.00 96.31 375 SER A C 1
ATOM 2942 O O . SER A 1 375 ? 0.358 -12.878 9.960 1.00 96.31 375 SER A O 1
ATOM 2944 N N . ARG A 1 376 ? 2.040 -11.467 10.419 1.00 97.25 376 ARG A N 1
ATOM 2945 C CA . ARG A 1 376 ? 1.603 -11.216 11.802 1.00 97.25 376 ARG A CA 1
ATOM 2946 C C . ARG A 1 376 ? 0.271 -10.476 11.877 1.00 97.25 376 ARG A C 1
ATOM 2948 O O . ARG A 1 376 ? -0.568 -10.811 12.713 1.00 97.25 376 ARG A O 1
ATOM 2955 N N . THR A 1 377 ? 0.060 -9.492 11.002 1.00 95.56 377 THR A N 1
ATOM 2956 C CA . THR A 1 377 ? -1.204 -8.741 10.922 1.00 95.56 377 THR A CA 1
ATOM 2957 C C . THR A 1 377 ? -2.350 -9.647 10.471 1.00 95.56 377 THR A C 1
ATOM 2959 O O . THR A 1 377 ? -3.435 -9.607 11.048 1.00 95.56 377 THR A O 1
ATOM 2962 N N . GLN A 1 378 ? -2.104 -10.502 9.477 1.00 93.19 378 GLN A N 1
ATOM 2963 C CA . GLN A 1 378 ? -3.055 -11.488 8.977 1.00 93.19 378 GLN A CA 1
ATOM 2964 C C . GLN A 1 378 ? -3.403 -12.517 10.058 1.00 93.19 378 GLN A C 1
ATOM 2966 O O . GLN A 1 378 ? -4.586 -12.791 10.254 1.00 93.19 378 GLN A O 1
ATOM 2971 N N . GLY A 1 379 ? -2.410 -13.015 10.802 1.00 92.56 379 GLY A N 1
ATOM 2972 C CA . GLY A 1 379 ? -2.625 -13.892 11.954 1.00 92.56 379 GLY A CA 1
ATOM 2973 C C . GLY A 1 379 ? -3.503 -13.236 13.022 1.00 92.56 379 GLY A C 1
ATOM 2974 O O . GLY A 1 379 ? -4.525 -13.796 13.404 1.00 92.56 379 GLY A O 1
ATOM 2975 N N . ALA A 1 380 ? -3.196 -11.995 13.416 1.00 91.94 380 ALA A N 1
ATOM 2976 C CA . ALA A 1 380 ? -4.000 -11.241 14.383 1.00 91.94 380 ALA A CA 1
ATOM 2977 C C . ALA A 1 380 ? -5.456 -11.016 13.922 1.00 91.94 380 ALA A C 1
ATOM 2979 O O . ALA A 1 380 ? -6.385 -11.085 14.728 1.00 91.94 380 ALA A O 1
ATOM 2980 N N . LEU A 1 381 ? -5.672 -10.759 12.626 1.00 88.19 381 LEU A N 1
ATOM 2981 C CA . LEU A 1 381 ? -7.011 -10.644 12.044 1.00 88.19 381 LEU A CA 1
ATOM 2982 C C . LEU A 1 381 ? -7.738 -11.998 12.040 1.00 88.19 381 LEU A C 1
ATOM 2984 O O . LEU A 1 381 ? -8.911 -12.052 12.394 1.00 88.19 381 LEU A O 1
ATOM 2988 N N . GLN A 1 382 ? -7.070 -13.094 11.679 1.00 86.56 382 GLN A N 1
ATOM 2989 C CA . GLN A 1 382 ? -7.675 -14.430 11.649 1.00 86.56 382 GLN A CA 1
ATOM 2990 C C . GLN A 1 382 ? -8.048 -14.932 13.050 1.00 86.56 382 GLN A C 1
ATOM 2992 O O . GLN A 1 382 ? -9.170 -15.395 13.241 1.00 86.56 382 GLN A O 1
ATOM 2997 N N . GLU A 1 383 ? -7.153 -14.768 14.028 1.00 83.12 383 GLU A N 1
ATOM 2998 C CA . GLU A 1 383 ? -7.354 -15.163 15.430 1.00 83.12 383 GLU A CA 1
ATOM 2999 C C . GLU A 1 383 ? -8.633 -14.563 16.037 1.00 83.12 383 GLU A C 1
ATOM 3001 O O . GLU A 1 383 ? -9.330 -15.229 16.800 1.00 83.12 383 GLU A O 1
ATOM 3006 N N . HIS A 1 384 ? -8.952 -13.310 15.703 1.00 70.44 384 HIS A N 1
ATOM 3007 C CA . HIS A 1 384 ? -9.997 -12.547 16.388 1.00 70.44 384 HIS A CA 1
ATOM 3008 C C . HIS A 1 384 ? -11.239 -12.250 15.539 1.00 70.44 384 HIS A C 1
ATOM 3010 O O . HIS A 1 384 ? -12.325 -12.122 16.097 1.00 70.44 384 HIS A O 1
ATOM 3016 N N . VAL A 1 385 ? -11.113 -12.147 14.212 1.00 63.91 385 VAL A N 1
ATOM 3017 C CA . VAL A 1 385 ? -12.230 -11.785 13.319 1.00 63.91 385 VAL A CA 1
ATOM 3018 C C . VAL A 1 385 ? -12.956 -13.024 12.784 1.00 63.91 385 VAL A C 1
ATOM 3020 O O . VAL A 1 385 ? -14.173 -12.992 12.626 1.00 63.91 385 VAL A O 1
ATOM 3023 N N . VAL A 1 386 ? -12.250 -14.139 12.552 1.00 51.31 386 VAL A N 1
ATOM 3024 C CA . VAL A 1 386 ? -12.879 -15.402 12.109 1.00 51.31 386 VAL A CA 1
ATOM 3025 C C . VAL A 1 386 ? -13.522 -16.138 13.289 1.00 51.31 386 VAL A C 1
ATOM 3027 O O . VAL A 1 386 ? -14.631 -16.644 13.166 1.00 51.31 386 VAL A O 1
ATOM 3030 N N . CYS A 1 387 ? -12.880 -16.138 14.460 1.00 32.47 387 CYS A N 1
ATOM 3031 C CA . CYS A 1 387 ? -13.332 -16.904 15.629 1.00 32.47 387 CYS A CA 1
ATOM 3032 C C . CYS A 1 387 ? -14.578 -16.352 16.342 1.00 32.47 387 CYS A C 1
ATOM 3034 O O . CYS A 1 387 ? -15.082 -17.012 17.241 1.00 32.47 387 CYS A O 1
ATOM 3036 N N . GLN A 1 388 ? -15.068 -15.160 15.991 1.00 37.81 388 GLN A N 1
ATOM 3037 C CA . GLN A 1 388 ? -16.277 -14.577 16.602 1.00 37.81 388 GLN A CA 1
ATOM 3038 C C . GLN A 1 388 ? -17.535 -14.723 15.739 1.00 37.81 388 GLN A C 1
ATOM 3040 O O . GLN A 1 388 ? -18.587 -14.191 16.081 1.00 37.81 388 GLN A O 1
ATOM 3045 N N . SER A 1 389 ? -17.422 -15.413 14.605 1.00 31.70 389 SER A N 1
ATOM 3046 C CA . SER A 1 389 ? -18.540 -15.661 13.691 1.00 31.70 389 SER A CA 1
ATOM 3047 C C . SER A 1 389 ? -18.836 -17.153 13.478 1.00 31.70 389 SER A C 1
ATOM 3049 O O . SER A 1 389 ? -19.627 -17.508 12.604 1.00 31.70 389 SER A O 1
ATOM 3051 N N . ALA A 1 390 ? -18.244 -18.000 14.327 1.00 27.75 390 ALA A N 1
ATOM 3052 C CA . ALA A 1 390 ? -18.656 -19.371 14.622 1.00 27.75 390 ALA A CA 1
ATOM 3053 C C . ALA A 1 390 ? -19.219 -19.409 16.048 1.00 27.75 390 ALA A C 1
ATOM 3055 O O . ALA A 1 390 ? -20.162 -20.199 16.278 1.00 27.75 390 ALA A O 1
#

pLDDT: mean 70.26, std 25.01, range [25.08, 98.25]